Protein 9H77 (pdb70)

Sequence (354 aa):
QVQLQENGGGLVKPGGSLRLSCAASGFTLSDYVMTWVRQAPGKGPEWVSRISAGGSTRYVDSVKGRFTISRDNAKNTMYLQMNSLKPEDTAVYYCARGSTLFSTNWDYRGQGTQVMVSQVQLQENGGGLVKPGGSLRLSCAASGFTLSDYVMTWVRQAPGKGPEWVSRISAGGSTRYVDSVKGRFTISRDNAKNTMYLQMNSLKPEDTAVYYCARGSTLFSTNWDYRGQGTQVMVSDVFEVEKILDMKTEGGKVLYKVRWKGYTSDDDTWEPEIHLEDCKEVLLEFRKKIAENKADVFEVEKILDMKTEGGKVLYKVRWKGYTSDDDTWEPEIHLEDCKEVLLEFRKKIAENKA

Solvent-accessible surface area: 18471 Å² total; per-residue (Å²): 122,40,107,10,99,12,103,36,29,33,128,20,146,77,53,24,60,28,129,0,28,0,50,14,52,58,25,70,1,35,86,49,0,0,2,0,4,26,72,20,118,89,120,39,82,89,67,0,0,10,9,0,12,31,36,10,40,4,52,40,126,74,0,63,86,46,7,74,7,45,43,50,95,108,124,28,15,0,31,0,41,0,60,62,3,118,80,90,3,25,4,50,0,19,0,0,22,2,36,38,1,73,50,50,110,80,82,104,148,2,147,22,17,136,2,85,3,75,126,50,107,9,97,12,104,32,30,32,134,21,152,54,54,21,58,32,136,0,27,0,51,11,51,58,26,66,2,35,85,48,0,0,1,0,3,24,65,20,117,91,127,41,80,82,59,0,0,8,10,0,15,33,37,10,44,4,47,31,128,65,0,60,89,30,6,74,7,45,42,52,63,108,124,31,14,0,33,0,44,0,58,62,3,103,86,83,3,25,5,48,0,18,0,0,21,1,43,38,3,72,48,50,109,79,85,106,132,1,146,21,19,148,3,98,4,92,96,100,8,36,44,60,128,20,52,59,28,48,91,109,78,90,44,50,48,0,66,0,64,2,40,85,76,75,67,134,48,32,19,89,0,26,51,126,4,1,60,100,28,154,121,87,6,71,38,41,101,134,133,54,60,69,127,92,121,97,100,8,35,41,64,46,20,70,55,28,51,95,65,87,90,44,49,50,0,33,0,67,2,40,78,74,85,66,134,54,41,20,92,0,27,42,125,5,1,68,95,31,120,107,77,3,83,95,42,96,122,95,51,60,71,122,90,118

Foldseek 3Di:
DWAWAKDFADEAAQQAKTKMKIAIDPDFQLQFWKWKWWDAVPGDIDTAKIAHSVGDIDGDPVCVPFWDWDADRVRSMIMIIGGRDDQVPWTWIKMFTHHDPVDPDGDDIHPTDGHGHD/DWAWAKDFADEAAQQAKIKMKIQIPPDFQLQFWKWKWWDAPPGDIDTAKIAHSVGDIDGDPVQPPFWDWDADRVRSMIMIIGGRDDQVPWTWMKMFTHHDPVDPDGDDIHPTDGHGHD/DDFAFPDFDDWDDDDPFTWTFTDGPPDDPVPIDIDGPVVVVVPVVRVVVVVVVVVVVVD/DDFAFPAFDDWDDDPPFTWTFTDGPPDDPVPTDIDGPVVVVVPVVRVVVVVVVVVVVVD

B-factor: mean 32.97, std 7.99, range [16.05, 66.19]

Organism: Homo sapiens (NCBI:txid9606)

Radius of gyration: 26.59 Å; Cα contacts (8 Å, |Δi|>4): 796; chains: 4; bounding box: 55×86×38 Å

InterPro domains:
  IPR000953 Chromo/chromo shadow domain [PS50013] (59-109)
  IPR000953 Chromo/chromo shadow domain [SM00298] (58-111)
  IPR002110 Ankyrin repeat [PF00023] (666-696)
  IPR002110 Ankyrin repeat [PF12796] (572-663)
  IPR002110 Ankyrin repeat [PS50088] (600-632)
  IPR002110 Ankyrin repeat [PS50088] (633-665)
  IPR002110 Ankyrin repeat [PS50088] (666-698)
  IPR002110 Ankyrin repeat [SM00248] (600-629)
  IPR002110 Ankyrin repeat [SM00248] (633-662)
  IPR002110 Ankyrin repeat [SM00248] (666-695)
  IPR002110 Ankyrin repeat [SM00248] (699-728)
  IPR016197 Chromo-like domain superfamily [SSF54160] (52-113)
  IPR023779 Chromo domain, conserved site [PS00598] (76-96)
  IPR023780 Chromo domain [PF00385] (59-109)
  IPR036770 Ankyrin repeat-containing domain superfamily [G3DSA:1.25.40.20] (563-738)
  IPR036770 Ankyrin repeat-containing domain superfamily [SSF48403] (542-720)
  IPR050889 Dendritic Spine Regulation and Scaffold [PTHR24166] (130-722)

GO terms:
  GO:0045814 negative regulation of gene expression, epigenetic (P, IDA)
  GO:0140283 HUSH complex (C, IDA)
  GO:0062072 histone H3K9me2/3 reader activity (F, IDA)
  GO:0000785 chromatin (C, IDA)
  GO:0000792 heterochromatin (C, IDA)
  GO:0005634 nucleus 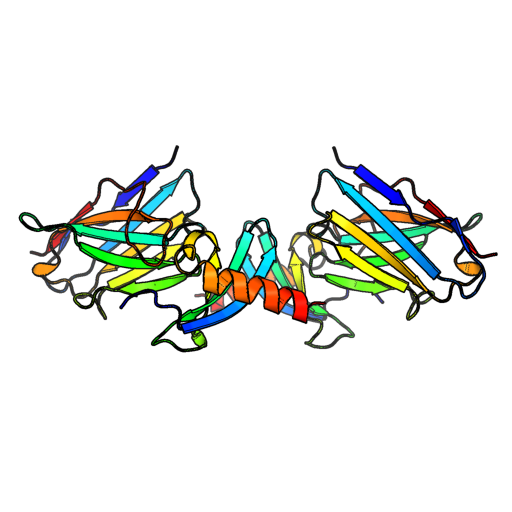(C, IDA)
  GO:0003682 chromatin binding (F, IDA)
  GO:0000786 nucleosome (C, IDA)
  GO:0140286 HUSH2 complex (C, IDA)
  GO:0140719 constitutive heterochromatin formation (P, IDA)
  GO:0141005 transposable element silencing by heterochromatin formation (P, IDA)
  GO:0032480 negative regulation of type I interferon production (P, IDA)
  GO:0005634 nucleus (C, EXP)
  GO:0005694 chromosome (C, EXP)
  GO:0044027 negative regulation of gene expression via chromosomal CpG island methylation (P, IMP)
  GO:0141005 transposable element silencing by heterochromatin formation (P, IMP)
  GO:0005515 protein binding (F, IPI)
  GO:0005654 nucleoplasm (C, TAS)
  GO:0005654 nucleoplasm (C, IDA)
  GO:0005737 cytoplasm (C, IDA)

Nearest PDB structures (foldseek):
  7c01-assembly2_C  TM=9.701E-01  e=1.989E-17  Homo sapiens
  7neh-assembly1_H  TM=9.766E-01  e=2.584E-17  Homo sapiens
  7xei-assembly1_C  TM=9.636E-01  e=3.358E-17  Homo sapiens
  7nxa-assembly1_A  TM=9.528E-01  e=1.063E-16  Homo sapiens
  3iu4-assembly1_H  TM=9.376E-01  e=1.390E-14  unclassified

Structure (mmCIF, N/CA/C/O backbone):
data_9H77
#
_entry.id   9H77
#
_cell.length_a   52.933
_cell.length_b   73.454
_cell.length_c   99.527
_cell.angle_alpha   90.000
_cell.angle_beta   90.000
_cell.angle_gamma   90.000
#
_symmetry.space_group_name_H-M   'P 21 21 21'
#
loop_
_entity.id
_entity.type
_entity.pdbx_description
1 polymer 'Nb 3A02'
2 polymer 'M-phase phosphoprotein 8'
3 water water
#
loop_
_atom_site.group_PDB
_atom_site.id
_atom_site.type_symbol
_atom_site.label_atom_id
_atom_site.label_alt_id
_atom_site.label_comp_id
_atom_site.label_asym_id
_atom_site.label_entity_id
_atom_site.label_seq_id
_atom_site.pdbx_PDB_ins_code
_atom_site.Cartn_x
_atom_site.Cartn_y
_atom_site.Cartn_z
_atom_site.occupancy
_atom_site.B_iso_or_equiv
_atom_site.auth_seq_id
_atom_site.auth_comp_id
_atom_site.auth_asym_id
_atom_site.auth_atom_id
_atom_site.pdbx_PDB_model_num
ATOM 1 N N . GLN A 1 5 ? 6.35376 -2.05640 -37.66654 1.000 35.43168 5 GLN A N 1
ATOM 2 C CA . GLN A 1 5 ? 5.10539 -2.74111 -37.35347 1.000 32.68133 5 GLN A CA 1
ATOM 3 C C . GLN A 1 5 ? 5.13485 -3.31785 -35.94187 1.000 33.14855 5 GLN A C 1
ATOM 4 O O . GLN A 1 5 ? 6.17071 -3.79405 -35.47925 1.000 41.36664 5 GLN A O 1
ATOM 6 N N . VAL A 1 6 ? 3.99097 -3.26547 -35.25928 1.000 30.47507 6 VAL A N 1
ATOM 7 C CA . VAL A 1 6 ? 3.88914 -3.82152 -33.91569 1.000 30.02068 6 VAL A CA 1
ATOM 8 C C . VAL A 1 6 ? 3.82683 -5.33979 -34.00325 1.000 32.33143 6 VAL A C 1
ATOM 9 O O . VAL A 1 6 ? 3.09602 -5.90091 -34.82974 1.000 32.91909 6 VAL A O 1
ATOM 13 N N . GLN A 1 7 ? 4.60384 -6.01366 -33.15777 1.000 31.01776 7 GLN A N 1
ATOM 14 C CA . GLN A 1 7 ? 4.64367 -7.46827 -33.12969 1.000 32.85286 7 GLN A CA 1
ATOM 15 C C . GLN A 1 7 ? 4.71016 -7.95504 -31.69033 1.000 31.93506 7 GLN A C 1
ATOM 16 O O . GLN A 1 7 ? 5.32771 -7.31436 -30.83544 1.000 32.56326 7 GLN A O 1
ATOM 22 N N . LEU A 1 8 ? 4.06477 -9.09054 -31.43291 1.000 29.74603 8 LEU A N 1
ATOM 23 C CA . LEU A 1 8 ? 4.12145 -9.77174 -30.14521 1.000 30.49196 8 LEU A CA 1
ATOM 24 C C . LEU A 1 8 ? 4.23633 -11.26597 -30.40085 1.000 27.15832 8 LEU A C 1
ATOM 25 O O . LEU A 1 8 ? 3.44111 -11.82596 -31.16099 1.000 27.48942 8 LEU A O 1
ATOM 30 N N . GLN A 1 9 ? 5.22266 -11.90703 -29.77476 1.000 28.40645 9 GLN A N 1
ATOM 31 C CA . GLN A 1 9 ? 5.46638 -13.33496 -29.95066 1.000 29.71727 9 GLN A CA 1
ATOM 32 C C . GLN A 1 9 ? 5.70240 -13.96891 -28.58753 1.000 28.48488 9 GLN A C 1
ATOM 33 O O . GLN A 1 9 ? 6.59443 -13.53990 -27.84881 1.000 27.41887 9 GLN A O 1
ATOM 39 N N . GLU A 1 10 ? 4.90908 -14.98623 -28.25860 1.000 25.09280 10 GLU A N 1
ATOM 40 C CA . GLU A 1 10 ? 5.01655 -15.68631 -26.98692 1.000 26.54301 10 GLU A CA 1
ATOM 41 C C . GLU A 1 10 ? 5.79176 -16.98712 -27.14620 1.000 28.97497 10 GLU A C 1
ATOM 42 O O . GLU A 1 10 ? 5.78492 -17.61384 -28.20895 1.000 28.35096 10 GLU A O 1
ATOM 48 N N . ASN A 1 11 ? 6.44210 -17.39743 -26.06119 1.000 27.98059 11 ASN A N 1
ATOM 49 C CA . ASN A 1 11 ? 7.17533 -18.65399 -26.02376 1.000 30.00247 11 ASN A CA 1
ATOM 50 C C . ASN A 1 11 ? 7.33962 -19.07308 -24.57139 1.000 27.07425 11 ASN A C 1
ATOM 51 O O . ASN A 1 11 ? 7.04511 -18.31306 -23.64623 1.000 25.87231 11 ASN A O 1
ATOM 56 N N . GLY A 1 12 ? 7.81018 -20.30440 -24.38488 1.000 30.88690 12 GLY A N 1
ATOM 57 C CA . GLY A 1 12 ? 8.06419 -20.84741 -23.06605 1.000 27.85544 12 GLY A CA 1
ATOM 58 C C . GLY A 1 12 ? 7.07103 -21.88759 -22.60121 1.000 27.12231 12 GLY A C 1
ATOM 59 O O . GLY A 1 12 ? 7.26717 -22.46304 -21.52446 1.000 28.57822 12 GLY A O 1
ATOM 60 N N . GLY A 1 13 ? 6.01476 -22.14826 -23.36276 1.000 26.71479 13 GLY A N 1
ATOM 61 C CA . GLY A 1 13 ? 5.02785 -23.12907 -22.96890 1.000 28.63423 13 GLY A CA 1
ATOM 62 C C . GLY A 1 13 ? 5.53786 -24.55167 -23.12491 1.000 27.94952 13 GLY A C 1
ATOM 63 O O . GLY A 1 13 ? 6.71744 -24.81282 -23.36431 1.000 28.10463 13 GLY A O 1
ATOM 64 N N . GLY A 1 14 ? 4.61190 -25.49023 -22.97760 1.000 28.05614 14 GLY A N 1
ATOM 65 C CA . GLY A 1 14 ? 4.89298 -26.89395 -23.16917 1.000 29.65067 14 GLY A CA 1
ATOM 66 C C . GLY A 1 14 ? 4.12483 -27.73924 -22.17561 1.000 32.74153 14 GLY A C 1
ATOM 67 O O . GLY A 1 14 ? 3.24846 -27.25827 -21.45808 1.000 28.87248 14 GLY A O 1
ATOM 68 N N . LEU A 1 15 ? 4.46187 -29.02589 -22.14521 1.000 33.80496 15 LEU A N 1
ATOM 69 C CA . LEU A 1 15 ? 3.84959 -29.97307 -21.22424 1.000 27.41651 15 LEU A CA 1
ATOM 70 C C . LEU A 1 15 ? 4.64332 -30.00359 -19.92506 1.000 28.02691 15 LEU A C 1
ATOM 71 O O . LEU A 1 15 ? 5.87547 -30.07504 -19.94664 1.000 33.28157 15 LEU A O 1
ATOM 76 N N . VAL A 1 16 ? 3.93744 -29.94461 -18.79882 1.000 27.70520 16 VAL A N 1
ATOM 77 C CA . VAL A 1 16 ? 4.56420 -29.94102 -17.48207 1.000 26.42641 16 VAL A CA 1
ATOM 78 C C . VAL A 1 16 ? 3.68265 -30.72913 -16.52312 1.000 31.82997 16 VAL A C 1
ATOM 79 O O . VAL A 1 16 ? 2.45206 -30.70329 -16.62881 1.000 33.94233 16 VAL A O 1
ATOM 83 N N . LYS A 1 17 ? 4.31401 -31.44688 -15.60032 1.000 28.54003 17 LYS A N 1
ATOM 84 C CA . LYS A 1 17 ? 3.57772 -32.23049 -14.62688 1.000 34.03004 17 LYS A CA 1
ATOM 85 C C . LYS A 1 17 ? 3.01008 -31.32701 -13.53884 1.000 35.40227 17 LYS A C 1
ATOM 86 O O . LYS A 1 17 ? 3.53431 -30.23936 -13.28613 1.000 32.53289 17 LYS A O 1
ATOM 92 N N . PRO A 1 18 ? 1.92228 -31.74895 -12.89214 1.000 32.34817 18 PRO A N 1
ATOM 93 C CA . PRO A 1 18 ? 1.35148 -30.94517 -11.80219 1.000 30.25979 18 PRO A CA 1
ATOM 94 C C . PRO A 1 18 ? 2.38118 -30.67622 -10.71448 1.000 31.70729 18 PRO A C 1
ATOM 95 O O . PRO A 1 18 ? 3.05500 -31.58930 -10.23211 1.000 32.38400 18 PRO A O 1
ATOM 99 N N . GLY A 1 19 ? 2.50300 -29.40483 -10.33511 1.000 30.22363 19 GLY A N 1
ATOM 100 C CA . GLY A 1 19 ? 3.52592 -28.96734 -9.41202 1.000 29.19013 19 GLY A CA 1
ATOM 101 C C . GLY A 1 19 ? 4.78708 -28.43927 -10.06526 1.000 32.56681 19 GLY A C 1
ATOM 102 O O . GLY A 1 19 ? 5.61949 -27.84115 -9.37120 1.000 31.71797 19 GLY A O 1
ATOM 103 N N . GLY A 1 20 ? 4.95671 -28.64302 -11.36884 1.000 32.33880 20 GLY A N 1
ATOM 104 C CA . GLY A 1 20 ? 6.10851 -28.13373 -12.07846 1.000 30.67680 20 GLY A CA 1
ATOM 105 C C . GLY A 1 20 ? 6.01768 -26.63504 -12.30489 1.000 31.19145 20 GLY A C 1
ATOM 106 O O . GLY A 1 20 ? 5.11595 -25.94671 -11.82145 1.000 29.83751 20 GLY A O 1
ATOM 107 N N . SER A 1 21 ? 6.98087 -26.12625 -13.07097 1.000 33.04501 21 SER A N 1
ATOM 108 C CA . SER A 1 21 ? 7.11194 -24.69819 -13.31561 1.000 33.37541 21 SER A CA 1
ATOM 109 C C . SER A 1 21 ? 7.35377 -24.42652 -14.79327 1.000 35.29639 21 SER A C 1
ATOM 110 O O . SER A 1 21 ? 7.93204 -25.24778 -15.51080 1.000 34.74455 21 SER A O 1
ATOM 113 N N . LEU A 1 22 ? 6.90879 -23.25044 -15.23295 1.000 30.44616 22 LEU A N 1
ATOM 114 C CA . LEU A 1 22 ? 7.14251 -22.76146 -16.58282 1.000 28.51667 22 LEU A CA 1
ATOM 115 C C . LEU A 1 22 ? 7.38158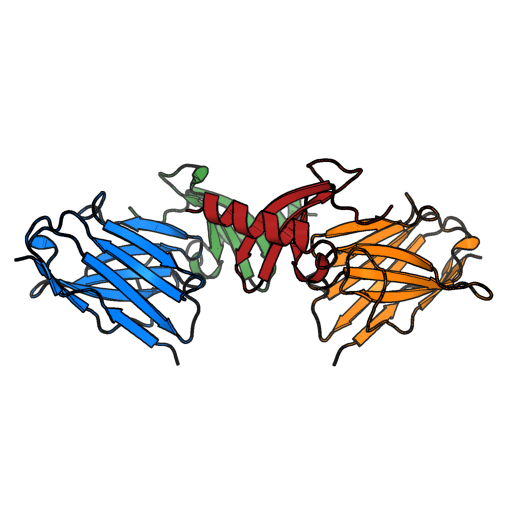 -21.26029 -16.52595 1.000 29.45019 22 LEU A C 1
ATOM 116 O O . LEU A 1 22 ? 6.79196 -20.55530 -15.70360 1.000 32.74455 22 LEU A O 1
ATOM 121 N N . ARG A 1 23 ? 8.25442 -20.77590 -17.40554 1.000 30.47060 23 ARG A N 1
ATOM 122 C CA . ARG A 1 23 ? 8.55883 -19.35158 -17.51450 1.000 30.10789 23 ARG A CA 1
ATOM 123 C C . ARG A 1 23 ? 8.21884 -18.90567 -18.93029 1.000 26.93420 23 ARG A C 1
ATOM 124 O O . ARG A 1 23 ? 8.93609 -19.23704 -19.88095 1.000 30.97899 23 ARG A O 1
ATOM 132 N N . LEU A 1 24 ? 7.12056 -18.17077 -19.07012 1.000 29.84427 24 LEU A N 1
ATOM 133 C CA . LEU A 1 24 ? 6.68186 -17.68019 -20.36594 1.000 28.31698 24 LEU A CA 1
ATOM 134 C C . LEU A 1 24 ? 7.29867 -16.31864 -20.64922 1.000 26.17160 24 LEU A C 1
ATOM 135 O O . LEU A 1 24 ? 7.53948 -15.52179 -19.73957 1.000 24.76660 24 LEU A O 1
ATOM 140 N N . SER A 1 25 ? 7.55302 -16.05902 -21.92623 1.000 23.86919 25 SER A N 1
ATOM 141 C CA . SER A 1 25 ? 8.08808 -14.78246 -22.36486 1.000 27.15809 25 SER A CA 1
ATOM 142 C C . SER A 1 25 ? 7.19326 -14.20840 -23.45307 1.000 24.82674 25 SER A C 1
ATOM 143 O O . SER A 1 25 ? 6.47510 -14.93224 -24.14701 1.000 22.19735 25 SER A O 1
ATOM 146 N N . CYS A 1 26 ? 7.24417 -12.88681 -23.59038 1.000 24.48513 26 CYS A N 1
ATOM 147 C CA . CYS A 1 26 ? 6.45985 -12.16834 -24.59387 1.000 27.17078 26 CYS A CA 1
ATOM 148 C C . CYS A 1 26 ? 7.37701 -11.10637 -25.18948 1.000 26.12087 26 CYS A C 1
ATOM 149 O O . CYS A 1 26 ? 7.56332 -10.03876 -24.59826 1.000 23.13394 26 CYS A O 1
ATOM 152 N N . ALA A 1 27 ? 7.95974 -11.41269 -26.34602 1.000 25.35242 27 ALA A N 1
ATOM 153 C CA . ALA A 1 27 ? 8.88414 -10.49907 -27.00297 1.000 27.01029 27 ALA A CA 1
ATOM 154 C C . ALA A 1 27 ? 8.11509 -9.48295 -27.83742 1.000 29.59067 27 ALA A C 1
ATOM 155 O O . ALA A 1 27 ? 7.24802 -9.85036 -28.63674 1.000 32.22556 27 ALA A O 1
ATOM 157 N N . ALA A 1 28 ? 8.43879 -8.20550 -27.65560 1.000 24.79253 28 ALA A N 1
ATOM 158 C CA . ALA A 1 28 ? 7.74449 -7.11721 -28.32346 1.000 26.47076 28 ALA A CA 1
ATOM 159 C C . ALA A 1 28 ? 8.69388 -6.36993 -29.24921 1.000 25.49884 28 ALA A C 1
ATOM 160 O O . ALA A 1 28 ? 9.89751 -6.27605 -28.99039 1.000 31.39799 28 ALA A O 1
ATOM 162 N N . SER A 1 29 ? 8.13645 -5.83831 -30.33424 1.000 25.05158 29 SER A N 1
ATOM 163 C CA . SER A 1 29 ? 8.87910 -4.98160 -31.24557 1.000 29.78996 29 SER A CA 1
ATOM 164 C C . SER A 1 29 ? 7.90449 -4.01391 -31.89920 1.000 29.49333 29 SER A C 1
ATOM 165 O O . SER A 1 29 ? 6.71135 -4.30153 -32.02101 1.000 26.66591 29 SER A O 1
ATOM 168 N N . GLY A 1 30 ? 8.42291 -2.86272 -32.31853 1.000 25.50743 30 GLY A N 1
ATOM 169 C CA . GLY A 1 30 ? 7.58610 -1.81625 -32.86218 1.000 27.41740 30 GLY A CA 1
ATOM 170 C C . GLY A 1 30 ? 6.95711 -0.90956 -31.82997 1.000 31.53220 30 GLY A C 1
ATOM 171 O O . GLY A 1 30 ? 6.22180 0.01242 -32.20450 1.000 30.41659 30 GLY A O 1
ATOM 172 N N . PHE A 1 31 ? 7.21421 -1.14664 -30.54752 1.000 31.03705 31 PHE A N 1
ATOM 173 C CA . PHE A 1 31 ? 6.73282 -0.29107 -29.47377 1.000 27.70537 31 PHE A CA 1
ATOM 174 C C . PHE A 1 31 ? 7.51891 -0.63811 -28.21840 1.000 30.54645 31 PHE A C 1
ATOM 175 O O . PHE A 1 31 ? 8.21398 -1.65509 -28.15842 1.000 25.23397 31 PHE A O 1
ATOM 183 N N . THR A 1 32 ? 7.39667 0.22027 -27.21192 1.000 29.12094 32 THR A N 1
ATOM 184 C CA . THR A 1 32 ? 8.07691 0.03583 -25.93813 1.000 25.78960 32 THR A CA 1
ATOM 185 C C . THR A 1 32 ? 7.08148 -0.46528 -24.90055 1.000 27.28477 32 THR A C 1
ATOM 186 O O . THR A 1 32 ? 6.00225 0.11513 -24.74041 1.000 28.39086 32 THR A O 1
ATOM 190 N N . LEU A 1 33 ? 7.44949 -1.54298 -24.19943 1.000 27.39357 33 LEU A N 1
ATOM 191 C CA . LEU A 1 33 ? 6.53804 -2.15111 -23.23246 1.000 29.98352 33 LEU A CA 1
ATOM 192 C C . LEU A 1 33 ? 6.18092 -1.18404 -22.11150 1.000 25.81103 33 LEU A C 1
ATOM 193 O O . LEU A 1 33 ? 5.01769 -1.10393 -21.69992 1.000 27.25534 33 LEU A O 1
ATOM 198 N N . SER A 1 34 ? 7.16485 -0.44211 -21.60250 1.000 25.38263 34 SER A N 1
ATOM 199 C CA . SER A 1 34 ? 6.92690 0.46259 -20.48207 1.000 30.47787 34 SER A CA 1
ATOM 200 C C . SER A 1 34 ? 6.02053 1.63855 -20.83363 1.000 29.67843 34 SER A C 1
ATOM 201 O O . SER A 1 34 ? 5.71676 2.44092 -19.94417 1.000 33.42295 34 SER A O 1
ATOM 204 N N . ASP A 1 35 ? 5.58538 1.77155 -22.08406 1.000 26.38843 35 ASP A N 1
ATOM 205 C CA . ASP A 1 35 ? 4.64272 2.81506 -22.46560 1.000 28.86444 35 ASP A CA 1
ATOM 206 C C . ASP A 1 35 ? 3.19573 2.34514 -22.43843 1.000 27.92287 35 ASP A C 1
ATOM 207 O O . ASP A 1 35 ? 2.29483 3.15068 -22.69112 1.000 28.48527 35 ASP A O 1
ATOM 212 N N . TYR A 1 36 ? 2.95004 1.07183 -22.14409 1.000 23.17564 36 TYR A N 1
ATOM 213 C CA . TYR A 1 36 ? 1.61467 0.50075 -22.20030 1.000 25.39745 36 TYR A CA 1
ATOM 214 C C . TYR A 1 36 ? 1.34634 -0.31771 -20.94624 1.000 24.69415 36 TYR A C 1
ATOM 215 O O . TYR A 1 36 ? 2.25907 -0.67236 -20.19548 1.000 26.55842 36 TYR A O 1
ATOM 224 N N . VAL A 1 37 ? 0.06870 -0.60657 -20.72418 1.000 25.62185 37 VAL A N 1
ATOM 225 C CA . VAL A 1 37 ? -0.35430 -1.54965 -19.69646 1.000 25.30765 37 VAL A CA 1
ATOM 226 C C . VAL A 1 37 ? -0.40651 -2.92328 -20.35481 1.000 22.65856 37 VAL A C 1
ATOM 227 O O . VAL A 1 37 ? -1.24318 -3.16949 -21.22811 1.000 23.21525 37 VAL A O 1
ATOM 231 N N . MET A 1 38 ? 0.49498 -3.81398 -19.95234 1.000 25.74973 38 MET A N 1
ATOM 232 C CA . MET A 1 38 ? 0.59808 -5.13396 -20.55711 1.000 25.87844 38 MET A CA 1
ATOM 233 C C . MET A 1 38 ? -0.13379 -6.16328 -19.70556 1.000 23.00511 38 MET A C 1
ATOM 234 O O . MET A 1 38 ? -0.11059 -6.09518 -18.47254 1.000 23.10698 38 MET A O 1
ATOM 239 N N . THR A 1 39 ? -0.77763 -7.12159 -20.37454 1.000 24.03280 39 THR A N 1
ATOM 240 C CA . THR A 1 39 ? -1.62909 -8.10685 -19.72206 1.000 27.69720 39 THR A CA 1
ATOM 241 C C . THR A 1 39 ? -1.31257 -9.50800 -20.22686 1.000 21.62010 39 THR A C 1
ATOM 242 O O . THR A 1 39 ? -1.18073 -9.72972 -21.43475 1.000 20.12170 39 THR A O 1
ATOM 246 N N . TRP A 1 40 ? -1.20290 -10.45378 -19.29725 1.000 23.38099 40 TRP A N 1
ATOM 247 C CA . TRP A 1 40 ? -1.21584 -11.87001 -19.63624 1.000 24.37394 40 TRP A CA 1
ATOM 248 C C . TRP A 1 40 ? -2.64904 -12.38249 -19.57409 1.000 25.39217 40 TRP A C 1
ATOM 249 O O . TRP A 1 40 ? -3.33494 -12.20578 -18.56181 1.000 25.78906 40 TRP A O 1
ATOM 260 N N . VAL A 1 41 ? -3.09917 -12.99837 -20.66418 1.000 21.34761 41 VAL A N 1
ATOM 261 C CA . VAL A 1 41 ? -4.43444 -13.57162 -20.77165 1.000 25.18790 41 VAL A CA 1
ATOM 262 C C . VAL A 1 41 ? -4.28794 -15.06513 -21.02807 1.000 21.74027 41 VAL A C 1
ATOM 263 O O . VAL A 1 41 ? -3.29329 -15.51593 -21.60474 1.000 22.07277 41 VAL A O 1
ATOM 267 N N . ARG A 1 42 ? -5.27803 -15.83942 -20.58922 1.000 21.89874 42 ARG A N 1
ATOM 268 C CA . ARG A 1 42 ? -5.29041 -17.26692 -20.86998 1.000 19.95186 42 ARG A CA 1
ATOM 269 C C . ARG A 1 42 ? -6.70684 -17.71441 -21.19459 1.000 26.83845 42 ARG A C 1
ATOM 270 O O . ARG A 1 42 ? -7.68610 -17.12432 -20.73056 1.000 26.01756 42 ARG A O 1
ATOM 278 N N . GLN A 1 43 ? -6.80416 -18.76457 -22.00754 1.000 23.63491 43 GLN A N 1
ATOM 279 C CA . GLN A 1 43 ? -8.09343 -19.32274 -22.40396 1.000 24.27403 43 GLN A CA 1
ATOM 280 C C . GLN A 1 43 ? -7.96972 -20.83783 -22.44317 1.000 26.80547 43 GLN A C 1
ATOM 281 O O . GLN A 1 43 ? -7.25044 -21.38335 -23.28607 1.000 24.06534 43 GLN A O 1
ATOM 287 N N . ALA A 1 44 ? -8.66223 -21.50922 -21.53257 1.000 25.29922 44 ALA A N 1
ATOM 288 C CA . ALA A 1 44 ? -8.70765 -22.95908 -21.53905 1.000 28.40367 44 ALA A CA 1
ATOM 289 C C . ALA A 1 44 ? -9.69226 -23.44980 -22.59812 1.000 25.56578 44 ALA A C 1
ATOM 290 O O . ALA A 1 44 ? -10.67009 -22.76407 -22.91030 1.000 27.41755 44 ALA A O 1
ATOM 292 N N . PRO A 1 45 ? -9.44770 -24.62357 -23.17742 1.000 27.62666 45 PRO A N 1
ATOM 293 C CA . PRO A 1 45 ? -10.38696 -25.16518 -24.17056 1.000 27.31578 45 PRO A CA 1
ATOM 294 C C . PRO A 1 45 ? -11.77057 -25.34754 -23.56550 1.000 27.35301 45 PRO A C 1
ATOM 295 O O . PRO A 1 45 ? -11.93514 -25.99344 -22.52831 1.000 32.09231 45 PRO A O 1
ATOM 299 N N . GLY A 1 46 ? -12.76799 -24.75620 -24.21578 1.000 30.93123 46 GLY A N 1
ATOM 300 C CA . GLY A 1 46 ? -14.13356 -24.83292 -23.74308 1.000 32.85667 46 GLY A CA 1
ATOM 301 C C . GLY A 1 46 ? -14.53669 -23.77051 -22.74681 1.000 32.11319 46 GLY A C 1
ATOM 302 O O . GLY A 1 46 ? -15.64923 -23.84026 -22.21183 1.000 32.15283 46 GLY A O 1
ATOM 303 N N . LYS A 1 47 ? -13.67329 -22.79597 -22.47293 1.000 28.79797 47 LYS A N 1
ATOM 304 C CA . LYS A 1 47 ? -13.98022 -21.70336 -21.56208 1.000 28.48154 47 LYS A CA 1
ATOM 305 C C . LYS A 1 47 ? -13.69009 -20.37909 -22.25478 1.000 28.41336 47 LYS A C 1
ATOM 306 O O . LYS A 1 47 ? -13.18596 -20.33682 -23.38039 1.000 31.90218 47 LYS A O 1
ATOM 312 N N . GLY A 1 48 ? -14.00877 -19.28696 -21.56703 1.000 27.98724 48 GLY A N 1
ATOM 313 C CA . GLY A 1 48 ? -13.79904 -17.96494 -22.10285 1.000 27.11560 48 GLY A CA 1
ATOM 314 C C . GLY A 1 48 ? -12.47386 -17.37148 -21.67138 1.000 29.12367 48 GLY A C 1
ATOM 315 O O . GLY A 1 48 ? -11.83602 -17.83858 -20.72185 1.000 27.99540 48 GLY A O 1
ATOM 316 N N . PRO A 1 49 ? -12.03121 -16.32733 -22.37174 1.000 27.41227 49 PRO A N 1
ATOM 317 C CA . PRO A 1 49 ? -10.76221 -15.68261 -22.01209 1.000 26.40187 49 PRO A CA 1
ATOM 318 C C . PRO A 1 49 ? -10.82765 -15.07379 -20.62094 1.000 29.30099 49 PRO A C 1
ATOM 319 O O . PRO A 1 49 ? -11.85971 -14.54845 -20.20012 1.000 28.88445 49 PRO A O 1
ATOM 323 N N . GLU A 1 50 ? -9.71227 -15.15803 -19.90015 1.000 26.82486 50 GLU A N 1
ATOM 324 C CA . GLU A 1 50 ? -9.60401 -14.58091 -18.56636 1.000 27.73222 50 GLU A CA 1
ATOM 325 C C . GLU A 1 50 ? -8.20799 -14.00578 -18.39833 1.000 28.37959 50 GLU A C 1
ATOM 326 O O . GLU A 1 50 ? -7.22233 -14.64318 -18.78170 1.000 26.36751 50 GLU A O 1
ATOM 332 N N . TRP A 1 51 ? -8.12449 -12.80265 -17.83704 1.000 26.34800 51 TRP A N 1
ATOM 333 C CA . TRP A 1 51 ? -6.83111 -12.19261 -17.57180 1.000 27.74251 51 TRP A CA 1
ATOM 334 C C . TRP A 1 51 ? -6.19750 -12.84087 -16.34882 1.000 29.02771 51 TRP A C 1
ATOM 335 O O . TRP A 1 51 ? -6.89054 -13.23512 -15.40611 1.000 31.18030 51 TRP A O 1
ATOM 346 N N . VAL A 1 52 ? -4.87451 -12.96256 -16.37848 1.000 26.35727 52 VAL A N 1
ATOM 347 C CA . VAL A 1 52 ? -4.10892 -13.59261 -15.31116 1.000 26.51907 52 VAL A CA 1
ATOM 348 C C . VAL A 1 52 ? -3.35547 -12.55882 -14.48973 1.000 26.82452 52 VAL A C 1
ATOM 349 O O . VAL A 1 52 ? -3.42604 -12.55794 -13.25911 1.000 27.36745 52 VAL A O 1
ATOM 353 N N . SER A 1 53 ? -2.61715 -11.67578 -15.15339 1.000 26.11091 53 SER A N 1
ATOM 354 C CA . SER A 1 53 ? -1.85191 -10.65387 -14.46143 1.000 25.25957 53 SER A CA 1
ATOM 355 C C . SER A 1 53 ? -1.61195 -9.49209 -15.41002 1.000 25.06247 53 SER A C 1
ATOM 356 O O . SER A 1 53 ? -1.60883 -9.65856 -16.63333 1.000 24.36699 53 SER A O 1
ATOM 359 N N . ARG A 1 54 ? -1.42324 -8.31357 -14.82570 1.000 24.59520 54 ARG A N 1
ATOM 360 C CA . ARG A 1 54 ? -1.13043 -7.09945 -15.56759 1.000 25.05800 54 ARG A CA 1
ATOM 361 C C . ARG A 1 54 ? 0.00040 -6.35844 -14.87314 1.000 22.71258 54 ARG A C 1
ATOM 362 O O . ARG A 1 54 ? 0.18216 -6.47028 -13.65771 1.000 24.69195 54 ARG A O 1
ATOM 370 N N . ILE A 1 55 ? 0.76417 -5.60279 -15.65602 1.000 20.78280 55 ILE A N 1
ATOM 371 C CA . ILE A 1 55 ? 1.79541 -4.71950 -15.12778 1.000 24.51126 55 ILE A CA 1
ATOM 372 C C . ILE A 1 55 ? 1.59881 -3.34368 -15.74866 1.000 23.44289 55 ILE A C 1
ATOM 373 O O . ILE A 1 55 ? 1.45441 -3.22238 -16.97016 1.000 25.21241 55 ILE A O 1
ATOM 378 N N . SER A 1 56 ? 1.56148 -2.31476 -14.90734 1.000 22.88275 56 SER A N 1
ATOM 379 C CA . SER A 1 56 ? 1.33642 -0.96419 -15.39108 1.000 26.53076 56 SER A CA 1
ATOM 380 C C . SER A 1 56 ? 2.59589 -0.42562 -16.06152 1.000 30.04831 56 SER A C 1
ATOM 381 O O . SER A 1 56 ? 3.68138 -1.00781 -15.97310 1.000 29.06823 56 SER A O 1
ATOM 384 N N . ALA A 1 57 ? 2.43698 0.70727 -16.74977 1.000 27.73762 57 ALA A N 1
ATOM 385 C CA . ALA A 1 57 ? 3.59418 1.37935 -17.32816 1.000 27.57993 57 ALA A CA 1
ATOM 386 C C . ALA A 1 57 ? 4.60190 1.76536 -16.25395 1.000 28.01101 57 ALA A C 1
ATOM 387 O O . ALA A 1 57 ? 5.81220 1.75775 -16.50398 1.000 29.94008 57 ALA A O 1
ATOM 389 N N . GLY A 1 58 ? 4.12588 2.08990 -15.05450 1.000 26.25370 58 GLY A N 1
ATOM 390 C CA . GLY A 1 58 ? 4.97304 2.42617 -13.93142 1.000 28.62164 58 GLY A CA 1
ATOM 391 C C . GLY A 1 58 ? 5.55484 1.25474 -13.17736 1.000 27.88987 58 GLY A C 1
ATOM 392 O O . GLY A 1 58 ? 6.37031 1.45971 -12.27219 1.000 33.20469 58 GLY A O 1
ATOM 393 N N . GLY A 1 59 ? 5.16305 0.02948 -13.51773 1.000 25.74940 59 GLY A N 1
ATOM 394 C CA . GLY A 1 59 ? 5.69237 -1.14932 -12.86599 1.000 26.34088 59 GLY A CA 1
ATOM 395 C C . GLY A 1 59 ? 4.83140 -1.74193 -11.77278 1.000 25.32545 59 GLY A C 1
ATOM 396 O O . GLY A 1 59 ? 5.30277 -2.63265 -11.05719 1.000 25.47308 59 GLY A O 1
ATOM 397 N N . SER A 1 60 ? 3.59427 -1.27837 -11.61407 1.000 23.44870 60 SER A N 1
ATOM 398 C CA . SER A 1 60 ? 2.69453 -1.84830 -10.62218 1.000 25.79620 60 SER A CA 1
ATOM 399 C C . SER A 1 60 ? 2.02130 -3.08988 -11.19267 1.000 25.56727 60 SER A C 1
ATOM 400 O O . SER A 1 60 ? 1.59253 -3.10329 -12.34893 1.000 26.62561 60 SER A O 1
ATOM 403 N N . THR A 1 61 ? 1.93158 -4.13773 -10.37846 1.000 24.93430 61 THR A N 1
ATOM 404 C CA . THR A 1 61 ? 1.45242 -5.43268 -10.83664 1.000 26.90979 61 THR A CA 1
ATOM 405 C C . THR A 1 61 ? 0.23391 -5.87393 -10.03631 1.000 27.00523 61 THR A C 1
ATOM 406 O O . THR A 1 61 ? 0.06882 -5.50783 -8.86889 1.000 27.70056 61 THR A O 1
ATOM 410 N N . ARG A 1 62 ? -0.62006 -6.66636 -10.68404 1.000 28.05602 62 ARG A N 1
ATOM 411 C CA . ARG A 1 62 ? -1.78702 -7.25641 -10.04378 1.000 27.10675 62 ARG A CA 1
ATOM 412 C C . ARG A 1 62 ? -2.06251 -8.61146 -10.67459 1.000 29.36646 62 ARG A C 1
ATOM 413 O O . ARG A 1 62 ? -1.85189 -8.80787 -11.87363 1.000 26.20912 62 ARG A O 1
ATOM 421 N N . TYR A 1 63 ? -2.54518 -9.54045 -9.85419 1.000 28.79398 63 TYR A N 1
ATOM 422 C CA . TYR A 1 63 ? -2.76394 -10.91654 -10.26909 1.000 29.70349 63 TYR A CA 1
ATOM 423 C C . TYR A 1 63 ? -4.19466 -11.32761 -9.96380 1.000 26.96563 63 TYR A C 1
ATOM 424 O O . TYR A 1 63 ? -4.79545 -10.86606 -8.98949 1.000 30.04010 63 TYR A O 1
ATOM 433 N N . VAL A 1 64 ? -4.73523 -12.20984 -10.80803 1.000 28.06102 64 VAL A N 1
ATOM 434 C CA . VAL A 1 64 ? -6.02111 -12.80722 -10.49298 1.000 29.84204 64 VAL A CA 1
ATOM 435 C C . VAL A 1 64 ? -5.86620 -13.66965 -9.23960 1.000 30.51912 64 VAL A C 1
ATOM 436 O O . VAL A 1 64 ? -4.76661 -14.11135 -8.88058 1.000 32.65369 64 VAL A O 1
ATOM 440 N N . ASP A 1 65 ? -6.98876 -13.90161 -8.55759 1.000 35.17322 65 ASP A N 1
ATOM 441 C CA . ASP A 1 65 ? -6.93335 -14.53471 -7.24451 1.000 36.68342 65 ASP A CA 1
ATOM 442 C C . ASP A 1 65 ? -6.50147 -15.99482 -7.32527 1.000 36.17689 65 ASP A C 1
ATOM 443 O O . ASP A 1 65 ? -5.88171 -16.50544 -6.38603 1.000 36.41621 65 ASP A O 1
ATOM 448 N N . SER A 1 66 ? -6.80356 -16.67725 -8.43261 1.000 37.72077 66 SER A N 1
ATOM 449 C CA . SER A 1 66 ? -6.48924 -18.09781 -8.54215 1.000 32.70720 66 SER A CA 1
ATOM 450 C C . SER A 1 66 ? -5.00117 -18.36187 -8.73821 1.000 37.91378 66 SER A C 1
ATOM 451 O O . SER A 1 66 ? -4.56062 -19.50246 -8.55770 1.000 34.25799 66 SER A O 1
ATOM 454 N N . VAL A 1 67 ? -4.21908 -17.34771 -9.10631 1.000 34.40309 67 VAL A N 1
ATOM 455 C CA . VAL A 1 67 ? -2.78287 -17.50408 -9.30319 1.000 28.35847 67 VAL A CA 1
ATOM 456 C C . VAL A 1 67 ? -1.97148 -16.74007 -8.27501 1.000 32.56328 67 VAL A C 1
ATOM 457 O O . VAL A 1 67 ? -0.73288 -16.76323 -8.33923 1.000 33.05489 67 VAL A O 1
ATOM 461 N N . LYS A 1 68 ? -2.62206 -16.06376 -7.32952 1.000 32.24915 68 LYS A N 1
ATOM 462 C CA . LYS A 1 68 ? -1.90258 -15.27915 -6.33415 1.000 32.70997 68 LYS A CA 1
ATOM 463 C C . LYS A 1 68 ? -1.02224 -16.17907 -5.47686 1.000 38.44158 68 LYS A C 1
ATOM 464 O O . LYS A 1 68 ? -1.48611 -17.18095 -4.92347 1.000 40.83009 68 LYS A O 1
ATOM 466 N N . GLY A 1 69 ? 0.25459 -15.81598 -5.36947 1.000 31.80716 69 GLY A N 1
ATOM 467 C CA . GLY A 1 69 ? 1.22384 -16.62208 -4.66280 1.000 30.16681 69 GLY A CA 1
ATOM 468 C C . GLY A 1 69 ? 1.88050 -17.70332 -5.49129 1.000 35.47782 69 GLY A C 1
ATOM 469 O O . GLY A 1 69 ? 2.71941 -18.44241 -4.96078 1.000 33.83573 69 GLY A O 1
ATOM 470 N N . ARG A 1 70 ? 1.52931 -17.82465 -6.76728 1.000 30.57973 70 ARG A N 1
ATOM 471 C CA . ARG A 1 70 ? 2.12575 -18.81782 -7.65168 1.000 29.59843 70 ARG A CA 1
ATOM 472 C C . ARG A 1 70 ? 2.72070 -18.21760 -8.91319 1.000 28.79712 70 ARG A C 1
ATOM 473 O O . ARG A 1 70 ? 3.78879 -18.65294 -9.34981 1.000 28.92800 70 ARG A O 1
ATOM 481 N N . PHE A 1 71 ? 2.06305 -17.23007 -9.51235 1.000 27.25606 71 PHE A N 1
ATOM 482 C CA . PHE A 1 71 ? 2.55328 -16.59157 -10.72416 1.000 28.14869 71 PHE A CA 1
ATOM 483 C C . PHE A 1 71 ? 3.22872 -15.26804 -10.38451 1.000 30.07338 71 PHE A C 1
ATOM 484 O O . PHE A 1 71 ? 2.88410 -14.60972 -9.39985 1.000 31.79880 71 PHE A O 1
ATOM 492 N N . THR A 1 72 ? 4.20187 -14.88557 -11.21133 1.000 28.80116 72 THR A N 1
ATOM 493 C CA . THR A 1 72 ? 4.91576 -13.62233 -11.04754 1.000 31.69896 72 THR A CA 1
ATOM 494 C C . THR A 1 72 ? 5.16809 -13.02020 -12.41971 1.000 29.35761 72 THR A C 1
ATOM 495 O O . THR A 1 72 ? 5.78064 -13.66254 -13.27812 1.000 29.63854 72 THR A O 1
ATOM 499 N N . ILE A 1 73 ? 4.70751 -11.79178 -12.62050 1.000 28.56688 73 ILE A N 1
ATOM 500 C CA . ILE A 1 73 ? 4.88047 -11.08128 -13.88044 1.000 24.97456 73 ILE A CA 1
ATOM 501 C C . ILE A 1 73 ? 6.04463 -10.11101 -13.73633 1.000 25.85711 73 ILE A C 1
ATOM 502 O O . ILE A 1 73 ? 6.27188 -9.54358 -12.66110 1.000 27.89050 73 ILE A O 1
ATOM 507 N N . SER A 1 74 ? 6.80082 -9.93567 -14.81473 1.000 25.49955 74 SER A N 1
ATOM 508 C CA . SER A 1 74 ? 7.91105 -8.99321 -14.82729 1.000 29.33186 74 SER A CA 1
ATOM 509 C C . SER A 1 74 ? 8.22877 -8.63753 -16.27063 1.000 27.92295 74 SER A C 1
ATOM 510 O O . SER A 1 74 ? 7.78365 -9.30692 -17.20531 1.000 28.21153 74 SER A O 1
ATOM 513 N N . ARG A 1 75 ? 9.00694 -7.57342 -16.44312 1.000 27.06290 75 ARG A N 1
ATOM 514 C CA . ARG A 1 75 ? 9.44225 -7.17149 -17.77091 1.000 29.62521 75 ARG A CA 1
ATOM 515 C C . ARG A 1 75 ? 10.87986 -6.68035 -17.71644 1.000 30.73474 75 ARG A C 1
ATOM 516 O O . ARG A 1 75 ? 11.27892 -5.99031 -16.77306 1.000 32.10762 75 ARG A O 1
ATOM 524 N N . ASP A 1 76 ? 11.65508 -7.05869 -18.72904 1.000 30.66464 76 ASP A N 1
ATOM 525 C CA . ASP A 1 76 ? 13.01843 -6.57712 -18.90756 1.000 27.76030 76 ASP A CA 1
ATOM 526 C C . ASP A 1 76 ? 12.96490 -5.43204 -19.91031 1.000 27.85160 76 ASP A C 1
ATOM 527 O O . ASP A 1 76 ? 12.77093 -5.65644 -21.10934 1.000 27.81473 76 ASP A O 1
ATOM 532 N N . ASN A 1 77 ? 13.12668 -4.20378 -19.41659 1.000 29.66358 77 ASN A N 1
ATOM 533 C CA . ASN A 1 77 ? 13.05722 -3.04725 -20.30089 1.000 27.47324 77 ASN A CA 1
ATOM 534 C C . ASN A 1 77 ? 14.19076 -3.04491 -21.31708 1.000 27.58082 77 ASN A C 1
ATOM 535 O O . ASN A 1 77 ? 14.00345 -2.57562 -22.44306 1.000 28.41078 77 ASN A O 1
ATOM 540 N N . ALA A 1 78 ? 15.36289 -3.57274 -20.95337 1.000 29.92933 78 ALA A N 1
ATOM 541 C CA . ALA A 1 78 ? 16.46246 -3.63755 -21.91267 1.000 28.34879 78 ALA A CA 1
ATOM 542 C C . ALA A 1 78 ? 16.20677 -4.68378 -22.99082 1.000 25.30870 78 ALA A C 1
ATOM 543 O O . ALA A 1 78 ? 16.76018 -4.58671 -24.09309 1.000 21.61491 78 ALA A O 1
ATOM 545 N N . LYS A 1 79 ? 15.37737 -5.68439 -22.69313 1.000 26.30849 79 LYS A N 1
ATOM 546 C CA . LYS A 1 79 ? 14.97250 -6.67660 -23.67987 1.000 25.20927 79 LYS A CA 1
ATOM 547 C C . LYS A 1 79 ? 13.69806 -6.30272 -24.41544 1.000 29.65196 79 LYS A C 1
ATOM 548 O O . LYS A 1 79 ? 13.44053 -6.85188 -25.49479 1.000 30.21236 79 LYS A O 1
ATOM 554 N N . ASN A 1 80 ? 12.89954 -5.39363 -23.85383 1.000 28.92030 80 ASN A N 1
ATOM 555 C CA . ASN A 1 80 ? 11.53420 -5.14808 -24.31632 1.000 27.28216 80 ASN A CA 1
ATOM 556 C C . ASN A 1 80 ? 10.74727 -6.45506 -24.36039 1.000 25.68562 80 ASN A C 1
ATOM 557 O O . ASN A 1 80 ? 10.03037 -6.74625 -25.31973 1.000 24.76298 80 ASN A O 1
ATOM 562 N N . THR A 1 81 ? 10.89555 -7.25574 -23.30570 1.000 25.94435 81 THR A N 1
ATOM 563 C CA . THR A 1 81 ? 10.25581 -8.55847 -23.19790 1.000 23.84329 81 THR A CA 1
ATOM 564 C C . THR A 1 81 ? 9.60106 -8.69000 -21.83070 1.000 25.74294 81 THR A C 1
ATOM 565 O O . THR A 1 81 ? 10.16998 -8.27208 -20.81719 1.000 24.35498 81 THR A O 1
ATOM 569 N N . MET A 1 82 ? 8.39894 -9.26159 -21.81176 1.000 25.44466 82 MET A N 1
ATOM 570 C CA . MET A 1 82 ? 7.64178 -9.48506 -20.58881 1.000 27.41463 82 MET A CA 1
ATOM 571 C C . MET A 1 82 ? 7.66170 -10.96583 -20.23605 1.000 25.67065 82 MET A C 1
ATOM 572 O O . MET A 1 82 ? 7.54490 -11.82418 -21.11584 1.000 26.92644 82 MET A O 1
ATOM 577 N N . TYR A 1 83 ? 7.80829 -11.25829 -18.94603 1.000 27.28600 83 TYR A N 1
ATOM 578 C CA . TYR A 1 83 ? 7.91926 -12.62134 -18.45267 1.000 25.64787 83 TYR A CA 1
ATOM 579 C C . TYR A 1 83 ? 6.76975 -12.94495 -17.50991 1.000 30.49977 83 TYR A C 1
ATOM 580 O O . TYR A 1 83 ? 6.25567 -12.07197 -16.80444 1.000 27.28973 83 TYR A O 1
ATOM 589 N N . LEU A 1 84 ? 6.37934 -14.21780 -17.49888 1.000 27.86851 84 LEU A N 1
ATOM 590 C CA . LEU A 1 84 ? 5.36417 -14.73134 -16.58178 1.000 26.37118 84 LEU A CA 1
ATOM 591 C C . LEU A 1 84 ? 5.91687 -16.01048 -15.96122 1.000 30.10113 84 LEU A C 1
ATOM 592 O O . LEU A 1 84 ? 5.93303 -17.06288 -16.60680 1.000 28.27540 84 LEU A O 1
ATOM 597 N N . GLN A 1 85 ? 6.37971 -15.91664 -14.71678 1.000 31.63456 85 GLN A N 1
ATOM 598 C CA . GLN A 1 85 ? 6.89736 -17.07851 -14.00445 1.000 30.34116 85 GLN A CA 1
ATOM 599 C C . GLN A 1 85 ? 5.73643 -17.84304 -13.37989 1.000 30.09474 85 GLN A C 1
ATOM 600 O O . GLN A 1 85 ? 5.00371 -17.29843 -12.54852 1.000 29.78331 85 GLN A O 1
ATOM 606 N N . MET A 1 86 ? 5.56848 -19.10031 -13.77783 1.000 26.64174 86 MET A N 1
ATOM 607 C CA . MET A 1 86 ? 4.45872 -19.93520 -13.33013 1.000 30.60869 86 MET A CA 1
ATOM 608 C C . MET A 1 86 ? 5.01472 -21.06656 -12.47415 1.000 31.34905 86 MET A C 1
ATOM 609 O O . MET A 1 86 ? 5.67406 -21.97293 -12.99171 1.000 31.27646 86 MET A O 1
ATOM 614 N N . ASN A 1 87 ? 4.74792 -21.01561 -11.17185 1.000 29.05215 87 ASN A N 1
ATOM 615 C CA . ASN A 1 87 ? 5.18687 -22.04093 -10.23711 1.000 34.59816 87 ASN A CA 1
ATOM 616 C C . ASN A 1 87 ? 3.99011 -22.78291 -9.65442 1.000 32.15168 87 ASN A C 1
ATOM 617 O O . ASN A 1 87 ? 2.86242 -22.27968 -9.64267 1.000 30.75474 87 ASN A O 1
ATOM 622 N N . SER A 1 88 ? 4.26010 -23.99367 -9.16149 1.000 32.11350 88 SER A N 1
ATOM 623 C CA . SER A 1 88 ? 3.25291 -24.83584 -8.51539 1.000 32.33526 88 SER A CA 1
ATOM 624 C C . SER A 1 88 ? 2.03424 -25.02058 -9.41819 1.000 28.64046 88 SER A C 1
ATOM 625 O O . SER A 1 88 ? 0.89025 -24.78057 -9.02589 1.000 26.77777 88 SER A O 1
ATOM 628 N N . LEU A 1 89 ? 2.29609 -25.46303 -10.64481 1.000 27.84658 89 LEU A N 1
ATOM 629 C CA . LEU A 1 89 ? 1.26110 -25.51115 -11.66705 1.000 28.50712 89 LEU A CA 1
ATOM 630 C C . LEU A 1 89 ? 0.24593 -26.61012 -11.38106 1.000 33.23919 89 LEU A C 1
ATOM 631 O O . LEU A 1 89 ? 0.59315 -27.70269 -10.92311 1.000 32.80476 89 LEU A O 1
ATOM 636 N N . LYS A 1 90 ? -1.01618 -26.30778 -11.65686 1.000 29.98622 90 LYS A N 1
ATOM 637 C CA . LYS A 1 90 ? -2.14115 -27.19807 -11.43648 1.000 34.46625 90 LYS A CA 1
ATOM 638 C C . LYS A 1 90 ? -2.82026 -27.50788 -12.76370 1.000 33.59509 90 LYS A C 1
ATOM 639 O O . LYS A 1 90 ? -2.67458 -26.75480 -13.73354 1.000 32.61756 90 LYS A O 1
ATOM 645 N N . PRO A 1 91 ? -3.55508 -28.62194 -12.85007 1.000 33.88744 91 PRO A N 1
ATOM 646 C CA . PRO A 1 91 ? -4.26438 -28.92694 -14.10468 1.000 30.62084 91 PRO A CA 1
ATOM 647 C C . PRO A 1 91 ? -5.22912 -27.83683 -14.54017 1.000 31.19764 91 PRO A C 1
ATOM 648 O O . PRO A 1 91 ? -5.46932 -27.68191 -15.74441 1.000 30.91003 91 PRO A O 1
ATOM 652 N N . GLU A 1 92 ? -5.78471 -27.06731 -13.60241 1.000 25.97348 92 GLU A N 1
ATOM 653 C CA . GLU A 1 92 ? -6.65264 -25.95675 -13.97478 1.000 34.02122 92 GLU A CA 1
ATOM 654 C C . GLU A 1 92 ? -5.90085 -24.83310 -14.67655 1.000 27.45266 92 GLU A C 1
ATOM 655 O O . GLU A 1 92 ? -6.54372 -23.93777 -15.23370 1.000 29.40132 92 GLU A O 1
ATOM 657 N N . ASP A 1 93 ? -4.56832 -24.85458 -14.66276 1.000 27.90039 93 ASP A N 1
ATOM 658 C CA . ASP A 1 93 ? -3.77014 -23.84400 -15.34483 1.000 25.51622 93 ASP A CA 1
ATOM 659 C C . ASP A 1 93 ? -3.58784 -24.13389 -16.82833 1.000 25.63778 93 ASP A C 1
ATOM 660 O O . ASP A 1 93 ? -2.98439 -23.31416 -17.52995 1.000 25.14819 93 ASP A O 1
ATOM 665 N N . THR A 1 94 ? -4.08684 -25.26830 -17.31685 1.000 25.42539 94 THR A N 1
ATOM 666 C CA . THR A 1 94 ? -3.96293 -25.61409 -18.72838 1.000 22.19480 94 THR A CA 1
ATOM 667 C C . THR A 1 94 ? -4.74681 -24.62169 -19.57532 1.000 21.46115 94 THR A C 1
ATOM 668 O O . THR A 1 94 ? -5.95726 -24.45931 -19.38526 1.000 27.41993 94 THR A O 1
ATOM 672 N N . ALA A 1 95 ? -4.06263 -23.96684 -20.51171 1.000 25.78019 95 ALA A N 1
ATOM 673 C CA . ALA A 1 95 ? -4.68020 -22.95731 -21.36351 1.000 22.53745 95 ALA A CA 1
ATOM 674 C C . ALA A 1 95 ? -3.64609 -22.49078 -22.38075 1.000 21.32037 95 ALA A C 1
ATOM 675 O O . ALA A 1 95 ? -2.46457 -22.84209 -22.30661 1.000 23.08518 95 ALA A O 1
ATOM 677 N N . VAL A 1 96 ? -4.10757 -21.69054 -23.33272 1.000 25.33843 96 VAL A N 1
ATOM 678 C CA . VAL A 1 96 ? -3.21808 -20.93002 -24.20005 1.000 23.75423 96 VAL A CA 1
ATOM 679 C C . VAL A 1 96 ? -3.02182 -19.55236 -23.58557 1.000 22.13749 96 VAL A C 1
ATOM 680 O O . VAL A 1 96 ? -3.99438 -18.85588 -23.27294 1.000 24.48051 96 VAL A O 1
ATOM 684 N N . TYR A 1 97 ? -1.76369 -19.16814 -23.40174 1.000 24.26799 97 TYR A N 1
ATOM 685 C CA . TYR A 1 97 ? -1.38868 -17.91662 -22.76334 1.000 23.17292 97 TYR A CA 1
ATOM 686 C C . TYR A 1 97 ? -0.89289 -16.95270 -23.82955 1.000 22.49055 97 TYR A C 1
ATOM 687 O O . TYR A 1 97 ? -0.05261 -17.32084 -24.65712 1.000 24.79350 97 TYR A O 1
ATOM 696 N N . TYR A 1 98 ? -1.41873 -15.72932 -23.81513 1.000 19.14981 98 TYR A N 1
ATOM 697 C CA . TYR A 1 98 ? -1.03027 -14.70962 -24.77822 1.000 22.19611 98 TYR A CA 1
ATOM 698 C C . TYR A 1 98 ? -0.97378 -13.35416 -24.09164 1.000 22.37439 98 TYR A C 1
ATOM 699 O O . TYR A 1 98 ? -1.74346 -13.07704 -23.16885 1.000 20.86100 98 TYR A O 1
ATOM 708 N N . CYS A 1 99 ? -0.04388 -12.51624 -24.54272 1.000 22.27975 99 CYS A N 1
ATOM 709 C CA . CYS A 1 99 ? 0.11077 -11.17147 -24.00916 1.000 28.69527 99 CYS A CA 1
ATOM 710 C C . CYS A 1 99 ? -0.65174 -10.16855 -24.86556 1.000 25.47447 99 CYS A C 1
ATOM 711 O O . CYS A 1 99 ? -0.84133 -10.36546 -26.06855 1.000 27.92257 99 CYS A O 1
ATOM 714 N N . ALA A 1 100 ? -1.08406 -9.08220 -24.23004 1.000 22.39088 100 ALA A N 1
ATOM 715 C CA . ALA A 1 100 ? -1.92017 -8.08701 -24.88273 1.000 23.47008 100 ALA A CA 1
ATOM 716 C C . ALA A 1 100 ? -1.46062 -6.69066 -24.49378 1.000 24.56884 100 ALA A C 1
ATOM 717 O O . ALA A 1 100 ? -1.08903 -6.44740 -23.34180 1.000 22.89722 100 ALA A O 1
ATOM 719 N N . ARG A 1 101 ? -1.49912 -5.77625 -25.46023 1.000 25.91645 101 ARG A N 1
ATOM 720 C CA . ARG A 1 101 ? -1.02943 -4.40698 -25.27843 1.000 20.89027 101 ARG A CA 1
ATOM 721 C C . ARG A 1 101 ? -2.23010 -3.49456 -25.05363 1.000 21.68972 101 ARG A C 1
ATOM 722 O O . ARG A 1 101 ? -2.99266 -3.22083 -25.98583 1.000 25.65720 101 ARG A O 1
ATOM 730 N N . GLY A 1 102 ? -2.38858 -3.01257 -23.82053 1.000 24.18452 102 GLY A N 1
ATOM 731 C CA . GLY A 1 102 ? -3.46948 -2.12351 -23.46481 1.000 25.63424 102 GLY A CA 1
ATOM 732 C C . GLY A 1 102 ? -2.98291 -0.70974 -23.17382 1.000 24.69876 102 GLY A C 1
ATOM 733 O O . GLY A 1 102 ? -1.78971 -0.43724 -23.04797 1.000 23.33372 102 GLY A O 1
ATOM 734 N N . SER A 1 103 ? -3.95441 0.20232 -23.06751 1.000 24.00396 103 SER A N 1
ATOM 735 C CA . SER A 1 103 ? -3.67773 1.60154 -22.76148 1.000 27.27182 103 SER A CA 1
ATOM 736 C C . SER A 1 103 ? -4.59969 2.13909 -21.67249 1.000 28.99271 103 SER A C 1
ATOM 737 O O . SER A 1 103 ? -4.72373 3.35895 -21.51851 1.000 27.78885 103 SER A O 1
ATOM 740 N N . THR A 1 104 ? -5.24875 1.25705 -20.91708 1.000 27.61715 104 THR A N 1
ATOM 741 C CA . THR A 1 104 ? -6.15139 1.64998 -19.84464 1.000 27.90661 104 THR A CA 1
ATOM 742 C C . THR A 1 104 ? -5.83282 0.82460 -18.60892 1.000 28.60712 104 THR A C 1
ATOM 743 O O . THR A 1 104 ? -5.69240 -0.39910 -18.69619 1.000 25.79013 104 THR A O 1
ATOM 747 N N . LEU A 1 105 ? -5.71145 1.49514 -17.46347 1.000 28.80346 105 LEU A N 1
ATOM 748 C CA . LEU A 1 105 ? -5.42390 0.80320 -16.21427 1.000 30.99587 105 LEU A CA 1
ATOM 749 C C . LEU A 1 105 ? -6.65370 0.14808 -15.60658 1.000 30.24446 105 LEU A C 1
ATOM 750 O O . LEU A 1 105 ? -6.51250 -0.73002 -14.74984 1.000 34.06891 105 LEU A O 1
ATOM 755 N N . PHE A 1 106 ? -7.84903 0.54887 -16.02892 1.000 34.23922 106 PHE A N 1
ATOM 756 C CA . PHE A 1 106 ? -9.08175 0.07593 -15.42279 1.000 39.29798 106 PHE A CA 1
ATOM 757 C C . PHE A 1 106 ? -9.85551 -0.88935 -16.30570 1.000 33.83173 106 PHE A C 1
ATOM 758 O O . 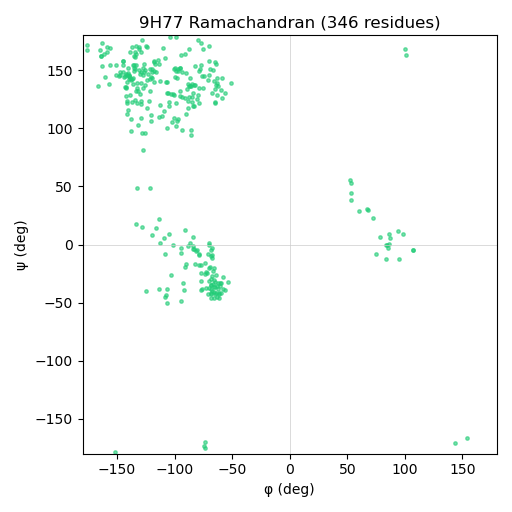PHE A 1 106 ? -10.84159 -1.47191 -15.84318 1.000 42.89389 106 PHE A O 1
ATOM 766 N N . SER A 1 107 ? -9.44050 -1.06990 -17.55370 1.000 33.37808 107 SER A N 1
ATOM 767 C CA . SER A 1 107 ? -9.97691 -2.10283 -18.42144 1.000 35.71940 107 SER A CA 1
ATOM 768 C C . SER A 1 107 ? -8.82477 -2.92216 -18.98031 1.000 35.48316 107 SER A C 1
ATOM 769 O O . SER A 1 107 ? -7.70324 -2.42806 -19.12372 1.000 32.01362 107 SER A O 1
ATOM 772 N N . THR A 1 108 ? -9.10657 -4.18455 -19.28454 1.000 36.84764 108 THR A N 1
ATOM 773 C CA . THR A 1 108 ? -8.12722 -5.05253 -19.91806 1.000 41.01527 108 THR A CA 1
ATOM 774 C C . THR A 1 108 ? -8.21220 -5.01327 -21.43727 1.000 41.33292 108 THR A C 1
ATOM 775 O O . THR A 1 108 ? -7.60508 -5.85970 -22.10082 1.000 45.06060 108 THR A O 1
ATOM 779 N N . ASN A 1 109 ? -8.94770 -4.05739 -21.99937 1.000 37.36297 109 ASN A N 1
ATOM 780 C CA . ASN A 1 109 ? -9.07526 -3.97357 -23.44639 1.000 36.37870 109 ASN A CA 1
ATOM 781 C C . ASN A 1 109 ? -7.73231 -3.64276 -24.08071 1.000 33.96713 109 ASN A C 1
ATOM 782 O O . ASN A 1 109 ? -6.95890 -2.83739 -23.55664 1.000 36.43158 109 ASN A O 1
ATOM 787 N N . TRP A 1 110 ? -7.45911 -4.27166 -25.21833 1.000 26.76490 110 TRP A N 1
ATOM 788 C CA . TRP A 1 110 ? -6.19239 -4.11761 -25.90848 1.000 23.38725 110 TRP A CA 1
ATOM 789 C C . TRP A 1 110 ? -6.44126 -3.81025 -27.37766 1.000 24.03234 110 TRP A C 1
ATOM 790 O O . TRP A 1 110 ? -7.56290 -3.90891 -27.87982 1.000 26.47058 110 TRP A O 1
ATOM 801 N N . ASP A 1 111 ? -5.37245 -3.41691 -28.06244 1.000 26.85266 111 ASP A N 1
ATOM 802 C CA . ASP A 1 111 ? -5.37335 -3.26914 -29.51159 1.000 27.35212 111 ASP A CA 1
ATOM 803 C C . ASP A 1 111 ? -4.58202 -4.35866 -30.21353 1.000 27.96274 111 ASP A C 1
ATOM 804 O O . ASP A 1 111 ? -5.04298 -4.89838 -31.22115 1.000 30.02251 111 ASP A O 1
ATOM 809 N N . TYR A 1 112 ? -3.40853 -4.70755 -29.69541 1.000 26.95919 112 TYR A N 1
ATOM 810 C CA . TYR A 1 112 ? -2.59078 -5.77851 -30.24218 1.000 28.05349 112 TYR A CA 1
ATOM 811 C C . TYR A 1 112 ? -2.41297 -6.87594 -29.20621 1.000 25.14540 112 TYR A C 1
ATOM 812 O O . TYR A 1 112 ? -2.23437 -6.60249 -28.01497 1.000 23.44126 112 TYR A O 1
ATOM 821 N N . ARG A 1 113 ? -2.46692 -8.11724 -29.67365 1.000 24.95822 113 ARG A N 1
ATOM 822 C CA . ARG A 1 113 ? -2.21732 -9.28169 -28.84413 1.000 27.67138 113 ARG A CA 1
ATOM 823 C C . ARG A 1 113 ? -1.32132 -10.23725 -29.61462 1.000 28.36467 113 ARG A C 1
ATOM 824 O O . ARG A 1 113 ? -1.28877 -10.22437 -30.84836 1.000 30.21707 113 ARG A O 1
ATOM 832 N N . GLY A 1 114 ? -0.58175 -11.05461 -28.87761 1.000 31.34995 114 GLY A N 1
ATOM 833 C CA . GLY A 1 114 ? 0.18525 -12.10894 -29.50021 1.000 25.55098 114 GLY A CA 1
ATOM 834 C C . GLY A 1 114 ? -0.69119 -13.28030 -29.89950 1.000 27.80619 114 GLY A C 1
ATOM 835 O O . GLY A 1 114 ? -1.88395 -13.33997 -29.60054 1.000 25.21349 114 GLY A O 1
ATOM 836 N N . GLN A 1 115 ? -0.07774 -14.23309 -30.59707 1.000 24.38103 115 GLN A N 1
ATOM 837 C CA . GLN A 1 115 ? -0.80645 -15.41526 -31.03406 1.000 24.89789 115 GLN A CA 1
ATOM 838 C C . GLN A 1 115 ? -0.90795 -16.47758 -29.94688 1.000 27.37489 115 GLN A C 1
ATOM 839 O O . GLN A 1 115 ? -1.74697 -17.37753 -30.05693 1.000 27.83304 115 GLN A O 1
ATOM 845 N N . GLY A 1 116 ? -0.08462 -16.39601 -28.90882 1.000 25.46026 116 GLY A N 1
ATOM 846 C CA . GLY A 1 116 ? -0.23681 -17.24330 -27.74689 1.000 26.81282 116 GLY A CA 1
ATOM 847 C C . GLY A 1 116 ? 0.73506 -18.41377 -27.73564 1.000 27.06427 116 GLY A C 1
ATOM 848 O O . GLY A 1 116 ? 1.34183 -18.77642 -28.74649 1.000 29.05458 116 GLY A O 1
ATOM 849 N N . THR A 1 117 ? 0.88044 -19.01098 -26.55234 1.000 23.97869 117 THR A N 1
ATOM 850 C CA . THR A 1 117 ? 1.67763 -20.21484 -26.36586 1.000 25.80948 117 THR A CA 1
ATOM 851 C C . THR A 1 117 ? 0.90828 -21.18455 -25.47962 1.000 29.07471 117 THR A C 1
ATOM 852 O O . THR A 1 117 ? 0.20604 -20.76646 -24.55355 1.000 26.67502 117 THR A O 1
ATOM 856 N N . GLN A 1 118 ? 1.03688 -22.47784 -25.77312 1.000 24.30490 118 GLN A N 1
ATOM 857 C CA . GLN A 1 118 ? 0.23979 -23.50292 -25.11350 1.000 25.15537 118 GLN A CA 1
ATOM 858 C C . GLN A 1 118 ? 0.87443 -23.94185 -23.80093 1.000 27.71503 118 GLN A C 1
ATOM 859 O O . GLN A 1 118 ? 2.08577 -24.16709 -23.72291 1.000 29.07688 118 GLN A O 1
ATOM 865 N N . VAL A 1 119 ? 0.04278 -24.08176 -22.77322 1.000 22.74274 119 VAL A N 1
ATOM 866 C CA . VAL A 1 119 ? 0.45807 -24.64094 -21.49144 1.000 24.71698 119 VAL A CA 1
ATOM 867 C C . VAL A 1 119 ? -0.45354 -25.82050 -21.18433 1.000 25.84102 119 VAL A C 1
ATOM 868 O O . VAL A 1 119 ? -1.67193 -25.65278 -21.04638 1.000 26.39008 119 VAL A O 1
ATOM 872 N N . MET A 1 120 ? 0.13491 -27.01015 -21.08930 1.000 28.12449 120 MET A N 1
ATOM 873 C CA . MET A 1 120 ? -0.58681 -28.24951 -20.81922 1.000 25.66062 120 MET A CA 1
ATOM 874 C C . MET A 1 120 ? -0.02040 -28.84878 -19.53939 1.000 24.19487 120 MET A C 1
ATOM 875 O O . MET A 1 120 ? 1.13458 -29.28580 -19.51390 1.000 29.16864 120 MET A O 1
ATOM 880 N N . VAL A 1 121 ? -0.82132 -28.86252 -18.47875 1.000 25.48192 121 VAL A N 1
ATOM 881 C CA . VAL A 1 121 ? -0.40130 -29.39735 -17.18908 1.000 28.32085 121 VAL A CA 1
ATOM 882 C C . VAL A 1 121 ? -0.95934 -30.81173 -17.08355 1.000 31.43367 121 VAL A C 1
ATOM 883 O O . VAL A 1 121 ? -2.14649 -31.00806 -16.80799 1.000 28.65136 121 VAL A O 1
ATOM 887 N N . SER A 1 122 ? -0.09578 -31.79918 -17.30220 1.000 33.13077 122 SER A N 1
ATOM 888 C CA . SER A 1 122 ? -0.47396 -33.20507 -17.21226 1.000 35.04487 122 SER A CA 1
ATOM 889 C C . SER A 1 122 ? 0.77138 -34.08643 -17.20419 1.000 35.84429 122 SER A C 1
ATOM 890 O O . SER A 1 122 ? 0.78330 -35.15814 -16.59717 1.000 46.89311 122 SER A O 1
ATOM 893 N N . GLN B 1 5 ? 20.01357 21.60100 -37.77631 1.000 44.88168 5 GLN B N 1
ATOM 894 C CA . GLN B 1 5 ? 21.33088 22.09113 -37.38783 1.000 42.18931 5 GLN B CA 1
ATOM 895 C C . GLN B 1 5 ? 21.30958 22.67617 -35.97928 1.000 39.88513 5 GLN B C 1
ATOM 896 O O . GLN B 1 5 ? 20.26167 23.09269 -35.48448 1.000 38.65204 5 GLN B O 1
ATOM 898 N N . VAL B 1 6 ? 22.47559 22.70274 -35.34138 1.000 34.81792 6 VAL B N 1
ATOM 899 C CA . VAL B 1 6 ? 22.60478 23.24941 -33.99580 1.000 33.91850 6 VAL B CA 1
ATOM 900 C C . VAL B 1 6 ? 22.64375 24.76863 -34.08030 1.000 34.74033 6 VAL B C 1
ATOM 901 O O . VAL B 1 6 ? 23.35017 25.33803 -34.92085 1.000 40.26216 6 VAL B O 1
ATOM 905 N N . GLN B 1 7 ? 21.88232 25.42999 -33.21070 1.000 34.06994 7 GLN B N 1
ATOM 906 C CA . GLN B 1 7 ? 21.81570 26.88312 -33.19050 1.000 33.64337 7 GLN B CA 1
ATOM 907 C C . GLN B 1 7 ? 21.78113 27.37661 -31.75263 1.000 34.30262 7 GLN B C 1
ATOM 908 O O . GLN B 1 7 ? 21.23764 26.71596 -30.86348 1.000 31.70055 7 GLN B O 1
ATOM 914 N N . LEU B 1 8 ? 22.37105 28.55141 -31.53928 1.000 31.76839 8 LEU B N 1
ATOM 915 C CA . LEU B 1 8 ? 22.37524 29.22319 -30.24677 1.000 30.79749 8 LEU B CA 1
ATOM 916 C C . LEU B 1 8 ? 22.22917 30.71558 -30.48974 1.000 26.72706 8 LEU B C 1
ATOM 917 O O . LEU B 1 8 ? 22.98190 31.28837 -31.28180 1.000 29.91530 8 LEU B O 1
ATOM 922 N N . GLN B 1 9 ? 21.26058 31.34075 -29.82252 1.000 29.68417 9 GLN B N 1
ATOM 923 C CA . GLN B 1 9 ? 20.98599 32.76143 -30.01441 1.000 30.93986 9 GLN B CA 1
ATOM 924 C C . GLN B 1 9 ? 20.74697 33.41593 -28.66340 1.000 29.16734 9 GLN B C 1
ATOM 925 O O . GLN B 1 9 ? 19.85185 33.00079 -27.92136 1.000 28.82789 9 GLN B O 1
ATOM 931 N N . GLU B 1 10 ? 21.53908 34.43800 -28.35185 1.000 28.97860 10 GLU B N 1
ATOM 932 C CA . GLU B 1 10 ? 21.41979 35.17002 -27.10068 1.000 28.41600 10 GLU B CA 1
ATOM 933 C C . GLU B 1 10 ? 20.59569 36.43535 -27.29195 1.000 26.62578 10 GLU B C 1
ATOM 934 O O . GLU B 1 10 ? 20.56451 37.02519 -28.37479 1.000 30.34316 10 GLU B O 1
ATOM 940 N N . ASN B 1 11 ? 19.93454 36.84839 -26.21571 1.000 28.92902 11 ASN B N 1
ATOM 941 C CA . ASN B 1 11 ? 19.20699 38.10783 -26.17619 1.000 25.49997 11 ASN B CA 1
ATOM 942 C C . ASN B 1 11 ? 19.09207 38.53715 -24.72236 1.000 22.46190 11 ASN B C 1
ATOM 943 O O . ASN B 1 11 ? 19.39144 37.77232 -23.80306 1.000 26.30146 11 ASN B O 1
ATOM 948 N N . GLY B 1 12 ? 18.65962 39.77945 -24.52500 1.000 26.40280 12 GLY B N 1
ATOM 949 C CA . GLY B 1 12 ? 18.45443 40.32029 -23.19694 1.000 24.20074 12 GLY B CA 1
ATOM 950 C C . GLY B 1 12 ? 19.48534 41.33101 -22.75133 1.000 25.51282 12 GLY B C 1
ATOM 951 O O . GLY B 1 12 ? 19.33549 41.89773 -21.66273 1.000 30.06724 12 GLY B O 1
ATOM 952 N N . GLY B 1 13 ? 20.52700 41.57564 -23.54269 1.000 25.84029 13 GLY B N 1
ATOM 953 C CA . GLY B 1 13 ? 21.53469 42.54792 -23.18380 1.000 25.29075 13 GLY B CA 1
ATOM 954 C C . GLY B 1 13 ? 21.09918 43.96973 -23.47575 1.000 24.00530 13 GLY B C 1
ATOM 955 O O . GLY B 1 13 ? 20.03364 44.23310 -24.03184 1.000 27.83114 13 GLY B O 1
ATOM 956 N N . GLY B 1 14 ? 21.94940 44.90334 -23.08534 1.000 27.28874 14 GLY B N 1
ATOM 957 C CA . GLY B 1 14 ? 21.69270 46.30815 -23.31695 1.000 26.54716 14 GLY B CA 1
ATOM 958 C C . GLY B 1 14 ? 22.41304 47.16201 -22.29228 1.000 31.00398 14 GLY B C 1
ATOM 959 O O . GLY B 1 14 ? 23.29193 46.69682 -21.57246 1.000 26.20539 14 GLY B O 1
ATOM 960 N N . LEU B 1 15 ? 22.01824 48.43197 -22.25140 1.000 28.01760 15 LEU B N 1
ATOM 961 C CA . LEU B 1 15 ? 22.57630 49.39726 -21.31657 1.000 26.65389 15 LEU B CA 1
ATOM 962 C C . LEU B 1 15 ? 21.78510 49.37405 -20.01543 1.000 26.23367 15 LEU B C 1
ATOM 963 O O . LEU B 1 15 ? 20.55343 49.29301 -20.02484 1.000 34.79070 15 LEU B O 1
ATOM 968 N N . VAL B 1 16 ? 22.50064 49.44530 -18.89362 1.000 27.91773 16 VAL B N 1
ATOM 969 C CA . VAL B 1 16 ? 21.87740 49.39958 -17.57614 1.000 26.52156 16 VAL B CA 1
ATOM 970 C C . VAL B 1 16 ? 22.74763 50.17911 -16.60074 1.000 28.72356 16 VAL B C 1
ATOM 971 O O . VAL B 1 16 ? 23.97403 50.21307 -16.72255 1.000 33.76748 16 VAL B O 1
ATOM 975 N N . LYS B 1 17 ? 22.10075 50.82821 -15.63894 1.000 27.44321 17 LYS B N 1
ATOM 976 C CA . LYS B 1 17 ? 22.83009 51.59110 -14.64235 1.000 31.47210 17 LYS B CA 1
ATOM 977 C C . LYS B 1 17 ? 23.42709 50.65010 -13.59440 1.000 32.52204 17 LYS B C 1
ATOM 978 O O . LYS B 1 17 ? 22.89561 49.56135 -13.35170 1.000 33.40701 17 LYS B O 1
ATOM 984 N N . PRO B 1 18 ? 24.55187 51.03100 -12.99026 1.000 29.80841 18 PRO B N 1
ATOM 985 C CA . PRO B 1 18 ? 25.08043 50.27159 -11.85054 1.000 31.62953 18 PRO B CA 1
ATOM 986 C C . PRO B 1 18 ? 24.01188 50.03836 -10.79156 1.000 31.98495 18 PRO B C 1
ATOM 987 O O . PRO B 1 18 ? 23.20651 50.92019 -10.48463 1.000 31.45070 18 PRO B O 1
ATOM 991 N N . GLY B 1 19 ? 24.01051 48.82976 -10.23312 1.000 29.68178 19 GLY B N 1
ATOM 992 C CA . GLY B 1 19 ? 22.95334 48.39910 -9.35070 1.000 28.32542 19 GLY B CA 1
ATOM 993 C C . GLY B 1 19 ? 21.73176 47.85089 -10.05062 1.000 30.44518 19 GLY B C 1
ATOM 994 O O . GLY B 1 19 ? 20.88280 47.23829 -9.38929 1.000 31.24520 19 GLY B O 1
ATOM 995 N N . GLY B 1 20 ? 21.61440 48.04061 -11.36047 1.000 27.44210 20 GLY B N 1
ATOM 996 C CA . GLY B 1 20 ? 20.47958 47.54868 -12.10559 1.000 27.17467 20 GLY B CA 1
ATOM 997 C C . GLY B 1 20 ? 20.52959 46.04140 -12.28746 1.000 28.54627 20 GLY B C 1
ATOM 998 O O . GLY B 1 20 ? 21.39707 45.33589 -11.77092 1.000 30.29002 20 GLY B O 1
ATOM 999 N N . SER B 1 21 ? 19.55873 45.54666 -13.05198 1.000 27.56553 21 SER B N 1
ATOM 1000 C CA . SER B 1 21 ? 19.41302 44.12260 -13.30813 1.000 31.92749 21 SER B CA 1
ATOM 1001 C C . SER B 1 21 ? 19.18394 43.87577 -14.79231 1.000 30.78197 21 SER B C 1
ATOM 1002 O O . SER B 1 21 ? 18.69395 44.74505 -15.51886 1.000 31.98747 21 SER B O 1
ATOM 1005 N N . LEU B 1 22 ? 19.55216 42.67457 -15.23208 1.000 24.96703 22 LEU B N 1
ATOM 1006 C CA . LEU B 1 22 ? 19.31220 42.22600 -16.59477 1.000 24.56906 22 LEU B CA 1
ATOM 1007 C C . LEU B 1 22 ? 19.01635 40.73414 -16.56468 1.000 27.53898 22 LEU B C 1
ATOM 1008 O O . LEU B 1 22 ? 19.43997 40.02363 -15.64923 1.000 30.85352 22 LEU B O 1
ATOM 1013 N N . ARG B 1 23 ? 18.28022 40.26547 -17.57025 1.000 23.36316 23 ARG B N 1
ATOM 1014 C CA . ARG B 1 23 ? 17.94211 38.85068 -17.70082 1.000 26.81880 23 ARG B CA 1
ATOM 1015 C C . ARG B 1 23 ? 18.29589 38.39893 -19.10907 1.000 25.28567 23 ARG B C 1
ATOM 1016 O O . ARG B 1 23 ? 17.62578 38.77987 -20.07451 1.000 21.54696 23 ARG B O 1
ATOM 1024 N N . LEU B 1 24 ? 19.34138 37.58837 -19.22323 1.000 26.39255 24 LEU B N 1
ATOM 1025 C CA . LEU B 1 24 ? 19.78110 37.07919 -20.51086 1.000 23.96178 24 LEU B CA 1
ATOM 1026 C C . LEU B 1 24 ? 19.14516 35.72459 -20.78496 1.000 22.75272 24 LEU B C 1
ATOM 1027 O O . LEU B 1 24 ? 18.86808 34.94909 -19.86724 1.000 21.64766 24 LEU B O 1
ATOM 1032 N N . SER B 1 25 ? 18.90861 35.44980 -22.06312 1.000 24.38549 25 SER B N 1
ATOM 1033 C CA . SER B 1 25 ? 18.33887 34.18472 -22.49576 1.000 25.02541 25 SER B CA 1
ATOM 1034 C C . SER B 1 25 ? 19.19460 33.60432 -23.60991 1.000 25.97249 25 SER B C 1
ATOM 1035 O O . SER B 1 25 ? 19.79436 34.33693 -24.39968 1.000 26.46872 25 SER B O 1
ATOM 1038 N N . CYS B 1 26 ? 19.24641 32.27583 -23.66517 1.000 24.01520 26 CYS B N 1
ATOM 1039 C CA . CYS B 1 26 ? 20.01662 31.54670 -24.67199 1.000 26.24072 26 CYS B CA 1
ATOM 1040 C C . CYS B 1 26 ? 19.07044 30.53223 -25.30416 1.000 30.22002 26 CYS B C 1
ATOM 1041 O O . CYS B 1 26 ? 18.86033 29.44509 -24.76009 1.000 26.16180 26 CYS B O 1
ATOM 1044 N N . ALA B 1 27 ? 18.48634 30.90034 -26.44167 1.000 30.48554 27 ALA B N 1
ATOM 1045 C CA . ALA B 1 27 ? 17.58043 30.01068 -27.15381 1.000 26.55867 27 ALA B CA 1
ATOM 1046 C C . ALA B 1 27 ? 18.38053 28.98797 -27.94917 1.000 30.18414 27 ALA B C 1
ATOM 1047 O O . ALA B 1 27 ? 19.28081 29.34845 -28.71366 1.000 29.65029 27 ALA B O 1
ATOM 1049 N N . ALA B 1 28 ? 18.05238 27.71248 -27.76793 1.000 26.81982 28 ALA B N 1
ATOM 1050 C CA . ALA B 1 28 ? 18.77282 26.61872 -28.40050 1.000 27.82512 28 ALA B CA 1
ATOM 1051 C C . ALA B 1 28 ? 17.82382 25.79016 -29.25307 1.000 29.93604 28 ALA B C 1
ATOM 1052 O O . ALA B 1 28 ? 16.66510 25.57787 -28.88339 1.000 34.11287 28 ALA B O 1
ATOM 1054 N N . SER B 1 29 ? 18.32067 25.32266 -30.39495 1.000 26.34910 29 SER B N 1
ATOM 1055 C CA . SER B 1 29 ? 17.55982 24.41491 -31.23884 1.000 31.68028 29 SER B CA 1
ATOM 1056 C C . SER B 1 29 ? 18.52113 23.42274 -31.87541 1.000 31.87963 29 SER B C 1
ATOM 1057 O O . SER B 1 29 ? 19.72236 23.67932 -31.99496 1.000 31.69130 29 SER B O 1
ATOM 1060 N N . GLY B 1 30 ? 17.97611 22.27996 -32.28415 1.000 26.11405 30 GLY B N 1
ATOM 1061 C CA . GLY B 1 30 ? 18.77952 21.20297 -32.81779 1.000 28.53262 30 GLY B CA 1
ATOM 1062 C C . GLY B 1 30 ? 19.36210 20.27542 -31.77756 1.000 28.32904 30 GLY B C 1
ATOM 1063 O O . GLY B 1 30 ? 20.01749 19.29290 -32.14474 1.000 32.69169 30 GLY B O 1
ATOM 1064 N N . PHE B 1 31 ? 19.14860 20.55718 -30.49577 1.000 30.34189 31 PHE B N 1
ATOM 1065 C CA . PHE B 1 31 ? 19.61602 19.70135 -29.41677 1.000 29.57597 31 PHE B CA 1
ATOM 1066 C C . PHE B 1 31 ? 18.87176 20.09110 -28.14914 1.000 30.37770 31 PHE B C 1
ATOM 1067 O O . PHE B 1 31 ? 18.28055 21.17057 -28.06190 1.000 28.41481 31 PHE B O 1
ATOM 1075 N N . THR B 1 32 ? 18.90310 19.19459 -27.16929 1.000 28.62568 32 THR B N 1
ATOM 1076 C CA . THR B 1 32 ? 18.27963 19.42897 -25.87450 1.000 28.13549 32 THR B CA 1
ATOM 1077 C C . THR B 1 32 ? 19.32610 19.95744 -24.90376 1.000 27.81445 32 THR B C 1
ATOM 1078 O O . THR B 1 32 ? 20.42163 19.39588 -24.80278 1.000 32.77662 32 THR B O 1
ATOM 1082 N N . LEU B 1 33 ? 18.98638 21.03653 -24.19303 1.000 27.09930 33 LEU B N 1
ATOM 1083 C CA . LEU B 1 33 ? 19.94650 21.65288 -23.28113 1.000 27.50067 33 LEU B CA 1
ATOM 1084 C C . LEU B 1 33 ? 20.29673 20.72479 -22.12431 1.000 23.71056 33 LEU B C 1
ATOM 1085 O O . LEU B 1 33 ? 21.44791 20.69528 -21.67316 1.000 26.01809 33 LEU B O 1
ATOM 1090 N N . SER B 1 34 ? 19.32465 19.95721 -21.63134 1.000 25.65089 34 SER B N 1
ATOM 1091 C CA . SER B 1 34 ? 19.57502 19.08069 -20.49116 1.000 29.90877 34 SER B CA 1
ATOM 1092 C C . SER B 1 34 ? 20.47205 17.89296 -20.82670 1.000 26.79307 34 SER B C 1
ATOM 1093 O O . SER B 1 34 ? 20.74454 17.08276 -19.93483 1.000 31.28349 34 SER B O 1
ATOM 1096 N N . ASP B 1 35 ? 20.92772 17.75668 -22.07053 1.000 26.95378 35 ASP B N 1
ATOM 1097 C CA . ASP B 1 35 ? 21.85792 16.69718 -22.43676 1.000 28.19726 35 ASP B CA 1
ATOM 1098 C C . ASP B 1 35 ? 23.31299 17.14233 -22.39754 1.000 28.21061 35 ASP B C 1
ATOM 1099 O O . ASP B 1 35 ? 24.20423 16.30230 -22.55809 1.000 30.90514 35 ASP B O 1
ATOM 1104 N N . TYR B 1 36 ? 23.57567 18.42900 -22.18583 1.000 21.35725 36 TYR B N 1
ATOM 1105 C CA . TYR B 1 36 ? 24.92343 18.97165 -22.23361 1.000 27.24081 36 TYR B CA 1
ATOM 1106 C C . TYR B 1 36 ? 25.19901 19.78478 -20.97734 1.000 24.23359 36 TYR B C 1
ATOM 1107 O O . TYR B 1 36 ? 24.29234 20.13158 -20.21871 1.000 25.89511 36 TYR B O 1
ATOM 1116 N N . VAL B 1 37 ? 26.47344 20.08337 -20.75774 1.000 25.11709 37 VAL B N 1
ATOM 1117 C CA . VAL B 1 37 ? 26.90521 20.97220 -19.68436 1.000 23.40535 37 VAL B CA 1
ATOM 1118 C C . VAL B 1 37 ? 27.00250 22.37001 -20.28699 1.000 23.78000 37 VAL B C 1
ATOM 1119 O O . VAL B 1 37 ? 27.98709 22.70341 -20.95176 1.000 25.26047 37 VAL B O 1
ATOM 1123 N N . MET B 1 38 ? 25.97202 23.18572 -20.07447 1.000 21.91125 38 MET B N 1
ATOM 1124 C CA . MET B 1 38 ? 25.88733 24.50008 -20.69760 1.000 24.47709 38 MET B CA 1
ATOM 1125 C C . MET B 1 38 ? 26.61577 25.54430 -19.86200 1.000 22.11825 38 MET B C 1
ATOM 1126 O O . MET B 1 38 ? 26.57167 25.51151 -18.62966 1.000 20.44745 38 MET B O 1
ATOM 1131 N N . THR B 1 39 ? 27.27133 26.48425 -20.54649 1.000 24.78251 39 THR B N 1
ATOM 1132 C CA . THR B 1 39 ? 28.11168 27.49339 -19.91368 1.000 24.33172 39 THR B CA 1
ATOM 1133 C C . THR B 1 39 ? 27.73722 28.88376 -20.40919 1.000 21.18716 39 THR B C 1
ATOM 1134 O O . THR B 1 39 ? 27.46415 29.07505 -21.59747 1.000 20.33457 39 THR B O 1
ATOM 1138 N N . TRP B 1 40 ? 27.71537 29.84886 -19.49260 1.000 23.14804 40 TRP B N 1
ATOM 1139 C CA . TRP B 1 40 ? 27.69237 31.26254 -19.84275 1.000 24.87741 40 TRP B CA 1
ATOM 1140 C C . TRP B 1 40 ? 29.12014 31.79286 -19.82675 1.000 21.99686 40 TRP B C 1
ATOM 1141 O O . TRP B 1 40 ? 29.84761 31.60046 -18.84641 1.000 23.14261 40 TRP B O 1
ATOM 1152 N N . VAL B 1 41 ? 29.52030 32.43967 -20.91839 1.000 20.32618 41 VAL B N 1
ATOM 1153 C CA . VAL B 1 41 ? 30.85473 33.00634 -21.06257 1.000 23.22249 41 VAL B CA 1
ATOM 1154 C C . VAL B 1 41 ? 30.71707 34.49361 -21.35835 1.000 20.74234 41 VAL B C 1
ATOM 1155 O O . VAL B 1 41 ? 29.76888 34.92990 -22.01981 1.000 23.22331 41 VAL B O 1
ATOM 1159 N N . ARG B 1 42 ? 31.67288 35.27889 -20.86549 1.000 20.12700 42 ARG B N 1
ATOM 1160 C CA . ARG B 1 42 ? 31.69810 36.70966 -21.13255 1.000 21.55818 42 ARG B CA 1
ATOM 1161 C C . ARG B 1 42 ? 33.11503 37.14237 -21.48204 1.000 25.26969 42 ARG B C 1
ATOM 1162 O O . ARG B 1 42 ? 34.09521 36.55775 -21.01252 1.000 24.62742 42 ARG B O 1
ATOM 1170 N N . GLN B 1 43 ? 33.21328 38.17361 -22.31913 1.000 23.42643 43 GLN B N 1
ATOM 1171 C CA . GLN B 1 43 ? 34.50027 38.75546 -22.68289 1.000 26.14612 43 GLN B CA 1
ATOM 1172 C C . GLN B 1 43 ? 34.35522 40.26667 -22.75171 1.000 25.84412 43 GLN B C 1
ATOM 1173 O O . GLN B 1 43 ? 33.60567 40.78353 -23.58623 1.000 23.37758 43 GLN B O 1
ATOM 1179 N N . ALA B 1 44 ? 35.06481 40.96769 -21.87215 1.000 24.69478 44 ALA B N 1
ATOM 1180 C CA . ALA B 1 44 ? 35.08428 42.41926 -21.89627 1.000 30.20937 44 ALA B CA 1
ATOM 1181 C C . ALA B 1 44 ? 36.09705 42.91351 -22.92721 1.000 26.13103 44 ALA B C 1
ATOM 1182 O O . ALA B 1 44 ? 37.06085 42.21057 -23.24472 1.000 27.65557 44 ALA B O 1
ATOM 1184 N N . PRO B 1 45 ? 35.89225 44.10857 -23.47881 1.000 29.38704 45 PRO B N 1
ATOM 1185 C CA . PRO B 1 45 ? 36.87055 44.65075 -24.42995 1.000 30.15885 45 PRO B CA 1
ATOM 1186 C C . PRO B 1 45 ? 38.24193 44.78833 -23.78463 1.000 30.25258 45 PRO B C 1
ATOM 1187 O O . PRO B 1 45 ? 38.37525 45.28360 -22.66356 1.000 28.68230 45 PRO B O 1
ATOM 1191 N N . GLY B 1 46 ? 39.26372 44.32245 -24.49669 1.000 28.78833 46 GLY B N 1
ATOM 1192 C CA . GLY B 1 46 ? 40.61621 44.37243 -23.98587 1.000 35.30373 46 GLY B CA 1
ATOM 1193 C C . GLY B 1 46 ? 40.96833 43.30418 -22.97722 1.000 29.60226 46 GLY B C 1
ATOM 1194 O O . GLY B 1 46 ? 42.06332 43.35432 -22.40733 1.000 39.37570 46 GLY B O 1
ATOM 1195 N N . LYS B 1 47 ? 40.08244 42.34412 -22.72923 1.000 29.59155 47 LYS B N 1
ATOM 1196 C CA . LYS B 1 47 ? 40.36090 41.24671 -21.81594 1.000 27.96317 47 LYS B CA 1
ATOM 1197 C C . LYS B 1 47 ? 40.14771 39.92488 -22.53981 1.000 28.42513 47 LYS B C 1
ATOM 1198 O O . LYS B 1 47 ? 39.65146 39.87779 -23.66883 1.000 31.75604 47 LYS B O 1
ATOM 1204 N N . GLY B 1 48 ? 40.54338 38.84271 -21.87732 1.000 26.36180 48 GLY B N 1
ATOM 1205 C CA . GLY B 1 48 ? 40.32501 37.51447 -22.39178 1.000 25.40363 48 GLY B CA 1
ATOM 1206 C C . GLY B 1 48 ? 39.00901 36.94799 -21.90306 1.000 27.35261 48 GLY B C 1
ATOM 1207 O O . GLY B 1 48 ? 38.41036 37.44795 -20.94579 1.000 28.49432 48 GLY B O 1
ATOM 1208 N N . PRO B 1 49 ? 38.53080 35.89223 -22.55572 1.000 27.31770 49 PRO B N 1
ATOM 1209 C CA . PRO B 1 49 ? 37.24313 35.30776 -22.16650 1.000 27.73798 49 PRO B CA 1
ATOM 1210 C C . PRO B 1 49 ? 37.30570 34.68200 -20.78351 1.000 31.42927 49 PRO B C 1
ATOM 1211 O O . PRO B 1 49 ? 38.34907 34.19820 -20.33755 1.000 30.62084 49 PRO B O 1
ATOM 1215 N N . GLU B 1 50 ? 36.16210 34.69883 -20.10246 1.000 28.21249 50 GLU B N 1
ATOM 1216 C CA . GLU B 1 50 ? 36.02264 34.09482 -18.78575 1.000 28.28196 50 GLU B CA 1
ATOM 1217 C C . GLU B 1 50 ? 34.64640 33.46045 -18.67822 1.000 25.75203 50 GLU B C 1
ATOM 1218 O O . GLU B 1 50 ? 33.64847 34.06117 -19.08440 1.000 26.36777 50 GLU B O 1
ATOM 1224 N N . TRP B 1 51 ? 34.59379 32.24783 -18.13422 1.000 27.15746 51 TRP B N 1
ATOM 1225 C CA . TRP B 1 51 ? 33.30836 31.61858 -17.87044 1.000 25.81850 51 TRP B CA 1
ATOM 1226 C C . TRP B 1 51 ? 32.65895 32.27109 -16.65735 1.000 27.63181 51 TRP B C 1
ATOM 1227 O O . TRP B 1 51 ? 33.34173 32.69007 -15.71769 1.000 28.54995 51 TRP B O 1
ATOM 1238 N N . VAL B 1 52 ? 31.33255 32.37373 -16.69041 1.000 25.36389 52 VAL B N 1
ATOM 1239 C CA . VAL B 1 52 ? 30.57153 33.03748 -15.64433 1.000 25.49664 52 VAL B CA 1
ATOM 1240 C C . VAL B 1 52 ? 29.79904 32.03883 -14.79423 1.000 24.86093 52 VAL B C 1
ATOM 1241 O O . VAL B 1 52 ? 29.78597 32.14151 -13.56545 1.000 26.02030 52 VAL B O 1
ATOM 1245 N N . SER B 1 53 ? 29.14171 31.07615 -15.43182 1.000 26.54023 53 SER B N 1
ATOM 1246 C CA . SER B 1 53 ? 28.35255 30.08711 -14.71693 1.000 27.39601 53 SER B CA 1
ATOM 1247 C C . SER B 1 53 ? 28.07960 28.91159 -15.64087 1.000 24.05777 53 SER B C 1
ATOM 1248 O O . SER B 1 53 ? 28.06472 29.05544 -16.86583 1.000 24.96018 53 SER B O 1
ATOM 1251 N N . ARG B 1 54 ? 27.88218 27.74509 -15.03533 1.000 23.51447 54 ARG B N 1
ATOM 1252 C CA . ARG B 1 54 ? 27.56485 26.52545 -15.75773 1.000 24.44605 54 ARG B CA 1
ATOM 1253 C C . ARG B 1 54 ? 26.42799 25.81352 -15.04232 1.000 24.28212 54 ARG B C 1
ATOM 1254 O O . ARG B 1 54 ? 26.22598 25.97920 -13.83610 1.000 25.84607 54 ARG B O 1
ATOM 1262 N N . ILE B 1 55 ? 25.67945 25.01833 -15.80037 1.000 23.34019 55 ILE B N 1
ATOM 1263 C CA . ILE B 1 55 ? 24.62964 24.17859 -15.24042 1.000 24.89047 55 ILE B CA 1
ATOM 1264 C C . ILE B 1 55 ? 24.79138 22.78112 -15.82244 1.000 25.94059 55 ILE B C 1
ATOM 1265 O O . ILE B 1 55 ? 24.78325 22.60654 -17.04717 1.000 25.85188 55 ILE B O 1
ATOM 1270 N N . SER B 1 56 ? 24.96990 21.79400 -14.94912 1.000 23.93348 56 SER B N 1
ATOM 1271 C CA . SER B 1 56 ? 25.15366 20.42804 -15.40602 1.000 27.88899 56 SER B CA 1
ATOM 1272 C C . SER B 1 56 ? 23.84696 19.88438 -15.97457 1.000 28.64551 56 SER B C 1
ATOM 1273 O O . SER B 1 56 ? 22.78041 20.49651 -15.86011 1.000 26.06684 56 SER B O 1
ATOM 1276 N N . ALA B 1 57 ? 23.94331 18.71094 -16.60282 1.000 29.85334 57 ALA B N 1
ATOM 1277 C CA . ALA B 1 57 ? 22.74667 18.05029 -17.10793 1.000 26.49630 57 ALA B CA 1
ATOM 1278 C C . ALA B 1 57 ? 21.77245 17.73318 -15.98264 1.000 30.29509 57 ALA B C 1
ATOM 1279 O O . ALA B 1 57 ? 20.55378 17.76525 -16.18847 1.000 29.78986 57 ALA B O 1
ATOM 1281 N N . GLY B 1 58 ? 22.28607 17.43766 -14.79004 1.000 29.40557 58 GLY B N 1
ATOM 1282 C CA . GLY B 1 58 ? 21.46243 17.14922 -13.63585 1.000 26.65568 58 GLY B CA 1
ATOM 1283 C C . GLY B 1 58 ? 20.96499 18.35137 -12.86975 1.000 28.13931 58 GLY B C 1
ATOM 1284 O O . GLY B 1 58 ? 20.24487 18.18708 -11.88162 1.000 31.70184 58 GLY B O 1
ATOM 1285 N N . GLY B 1 59 ? 21.32815 19.56011 -13.28791 1.000 29.99688 59 GLY B N 1
ATOM 1286 C CA . GLY B 1 59 ? 20.86132 20.76251 -12.63194 1.000 28.32973 59 GLY B CA 1
ATOM 1287 C C . GLY B 1 59 ? 21.77617 21.33083 -11.57153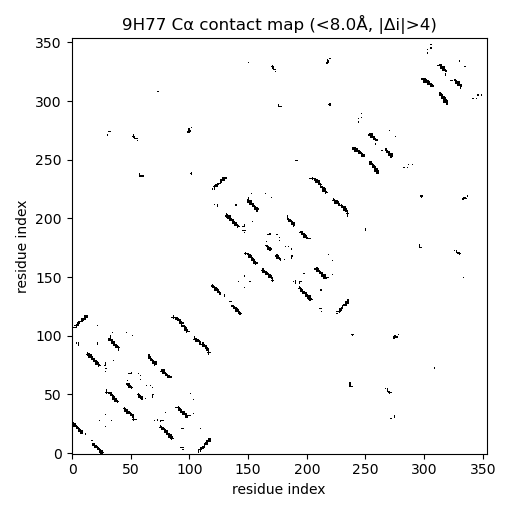 1.000 28.42151 59 GLY B C 1
ATOM 1288 O O . GLY B 1 59 ? 21.34565 22.21138 -10.81762 1.000 29.66395 59 GLY B O 1
ATOM 1289 N N . SER B 1 60 ? 23.01533 20.85740 -11.47775 1.000 26.06159 60 SER B N 1
ATOM 1290 C CA . SER B 1 60 ? 23.97025 21.43288 -10.54217 1.000 31.09673 60 SER B CA 1
ATOM 1291 C C . SER B 1 60 ? 24.59678 22.68006 -11.15337 1.000 25.98330 60 SER B C 1
ATOM 1292 O O . SER B 1 60 ? 24.95138 22.69677 -12.33453 1.000 26.08168 60 SER B O 1
ATOM 1295 N N . THR B 1 61 ? 24.72684 23.72984 -10.34686 1.000 26.66232 61 THR B N 1
ATOM 1296 C CA . THR B 1 61 ? 25.14507 25.03610 -10.83573 1.000 27.93424 61 THR B CA 1
ATOM 1297 C C . THR B 1 61 ? 26.44048 25.47510 -10.16829 1.000 30.61180 61 THR B C 1
ATOM 1298 O O . THR B 1 61 ? 26.65963 25.21986 -8.97951 1.000 30.13593 61 THR B O 1
ATOM 1302 N N . ARG B 1 62 ? 27.29318 26.13856 -10.94760 1.000 27.46674 62 ARG B N 1
ATOM 1303 C CA . ARG B 1 62 ? 28.53429 26.72223 -10.46289 1.000 30.41967 62 ARG B CA 1
ATOM 1304 C C . ARG B 1 62 ? 28.62075 28.16260 -10.94327 1.000 28.20001 62 ARG B C 1
ATOM 1305 O O . ARG B 1 62 ? 28.08720 28.51186 -11.99820 1.000 27.76584 62 ARG B O 1
ATOM 1313 N N . TYR B 1 63 ? 29.29563 28.99792 -10.15923 1.000 25.39061 63 TYR B N 1
ATOM 1314 C CA . TYR B 1 63 ? 29.41178 30.41525 -10.46592 1.000 30.41685 63 TYR B CA 1
ATOM 1315 C C . TYR B 1 63 ? 30.84229 30.86758 -10.23271 1.000 27.15911 63 TYR B C 1
ATOM 1316 O O . TYR B 1 63 ? 31.47217 30.47046 -9.24844 1.000 31.82337 63 TYR B O 1
ATOM 1325 N N . VAL B 1 64 ? 31.35302 31.69825 -11.14447 1.000 26.01768 64 VAL B N 1
ATOM 1326 C CA . VAL B 1 64 ? 32.66014 32.29580 -10.92477 1.000 32.67187 64 VAL B CA 1
ATOM 1327 C C . VAL B 1 64 ? 32.57420 33.20338 -9.69832 1.000 30.68730 64 VAL B C 1
ATOM 1328 O O . VAL B 1 64 ? 31.49727 33.69015 -9.32723 1.000 32.67402 64 VAL B O 1
ATOM 1332 N N . ASP B 1 65 ? 33.72069 33.41974 -9.05196 1.000 34.36537 65 ASP B N 1
ATOM 1333 C CA . ASP B 1 65 ? 33.71520 34.06159 -7.74087 1.000 36.33896 65 ASP B CA 1
ATOM 1334 C C . ASP B 1 65 ? 33.28514 35.52320 -7.81372 1.000 35.59820 65 ASP B C 1
ATOM 1335 O O . ASP B 1 65 ? 32.74212 36.05469 -6.83782 1.000 36.23766 65 ASP B O 1
ATOM 1340 N N . SER B 1 66 ? 33.50059 36.18522 -8.95045 1.000 34.09455 66 SER B N 1
ATOM 1341 C CA . SER B 1 66 ? 33.17759 37.60282 -9.05633 1.000 35.03349 66 SER B CA 1
ATOM 1342 C C . SER B 1 66 ? 31.69135 37.87122 -9.26462 1.000 34.67221 66 SER B C 1
ATOM 1343 O O . SER B 1 66 ? 31.28101 39.03609 -9.21572 1.000 32.02740 66 SER B O 1
ATOM 1346 N N . VAL B 1 67 ? 30.87615 36.83981 -9.49121 1.000 32.49438 67 VAL B N 1
ATOM 1347 C CA . VAL B 1 67 ? 29.44318 37.01102 -9.68545 1.000 29.46054 67 VAL B CA 1
ATOM 1348 C C . VAL B 1 67 ? 28.62860 36.26548 -8.63695 1.000 36.84664 67 VAL B C 1
ATOM 1349 O O . VAL B 1 67 ? 27.40502 36.18853 -8.75056 1.000 36.48000 67 VAL B O 1
ATOM 1353 N N . LYS B 1 68 ? 29.28186 35.71491 -7.61605 1.000 38.99294 68 LYS B N 1
ATOM 1354 C CA . LYS B 1 68 ? 28.57488 34.94322 -6.60291 1.000 33.08930 68 LYS B CA 1
ATOM 1355 C C . LYS B 1 68 ? 27.57505 35.81895 -5.85760 1.000 42.84926 68 LYS B C 1
ATOM 1356 O O . LYS B 1 68 ? 27.85519 36.97686 -5.53410 1.000 42.58239 68 LYS B O 1
ATOM 1358 N N . GLY B 1 69 ? 26.39327 35.25793 -5.59543 1.000 37.80589 69 GLY B N 1
ATOM 1359 C CA . GLY B 1 69 ? 25.33422 35.96785 -4.91161 1.000 35.63204 69 GLY B CA 1
ATOM 1360 C C . GLY B 1 69 ? 24.60579 37.00391 -5.73776 1.000 38.55260 69 GLY B C 1
ATOM 1361 O O . GLY B 1 69 ? 23.59732 37.54608 -5.26771 1.000 41.44605 69 GLY B O 1
ATOM 1362 N N . ARG B 1 70 ? 25.07468 37.30250 -6.94640 1.000 33.69944 70 ARG B N 1
ATOM 1363 C CA . ARG B 1 70 ? 24.44028 38.28239 -7.81967 1.000 35.06714 70 ARG B CA 1
ATOM 1364 C C . ARG B 1 70 ? 23.85090 37.67224 -9.07966 1.000 33.07414 70 ARG B C 1
ATOM 1365 O O . ARG B 1 70 ? 22.77465 38.08842 -9.51385 1.000 33.36259 70 ARG B O 1
ATOM 1373 N N . PHE B 1 71 ? 24.52333 36.69189 -9.67441 1.000 29.91637 71 PHE B N 1
ATOM 1374 C CA . PHE B 1 71 ? 24.04142 36.02582 -10.87432 1.000 28.04924 71 PHE B CA 1
ATOM 1375 C C . PHE B 1 71 ? 23.37547 34.70554 -10.50845 1.000 30.76362 71 PHE B C 1
ATOM 1376 O O . PHE B 1 71 ? 23.74683 34.05184 -9.53008 1.000 32.99758 71 PHE B O 1
ATOM 1384 N N . THR B 1 72 ? 22.38718 34.31511 -11.31150 1.000 26.21284 72 THR B N 1
ATOM 1385 C CA . THR B 1 72 ? 21.68967 33.04692 -11.12726 1.000 31.92331 72 THR B CA 1
ATOM 1386 C C . THR B 1 72 ? 21.39578 32.44885 -12.49280 1.000 27.83933 72 THR B C 1
ATOM 1387 O O . THR B 1 72 ? 20.72671 33.07912 -13.31704 1.000 24.99601 72 THR B O 1
ATOM 1391 N N . ILE B 1 73 ? 21.88888 31.24023 -12.72731 1.000 30.39364 73 ILE B N 1
ATOM 1392 C CA . ILE B 1 73 ? 21.67410 30.53912 -13.98546 1.000 27.86573 73 ILE B CA 1
ATOM 1393 C C . ILE B 1 73 ? 20.50155 29.58443 -13.81464 1.000 26.98801 73 ILE B C 1
ATOM 1394 O O . ILE B 1 73 ? 20.23147 29.08369 -12.71607 1.000 30.66805 73 ILE B O 1
ATOM 1399 N N . SER B 1 74 ? 19.78142 29.34870 -14.90837 1.000 25.47447 74 SER B N 1
ATOM 1400 C CA . SER B 1 74 ? 18.65983 28.42016 -14.91012 1.000 28.75431 74 SER B CA 1
ATOM 1401 C C . SER B 1 74 ? 18.31539 28.08683 -16.35223 1.000 29.05144 74 SER B C 1
ATOM 1402 O O . SER B 1 74 ? 18.70744 28.79654 -17.28218 1.000 29.48770 74 SER B O 1
ATOM 1405 N N . ARG B 1 75 ? 17.57661 26.99468 -16.52847 1.000 25.29162 75 ARG B N 1
ATOM 1406 C CA . ARG B 1 75 ? 17.13271 26.59188 -17.85338 1.000 28.22106 75 ARG B CA 1
ATOM 1407 C C . ARG B 1 75 ? 15.67879 26.15327 -17.79089 1.000 31.22887 75 ARG B C 1
ATOM 1408 O O . ARG B 1 75 ? 15.24378 25.54467 -16.80944 1.000 31.90215 75 ARG B O 1
ATOM 1416 N N . ASP B 1 76 ? 14.93066 26.48541 -18.83787 1.000 27.21446 76 ASP B N 1
ATOM 1417 C CA . ASP B 1 76 ? 13.54580 26.06038 -18.99291 1.000 26.34156 76 ASP B CA 1
ATOM 1418 C C . ASP B 1 76 ? 13.53906 24.91211 -19.99493 1.000 27.07427 76 ASP B C 1
ATOM 1419 O O . ASP B 1 76 ? 13.71952 25.12664 -21.19836 1.000 27.56826 76 ASP B O 1
ATOM 1424 N N . ASN B 1 77 ? 13.34928 23.69067 -19.49330 1.000 23.91650 77 ASN B N 1
ATOM 1425 C CA . ASN B 1 77 ? 13.42075 22.52009 -20.36015 1.000 26.14392 77 ASN B CA 1
ATOM 1426 C C . ASN B 1 77 ? 12.29466 22.50365 -21.38692 1.000 26.39019 77 ASN B C 1
ATOM 1427 O O . ASN B 1 77 ? 12.47780 21.98693 -22.49377 1.000 29.14136 77 ASN B O 1
ATOM 1432 N N . ALA B 1 78 ? 11.13387 23.06932 -21.04763 1.000 24.43847 78 ALA B N 1
ATOM 1433 C CA . ALA B 1 78 ? 10.03046 23.14417 -22.00099 1.000 25.14406 78 ALA B CA 1
ATOM 1434 C C . ALA B 1 78 ? 10.28195 24.19056 -23.07815 1.000 26.34538 78 ALA B C 1
ATOM 1435 O O . ALA B 1 78 ? 9.71761 24.09359 -24.17392 1.000 21.61018 78 ALA B O 1
ATOM 1437 N N . LYS B 1 79 ? 11.10138 25.19983 -22.78195 1.000 21.76113 79 LYS B N 1
ATOM 1438 C CA . LYS B 1 79 ? 11.49914 26.20195 -23.76000 1.000 25.98539 79 LYS B CA 1
ATOM 1439 C C . LYS B 1 79 ? 12.75831 25.82470 -24.52261 1.000 27.94378 79 LYS B C 1
ATOM 1440 O O . LYS B 1 79 ? 13.02782 26.42540 -25.57010 1.000 27.36172 79 LYS B O 1
ATOM 1446 N N . ASN B 1 80 ? 13.52947 24.85773 -24.01860 1.000 26.68722 80 ASN B N 1
ATOM 1447 C CA . ASN B 1 80 ? 14.89362 24.60656 -24.48403 1.000 26.90123 80 ASN B CA 1
ATOM 1448 C C . ASN B 1 80 ? 15.71717 25.89186 -24.43424 1.000 26.17108 80 ASN B C 1
ATOM 1449 O O . ASN B 1 80 ? 16.53428 26.17208 -25.31355 1.000 26.96383 80 ASN B O 1
ATOM 1454 N N . THR B 1 81 ? 15.49480 26.68337 -23.38656 1.000 25.28560 81 THR B N 1
ATOM 1455 C CA . THR B 1 81 ? 16.13167 27.98149 -23.22646 1.000 24.20933 81 THR B CA 1
ATOM 1456 C C . THR B 1 81 ? 16.82896 28.04522 -21.87648 1.000 27.20630 81 THR B C 1
ATOM 1457 O O . THR B 1 81 ? 16.28599 27.59441 -20.86315 1.000 25.36435 81 THR B O 1
ATOM 1461 N N . MET B 1 82 ? 18.03904 28.59560 -21.87591 1.000 24.95901 82 MET B N 1
ATOM 1462 C CA . MET B 1 82 ? 18.81348 28.82553 -20.66674 1.000 26.65803 82 MET B CA 1
ATOM 1463 C C . MET B 1 82 ? 18.83490 30.31512 -20.35665 1.000 26.08026 82 MET B C 1
ATOM 1464 O O . MET B 1 82 ? 18.95998 31.14497 -21.26208 1.000 25.05485 82 MET B O 1
ATOM 1469 N N . TYR B 1 83 ? 18.71026 30.64864 -19.07650 1.000 25.27257 83 TYR B N 1
ATOM 1470 C CA . TYR B 1 83 ? 18.62887 32.02949 -18.63488 1.000 24.14981 83 TYR B CA 1
ATOM 1471 C C . TYR B 1 83 ? 19.80577 32.37217 -17.73472 1.000 26.14870 83 TYR B C 1
ATOM 1472 O O . TYR B 1 83 ? 20.42758 31.50006 -17.12249 1.000 25.89226 83 TYR B O 1
ATOM 1481 N N . LEU B 1 84 ? 20.10222 33.66720 -17.66334 1.000 24.59674 84 LEU B N 1
ATOM 1482 C CA . LEU B 1 84 ? 21.10071 34.19162 -16.73739 1.000 23.70234 84 LEU B CA 1
ATOM 1483 C C . LEU B 1 84 ? 20.53829 35.47017 -16.13573 1.000 22.69058 84 LEU B C 1
ATOM 1484 O O . LEU B 1 84 ? 20.43631 36.49029 -16.82396 1.000 21.16970 84 LEU B O 1
ATOM 1489 N N . GLN B 1 85 ? 20.16024 35.40775 -14.86275 1.000 25.29373 85 GLN B N 1
ATOM 1490 C CA . GLN B 1 85 ? 19.63995 36.56145 -14.14119 1.000 27.53142 85 GLN B CA 1
ATOM 1491 C C . GLN B 1 85 ? 20.80481 37.32144 -13.51731 1.000 27.33787 85 GLN B C 1
ATOM 1492 O O . GLN B 1 85 ? 21.51896 36.78134 -12.66641 1.000 24.60971 85 GLN B O 1
ATOM 1498 N N . MET B 1 86 ? 20.99700 38.56726 -13.93610 1.000 23.05159 86 MET B N 1
ATOM 1499 C CA . MET B 1 86 ? 22.10091 39.39334 -13.45952 1.000 27.63049 86 MET B CA 1
ATOM 1500 C C . MET B 1 86 ? 21.53014 40.51593 -12.60189 1.000 30.46287 86 MET B C 1
ATOM 1501 O O . MET B 1 86 ? 20.86771 41.41970 -13.11952 1.000 27.01633 86 MET B O 1
ATOM 1506 N N . ASN B 1 87 ? 21.78778 40.45852 -11.29807 1.000 27.72634 87 ASN B N 1
ATOM 1507 C CA . ASN B 1 87 ? 21.33544 41.46947 -10.35523 1.000 33.05462 87 ASN B CA 1
ATOM 1508 C C . ASN B 1 87 ? 22.52408 42.22754 -9.77876 1.000 36.04574 87 ASN B C 1
ATOM 1509 O O . ASN B 1 87 ? 23.64969 41.72189 -9.73289 1.000 34.76874 87 ASN B O 1
ATOM 1514 N N . SER B 1 88 ? 22.25070 43.45274 -9.33115 1.000 33.86999 88 SER B N 1
ATOM 1515 C CA . SER B 1 88 ? 23.24387 44.31382 -8.69162 1.000 32.43030 88 SER B CA 1
ATOM 1516 C C . SER B 1 88 ? 24.49251 44.44545 -9.56350 1.000 31.40237 88 SER B C 1
ATOM 1517 O O . SER B 1 88 ? 25.61928 44.17708 -9.14214 1.000 31.78605 88 SER B O 1
ATOM 1520 N N . LEU B 1 89 ? 24.26379 44.87230 -10.80160 1.000 28.94697 89 LEU B N 1
ATOM 1521 C CA . LEU B 1 89 ? 25.32210 44.90422 -11.79871 1.000 29.74031 89 LEU B CA 1
ATOM 1522 C C . LEU B 1 89 ? 26.34730 45.99050 -11.49120 1.000 32.13739 89 LEU B C 1
ATOM 1523 O O . LEU B 1 89 ? 26.02383 47.05943 -10.96632 1.000 31.90164 89 LEU B O 1
ATOM 1528 N N . LYS B 1 90 ? 27.59751 45.69664 -11.82369 1.000 29.78610 90 LYS B N 1
ATOM 1529 C CA . LYS B 1 90 ? 28.73516 46.57606 -11.62402 1.000 33.89765 90 LYS B CA 1
ATOM 1530 C C . LYS B 1 90 ? 29.34577 46.94344 -12.96763 1.000 32.69184 90 LYS B C 1
ATOM 1531 O O . LYS B 1 90 ? 29.19371 46.20716 -13.95054 1.000 30.22003 90 LYS B O 1
ATOM 1537 N N . PRO B 1 91 ? 30.04174 48.07882 -13.05023 1.000 32.71315 91 PRO B N 1
ATOM 1538 C CA . PRO B 1 91 ? 30.72387 48.42716 -14.30728 1.000 30.87111 91 PRO B CA 1
ATOM 1539 C C . PRO B 1 91 ? 31.64624 47.33363 -14.82053 1.000 32.39782 91 PRO B C 1
ATOM 1540 O O . PRO B 1 91 ? 31.78487 47.17413 -16.04082 1.000 29.79515 91 PRO B O 1
ATOM 1544 N N . GLU B 1 92 ? 32.26590 46.55879 -13.92751 1.000 29.70968 92 GLU B N 1
ATOM 1545 C CA . GLU B 1 92 ? 33.13612 45.46235 -14.33926 1.000 35.08755 92 GLU B CA 1
ATOM 1546 C C . GLU B 1 92 ? 32.37845 44.31129 -14.99148 1.000 30.44577 92 GLU B C 1
ATOM 1547 O O . GLU B 1 92 ? 33.01886 43.36134 -15.45543 1.000 32.25778 92 GLU B O 1
ATOM 1549 N N . ASP B 1 93 ? 31.04916 44.36271 -15.03635 1.000 26.35548 93 ASP B N 1
ATOM 1550 C CA . ASP B 1 93 ? 30.25238 43.34445 -15.70623 1.000 26.88311 93 ASP B CA 1
ATOM 1551 C C . ASP B 1 93 ? 30.03146 43.64565 -17.18246 1.000 28.92069 93 ASP B C 1
ATOM 1552 O O . ASP B 1 93 ? 29.38882 42.84674 -17.87184 1.000 24.87436 93 ASP B O 1
ATOM 1557 N N . THR B 1 94 ? 30.54319 44.77037 -17.67920 1.000 22.75655 94 THR B N 1
ATOM 1558 C CA . THR B 1 94 ? 30.41187 45.10869 -19.09133 1.000 24.42296 94 THR B CA 1
ATOM 1559 C C . THR B 1 94 ? 31.17852 44.10154 -19.93661 1.000 23.36960 94 THR B C 1
ATOM 1560 O O . THR B 1 94 ? 32.39312 43.94303 -19.77102 1.000 27.46536 94 THR B O 1
ATOM 1564 N N . ALA B 1 95 ? 30.47402 43.43043 -20.84478 1.000 23.58633 95 ALA B N 1
ATOM 1565 C CA . ALA B 1 95 ? 31.07367 42.41465 -21.70144 1.000 24.63873 95 ALA B CA 1
ATOM 1566 C C . ALA B 1 95 ? 30.01107 41.93011 -22.67790 1.000 24.97201 95 ALA B C 1
ATOM 1567 O O . ALA B 1 95 ? 28.81854 42.20953 -22.52048 1.000 23.03378 95 ALA B O 1
ATOM 1569 N N . VAL B 1 96 ? 30.46060 41.19720 -23.69068 1.000 24.22589 96 VAL B N 1
ATOM 1570 C CA . VAL B 1 96 ? 29.56664 40.40680 -24.52408 1.000 25.33674 96 VAL B CA 1
ATOM 1571 C C . VAL B 1 96 ? 29.39627 39.04617 -23.86083 1.000 23.79891 96 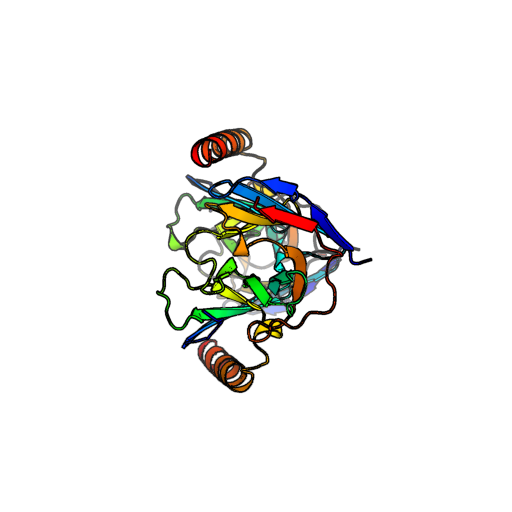VAL B C 1
ATOM 1572 O O . VAL B 1 96 ? 30.38117 38.38518 -23.51039 1.000 24.20365 96 VAL B O 1
ATOM 1576 N N . TYR B 1 97 ? 28.14882 38.64498 -23.64505 1.000 19.56129 97 TYR B N 1
ATOM 1577 C CA . TYR B 1 97 ? 27.83311 37.39008 -22.97781 1.000 19.25913 97 TYR B CA 1
ATOM 1578 C C . TYR B 1 97 ? 27.32474 36.39555 -24.00899 1.000 21.47743 97 TYR B C 1
ATOM 1579 O O . TYR B 1 97 ? 26.44063 36.72436 -24.80695 1.000 24.96886 97 TYR B O 1
ATOM 1588 N N . TYR B 1 98 ? 27.88481 35.18721 -23.99566 1.000 19.93325 98 TYR B N 1
ATOM 1589 C CA . TYR B 1 98 ? 27.48529 34.15324 -24.93641 1.000 21.20114 98 TYR B CA 1
ATOM 1590 C C . TYR B 1 98 ? 27.45194 32.80270 -24.23779 1.000 25.10634 98 TYR B C 1
ATOM 1591 O O . TYR B 1 98 ? 28.24866 32.52597 -23.33631 1.000 23.56015 98 TYR B O 1
ATOM 1600 N N . CYS B 1 99 ? 26.51075 31.96660 -24.66490 1.000 25.64263 99 CYS B N 1
ATOM 1601 C CA . CYS B 1 99 ? 26.36235 30.62372 -24.12595 1.000 26.90866 99 CYS B CA 1
ATOM 1602 C C . CYS B 1 99 ? 27.09884 29.61253 -24.99541 1.000 22.92754 99 CYS B C 1
ATOM 1603 O O . CYS B 1 99 ? 27.27158 29.80778 -26.20158 1.000 25.66620 99 CYS B O 1
ATOM 1606 N N . ALA B 1 100 ? 27.52965 28.51999 -24.36815 1.000 21.00944 100 ALA B N 1
ATOM 1607 C CA . ALA B 1 100 ? 28.35218 27.52344 -25.03586 1.000 22.68878 100 ALA B CA 1
ATOM 1608 C C . ALA B 1 100 ? 27.91421 26.12863 -24.61994 1.000 26.33166 100 ALA B C 1
ATOM 1609 O O . ALA B 1 100 ? 27.57183 25.89630 -23.45687 1.000 22.18291 100 ALA B O 1
ATOM 1611 N N . ARG B 1 101 ? 27.94260 25.20201 -25.57580 1.000 26.38100 101 ARG B N 1
ATOM 1612 C CA . ARG B 1 101 ? 27.47336 23.83596 -25.37125 1.000 22.45735 101 ARG B CA 1
ATOM 1613 C C . ARG B 1 101 ? 28.66925 22.94578 -25.05442 1.000 21.90958 101 ARG B C 1
ATOM 1614 O O . ARG B 1 101 ? 29.47915 22.64453 -25.93665 1.000 25.05536 101 ARG B O 1
ATOM 1622 N N . GLY B 1 102 ? 28.77286 22.51854 -23.79945 1.000 24.13640 102 GLY B N 1
ATOM 1623 C CA . GLY B 1 102 ? 29.86789 21.66539 -23.38454 1.000 25.41562 102 GLY B CA 1
ATOM 1624 C C . GLY B 1 102 ? 29.44894 20.23621 -23.11035 1.000 29.42622 102 GLY B C 1
ATOM 1625 O O . GLY B 1 102 ? 28.26492 19.95388 -22.90067 1.000 24.77670 102 GLY B O 1
ATOM 1626 N N . SER B 1 103 ? 30.41943 19.31961 -23.11171 1.000 26.24618 103 SER B N 1
ATOM 1627 C CA . SER B 1 103 ? 30.15573 17.91178 -22.83966 1.000 28.72038 103 SER B CA 1
ATOM 1628 C C . SER B 1 103 ? 31.08021 17.36476 -21.75904 1.000 29.63514 103 SER B C 1
ATOM 1629 O O . SER B 1 103 ? 31.19299 16.14402 -21.60442 1.000 28.85360 103 SER B O 1
ATOM 1632 N N . THR B 1 104 ? 31.74525 18.24313 -21.01337 1.000 28.50615 104 THR B N 1
ATOM 1633 C CA . THR B 1 104 ? 32.65019 17.84691 -19.94499 1.000 27.86743 104 THR B CA 1
ATOM 1634 C C . THR B 1 104 ? 32.33100 18.66312 -18.70461 1.000 28.86687 104 THR B C 1
ATOM 1635 O O . THR B 1 104 ? 32.19876 19.88862 -18.78227 1.000 29.24025 104 THR B O 1
ATOM 1639 N N . LEU B 1 105 ? 32.21006 17.98344 -17.56499 1.000 25.80020 105 LEU B N 1
ATOM 1640 C CA . LEU B 1 105 ? 31.96459 18.66728 -16.30308 1.000 30.49966 105 LEU B CA 1
ATOM 1641 C C . LEU B 1 105 ? 33.21256 19.32861 -15.74071 1.000 32.11556 105 LEU B C 1
ATOM 1642 O O . LEU B 1 105 ? 33.09767 20.29257 -14.97654 1.000 35.37938 105 LEU B O 1
ATOM 1647 N N . PHE B 1 106 ? 34.39369 18.84455 -16.10388 1.000 31.94933 106 PHE B N 1
ATOM 1648 C CA . PHE B 1 106 ? 35.63505 19.32597 -15.52154 1.000 40.29747 106 PHE B CA 1
ATOM 1649 C C . PHE B 1 106 ? 36.37241 20.30328 -16.42351 1.000 35.16514 106 PHE B C 1
ATOM 1650 O O . PHE B 1 106 ? 37.43945 20.79415 -16.04371 1.000 43.45077 106 PHE B O 1
ATOM 1658 N N . SER B 1 107 ? 35.82976 20.60013 -17.60017 1.000 32.92196 107 SER B N 1
ATOM 1659 C CA . SER B 1 107 ? 36.40307 21.59259 -18.49276 1.000 34.08115 107 SER B CA 1
ATOM 1660 C C . SER B 1 107 ? 35.27973 22.40847 -19.11026 1.000 31.61667 107 SER B C 1
ATOM 1661 O O . SER B 1 107 ? 34.19036 21.89390 -19.37354 1.000 34.08718 107 SER B O 1
ATOM 1664 N N . THR B 1 108 ? 35.55261 23.68862 -19.33641 1.000 32.51174 108 THR B N 1
ATOM 1665 C CA . THR B 1 108 ? 34.58080 24.56725 -19.97036 1.000 38.04552 108 THR B CA 1
ATOM 1666 C C . THR B 1 108 ? 34.61769 24.48076 -21.48963 1.000 37.27515 108 THR B C 1
ATOM 1667 O O . THR B 1 108 ? 33.92666 25.26031 -22.15459 1.000 43.14963 108 THR B O 1
ATOM 1671 N N . ASN B 1 109 ? 35.40237 23.55889 -22.04486 1.000 35.78357 109 ASN B N 1
ATOM 1672 C CA . ASN B 1 109 ? 35.51419 23.44122 -23.49136 1.000 35.92866 109 ASN B CA 1
ATOM 1673 C C . ASN B 1 109 ? 34.15068 23.17606 -24.11531 1.000 34.83511 109 ASN B C 1
ATOM 1674 O O . ASN B 1 109 ? 33.31085 22.47344 -23.54535 1.000 33.12301 109 ASN B O 1
ATOM 1679 N N . TRP B 1 110 ? 33.93195 23.75481 -25.29223 1.000 31.10443 110 TRP B N 1
ATOM 1680 C CA . TRP B 1 110 ? 32.68332 23.60397 -26.01725 1.000 27.28662 110 TRP B CA 1
ATOM 1681 C C . TRP B 1 110 ? 32.98101 23.30998 -27.47936 1.000 26.45794 110 TRP B C 1
ATOM 1682 O O . TRP B 1 110 ? 34.10793 23.47046 -27.95347 1.000 28.35315 110 TRP B O 1
ATOM 1693 N N . ASP B 1 111 ? 31.95311 22.85591 -28.18988 1.000 28.03657 111 ASP B N 1
ATOM 1694 C CA . ASP B 1 111 ? 32.00778 22.71312 -29.63845 1.000 32.08954 111 ASP B CA 1
ATOM 1695 C C . ASP B 1 111 ? 31.19701 23.77230 -30.36507 1.000 31.64997 111 ASP B C 1
ATOM 1696 O O . ASP B 1 111 ? 31.63175 24.27213 -31.40489 1.000 37.21615 111 ASP B O 1
ATOM 1701 N N . TYR B 1 112 ? 30.03710 24.14125 -29.83162 1.000 29.45347 112 TYR B N 1
ATOM 1702 C CA . TYR B 1 112 ? 29.19297 25.17518 -30.40912 1.000 29.34884 112 TYR B CA 1
ATOM 1703 C C . TYR B 1 112 ? 28.92811 26.25519 -29.37098 1.000 24.18418 112 TYR B C 1
ATOM 1704 O O . TYR B 1 112 ? 28.75585 25.96166 -28.18300 1.000 23.77427 112 TYR B O 1
ATOM 1713 N N . ARG B 1 113 ? 28.91197 27.50518 -29.82685 1.000 26.52033 113 ARG B N 1
ATOM 1714 C CA . ARG B 1 113 ? 28.60261 28.64634 -28.98145 1.000 25.33990 113 ARG B CA 1
ATOM 1715 C C . ARG B 1 113 ? 27.70327 29.59767 -29.75579 1.000 26.10737 113 ARG B C 1
ATOM 1716 O O . ARG B 1 113 ? 27.55503 29.49756 -30.97690 1.000 22.92460 113 ARG B O 1
ATOM 1724 N N . GLY B 1 114 ? 27.09515 30.52703 -29.03120 1.000 24.21250 114 GLY B N 1
ATOM 1725 C CA . GLY B 1 114 ? 26.33626 31.58196 -29.66454 1.000 26.43280 114 GLY B CA 1
ATOM 1726 C C . GLY B 1 114 ? 27.21043 32.76622 -30.03043 1.000 26.08277 114 GLY B C 1
ATOM 1727 O O . GLY B 1 114 ? 28.36542 32.87026 -29.61987 1.000 26.68676 114 GLY B O 1
ATOM 1728 N N . GLN B 1 115 ? 26.63519 33.67014 -30.82329 1.000 30.25968 115 GLN B N 1
ATOM 1729 C CA . GLN B 1 115 ? 27.35557 34.86629 -31.23860 1.000 28.29281 115 GLN B CA 1
ATOM 1730 C C . GLN B 1 115 ? 27.42343 35.92041 -30.14124 1.000 30.10248 115 GLN B C 1
ATOM 1731 O O . GLN B 1 115 ? 28.25519 36.83030 -30.22642 1.000 35.06930 115 GLN B O 1
ATOM 1737 N N . GLY B 1 116 ? 26.57778 35.82231 -29.12220 1.000 23.26442 116 GLY B N 1
ATOM 1738 C CA . GLY B 1 116 ? 26.68170 36.66369 -27.94919 1.000 23.43928 116 GLY B CA 1
ATOM 1739 C C . GLY B 1 116 ? 25.70833 37.82991 -27.96954 1.000 24.98260 116 GLY B C 1
ATOM 1740 O O . GLY B 1 116 ? 25.06923 38.14538 -28.97699 1.000 25.12529 116 GLY B O 1
ATOM 1741 N N . THR B 1 117 ? 25.60406 38.47718 -26.80899 1.000 22.67627 117 THR B N 1
ATOM 1742 C CA . THR B 1 117 ? 24.77551 39.66120 -26.63775 1.000 21.01157 117 THR B CA 1
ATOM 1743 C C . THR B 1 117 ? 25.53426 40.66460 -25.77936 1.000 24.53249 117 THR B C 1
ATOM 1744 O O . THR B 1 117 ? 26.25481 40.28148 -24.85292 1.000 25.40286 117 THR B O 1
ATOM 1748 N N . GLN B 1 118 ? 25.38609 41.94661 -26.10328 1.000 23.12287 118 GLN B N 1
ATOM 1749 C CA . GLN B 1 118 ? 26.18393 42.98593 -25.46620 1.000 23.79061 118 GLN B CA 1
ATOM 1750 C C . GLN B 1 118 ? 25.56704 43.43251 -24.14774 1.000 26.12756 118 GLN B C 1
ATOM 1751 O O . GLN B 1 118 ? 24.35083 43.61038 -24.03947 1.000 24.19005 118 GLN B O 1
ATOM 1757 N N . VAL B 1 119 ? 26.42148 43.62586 -23.14590 1.000 25.16625 119 VAL B N 1
ATOM 1758 C CA . VAL B 1 119 ? 26.01837 44.14012 -21.84206 1.000 23.52252 119 VAL B CA 1
ATOM 1759 C C . VAL B 1 119 ? 26.94037 45.29891 -21.49059 1.000 27.16610 119 VAL B C 1
ATOM 1760 O O . VAL B 1 119 ? 28.16637 45.13554 -21.46539 1.000 26.30080 119 VAL B O 1
ATOM 1764 N N . MET B 1 120 ? 26.35403 46.46540 -21.22819 1.000 28.13144 120 MET B N 1
ATOM 1765 C CA . MET B 1 120 ? 27.09697 47.66524 -20.86165 1.000 26.07642 120 MET B CA 1
ATOM 1766 C C . MET B 1 120 ? 26.48147 48.23906 -19.59644 1.000 25.99337 120 MET B C 1
ATOM 1767 O O . MET B 1 120 ? 25.29007 48.56345 -19.57814 1.000 29.23929 120 MET B O 1
ATOM 1772 N N . VAL B 1 121 ? 27.28430 48.35910 -18.54459 1.000 27.56056 121 VAL B N 1
ATOM 1773 C CA . VAL B 1 121 ? 26.82723 48.87648 -17.26093 1.000 29.56505 121 VAL B CA 1
ATOM 1774 C C . VAL B 1 121 ? 27.40325 50.27864 -17.11098 1.000 32.57216 121 VAL B C 1
ATOM 1775 O O . VAL B 1 121 ? 28.57340 50.44743 -16.75048 1.000 28.07363 121 VAL B O 1
ATOM 1779 N N . SER B 1 122 ? 26.57813 51.28552 -17.38646 1.000 34.26195 122 SER B N 1
ATOM 1780 C CA . SER B 1 122 ? 26.97184 52.68551 -17.26831 1.000 36.74835 122 SER B CA 1
ATOM 1781 C C . SER B 1 122 ? 25.74754 53.59112 -17.38533 1.000 39.41297 122 SER B C 1
ATOM 1782 O O . SER B 1 122 ? 25.41142 54.32742 -16.45719 1.000 44.36195 122 SER B O 1
ATOM 1785 N N . ASP C 2 8 ? -7.29372 -8.60598 -7.51843 1.000 46.33737 57 ASP C N 1
ATOM 1786 C CA . ASP C 2 8 ? -7.08884 -7.18082 -7.28311 1.000 45.36336 57 ASP C CA 1
ATOM 1787 C C . ASP C 2 8 ? -7.24988 -6.39507 -8.58156 1.000 47.86456 57 ASP C C 1
ATOM 1788 O O . ASP C 2 8 ? -7.19948 -6.96749 -9.67095 1.000 46.43149 57 ASP C O 1
ATOM 1793 N N . VAL C 2 9 ? -7.47358 -5.08507 -8.46009 1.000 45.41737 58 VAL C N 1
ATOM 1794 C CA . VAL C 2 9 ? -7.61026 -4.19324 -9.60341 1.000 39.14918 58 VAL C CA 1
ATOM 1795 C C . VAL C 2 9 ? -6.70751 -2.98453 -9.38699 1.000 39.65220 58 VAL C C 1
ATOM 1796 O O . VAL C 2 9 ? -6.14936 -2.77966 -8.30824 1.000 37.99461 58 VAL C O 1
ATOM 1800 N N . PHE C 2 10 ? -6.56591 -2.18105 -10.44118 1.000 36.51656 59 PHE C N 1
ATOM 1801 C CA . PHE C 2 10 ? -5.84127 -0.91284 -10.36282 1.000 36.19071 59 PHE C CA 1
ATOM 1802 C C . PHE C 2 10 ? -6.82009 0.14994 -9.88053 1.000 41.73532 59 PHE C C 1
ATOM 1803 O O . PHE C 2 10 ? -7.54864 0.75732 -10.66552 1.000 41.14524 59 PHE C O 1
ATOM 1811 N N . GLU C 2 11 ? -6.84091 0.37560 -8.56995 1.000 40.34934 60 GLU C N 1
ATOM 1812 C CA . GLU C 2 11 ? -7.72440 1.35524 -7.94914 1.000 43.53834 60 GLU C CA 1
ATOM 1813 C C . GLU C 2 11 ? -6.88328 2.49717 -7.39502 1.000 38.20469 60 GLU C C 1
ATOM 1814 O O . GLU C 2 11 ? -6.02175 2.27867 -6.53613 1.000 38.74507 60 GLU C O 1
ATOM 1816 N N . VAL C 2 12 ? -7.13273 3.70614 -7.88746 1.000 38.18061 61 VAL C N 1
ATOM 1817 C CA . VAL C 2 12 ? -6.40893 4.88820 -7.43234 1.000 40.78574 61 VAL C CA 1
ATOM 1818 C C . VAL C 2 12 ? -6.99307 5.34120 -6.09915 1.000 38.47449 61 VAL C C 1
ATOM 1819 O O . VAL C 2 12 ? -8.19116 5.62670 -5.99726 1.000 39.51562 61 VAL C O 1
ATOM 1823 N N . GLU C 2 13 ? -6.14723 5.40044 -5.07052 1.000 37.95826 62 GLU C N 1
ATOM 1824 C CA . GLU C 2 13 ? -6.57607 5.92056 -3.77945 1.000 38.19049 62 GLU C CA 1
ATOM 1825 C C . GLU C 2 13 ? -6.29660 7.40819 -3.63418 1.000 40.03145 62 GLU C C 1
ATOM 1826 O O . GLU C 2 13 ? -7.07481 8.11941 -2.98741 1.000 42.58669 62 GLU C O 1
ATOM 1828 N N . LYS C 2 14 ? -5.21196 7.89613 -4.23128 1.000 36.69397 63 LYS C N 1
ATOM 1829 C CA . LYS C 2 14 ? -4.86212 9.30678 -4.14244 1.000 38.57984 63 LYS C CA 1
ATOM 1830 C C . LYS C 2 14 ? -3.79721 9.63636 -5.17957 1.000 37.86724 63 LYS C C 1
ATOM 1831 O O . LYS C 2 14 ? -2.84545 8.87492 -5.35961 1.000 38.43810 63 LYS C O 1
ATOM 1837 N N . ILE C 2 15 ? -3.97164 10.76211 -5.86368 1.000 33.96573 64 ILE C N 1
ATOM 1838 C CA . ILE C 2 15 ? -2.92365 11.30214 -6.72304 1.000 36.23542 64 ILE C CA 1
ATOM 1839 C C . ILE C 2 15 ? -1.92893 12.04373 -5.84003 1.000 35.39722 64 ILE C C 1
ATOM 1840 O O . ILE C 2 15 ? -2.30789 12.93762 -5.07702 1.000 35.79990 64 ILE C O 1
ATOM 1845 N N . LEU C 2 16 ? -0.65473 11.67052 -5.93864 1.000 37.76888 65 LEU C N 1
ATOM 1846 C CA . LEU C 2 16 ? 0.37172 12.20449 -5.05254 1.000 36.10423 65 LEU C CA 1
ATOM 1847 C C . LEU C 2 16 ? 1.09139 13.40546 -5.65295 1.000 38.39392 65 LEU C C 1
ATOM 1848 O O . LEU C 2 16 ? 1.26236 14.42778 -4.98241 1.000 41.64487 65 LEU C O 1
ATOM 1853 N N . ASP C 2 17 ? 1.53125 13.29295 -6.90267 1.000 37.40817 66 ASP C N 1
ATOM 1854 C CA . ASP C 2 17 ? 2.34274 14.32758 -7.52374 1.000 35.93772 66 ASP C CA 1
ATOM 1855 C C . ASP C 2 17 ? 2.10817 14.29215 -9.02745 1.000 36.55760 66 ASP C C 1
ATOM 1856 O O . ASP C 2 17 ? 1.32214 13.48881 -9.53749 1.000 35.63203 66 ASP C O 1
ATOM 1861 N N . MET C 2 18 ? 2.80880 15.17015 -9.73915 1.000 36.11814 67 MET C N 1
ATOM 1862 C CA . MET C 2 18 ? 2.65236 15.27750 -11.18014 1.000 35.32050 67 MET C CA 1
ATOM 1863 C C . MET C 2 18 ? 3.91165 15.89229 -11.77119 1.000 37.59694 67 MET C C 1
ATOM 1864 O O . MET C 2 18 ? 4.46793 16.83755 -11.20688 1.000 39.81079 67 MET C O 1
ATOM 1869 N N . LYS C 2 19 ? 4.35268 15.35070 -12.90615 1.000 35.60458 68 LYS C N 1
ATOM 1870 C CA . LYS C 2 19 ? 5.46285 15.91993 -13.65497 1.000 31.07381 68 LYS C CA 1
ATOM 1871 C C . LYS C 2 19 ? 5.14996 15.85669 -15.14205 1.000 32.38299 68 LYS C C 1
ATOM 1872 O O . LYS C 2 19 ? 4.50380 14.91977 -15.61847 1.000 35.45146 68 LYS C O 1
ATOM 1875 N N . THR C 2 20 ? 5.60371 16.88138 -15.87111 1.000 31.37033 69 THR C N 1
ATOM 1876 C CA . THR C 2 20 ? 5.44843 16.97207 -17.32632 1.000 31.13017 69 THR C CA 1
ATOM 1877 C C . THR C 2 20 ? 6.83571 17.23007 -17.90823 1.000 36.25940 69 THR C C 1
ATOM 1878 O O . THR C 2 20 ? 7.19092 18.36951 -18.21780 1.000 43.49939 69 THR C O 1
ATOM 1882 N N . GLU C 2 21 ? 7.61945 16.16571 -18.05814 1.000 37.22763 70 GLU C N 1
ATOM 1883 C CA . GLU C 2 21 ? 8.98052 16.28197 -18.55558 1.000 38.46228 70 GLU C CA 1
ATOM 1884 C C . GLU C 2 21 ? 9.30695 15.06159 -19.40281 1.000 35.55455 70 GLU C C 1
ATOM 1885 O O . GLU C 2 21 ? 8.67404 14.00974 -19.28214 1.000 41.69140 70 GLU C O 1
ATOM 1891 N N . GLY C 2 22 ? 10.29776 15.22098 -20.27696 1.000 34.06628 71 GLY C N 1
ATOM 1892 C CA . GLY C 2 22 ? 10.74674 14.12133 -21.10935 1.000 34.59972 71 GLY C CA 1
ATOM 1893 C C . GLY C 2 22 ? 9.74366 13.66952 -22.14468 1.000 33.30507 71 GLY C C 1
ATOM 1894 O O . GLY C 2 22 ? 9.73500 12.49157 -22.51720 1.000 33.12732 71 GLY C O 1
ATOM 1895 N N . GLY C 2 23 ? 8.89596 14.57541 -22.62369 1.000 27.64201 72 GLY C N 1
ATOM 1896 C CA . GLY C 2 23 ? 7.86947 14.19463 -23.57255 1.000 24.61501 72 GLY C CA 1
ATOM 1897 C C . GLY C 2 23 ? 6.81477 13.27949 -22.99919 1.000 28.21631 72 GLY C C 1
ATOM 1898 O O . GLY C 2 23 ? 6.26428 12.44787 -23.72520 1.000 27.93615 72 GLY C O 1
ATOM 1899 N N . LYS C 2 24 ? 6.52611 13.40117 -21.70612 1.000 30.08460 73 LYS C N 1
ATOM 1900 C CA . LYS C 2 24 ? 5.51539 12.57571 -21.06690 1.000 33.24846 73 LYS C CA 1
ATOM 1901 C C . LYS C 2 24 ? 4.84533 13.37454 -19.95901 1.000 34.34057 73 LYS C C 1
ATOM 1902 O O . LYS C 2 24 ? 5.46098 14.24518 -19.33781 1.000 34.32839 73 LYS C O 1
ATOM 1904 N N . VAL C 2 25 ? 3.56878 13.07983 -19.73354 1.000 31.38371 74 VAL C N 1
ATOM 1905 C CA . VAL C 2 25 ? 2.81517 13.59832 -18.59827 1.000 30.32193 74 VAL C CA 1
ATOM 1906 C C . VAL C 2 25 ? 2.57649 12.43532 -17.64706 1.000 31.96850 74 VAL C C 1
ATOM 1907 O O . VAL C 2 25 ? 1.88086 11.47402 -17.99517 1.000 26.74075 74 VAL C O 1
ATOM 1911 N N . LEU C 2 26 ? 3.15594 12.51534 -16.45457 1.000 30.60053 75 LEU C N 1
ATOM 1912 C CA . LEU C 2 26 ? 3.12648 11.42652 -15.49028 1.000 31.59161 75 LEU C CA 1
ATOM 1913 C C . LEU C 2 26 ? 2.46193 11.88100 -14.19967 1.000 33.65975 75 LEU C C 1
ATOM 1914 O O . LEU C 2 26 ? 2.61283 13.03442 -13.78345 1.000 35.36996 75 LEU C O 1
ATOM 1919 N N . TYR C 2 27 ? 1.72776 10.96557 -13.57133 1.000 27.93416 76 TYR C N 1
ATOM 1920 C CA . TYR C 2 27 ? 1.13283 11.18089 -12.25938 1.000 31.11636 76 TYR C CA 1
ATOM 1921 C C . TYR C 2 27 ? 1.65286 10.12351 -11.29715 1.000 30.35414 76 TYR C C 1
ATOM 1922 O O . TYR C 2 27 ? 1.65445 8.93106 -11.62237 1.000 30.00378 76 TYR C O 1
ATOM 1931 N N . LYS C 2 28 ? 2.09234 10.55831 -10.11987 1.000 33.04068 77 LYS C N 1
ATOM 1932 C CA . LYS C 2 28 ? 2.43953 9.64134 -9.04357 1.000 30.21555 77 LYS C CA 1
ATOM 1933 C C . LYS C 2 28 ? 1.16941 9.30007 -8.27530 1.000 33.66442 77 LYS C C 1
ATOM 1934 O O . LYS C 2 28 ? 0.48950 10.19684 -7.76556 1.000 34.57084 77 LYS C O 1
ATOM 1940 N N . VAL C 2 29 ? 0.84965 8.01114 -8.19291 1.000 35.63424 78 VAL C N 1
ATOM 1941 C CA . VAL C 2 29 ? -0.43676 7.56803 -7.67374 1.000 35.51289 78 VAL C CA 1
ATOM 1942 C C . VAL C 2 29 ? -0.23038 6.69835 -6.44262 1.000 34.27412 78 VAL C C 1
ATOM 1943 O O . VAL C 2 29 ? 0.77073 5.98579 -6.31154 1.000 37.48342 78 VAL C O 1
ATOM 1947 N N . ARG C 2 30 ? -1.19714 6.77094 -5.53251 1.000 37.80589 79 ARG C N 1
ATOM 1948 C CA . ARG C 2 30 ? -1.27918 5.89728 -4.36995 1.000 39.43099 79 ARG C CA 1
ATOM 1949 C C . ARG C 2 30 ? -2.37339 4.87274 -4.63311 1.000 36.22023 79 ARG C C 1
ATOM 1950 O O . ARG C 2 30 ? -3.52384 5.24231 -4.89399 1.000 36.75089 79 ARG C O 1
ATOM 1958 N N . TRP C 2 31 ? -2.01451 3.59496 -4.57570 1.000 38.14242 80 TRP C N 1
ATOM 1959 C CA . TRP C 2 31 ? -2.93762 2.52391 -4.91768 1.000 36.97429 80 TRP C CA 1
ATOM 1960 C C . TRP C 2 31 ? -3.75463 2.10424 -3.70315 1.000 40.77704 80 TRP C C 1
ATOM 1961 O O . TRP C 2 31 ? -3.22183 1.95819 -2.59916 1.000 42.46471 80 TRP C O 1
ATOM 1972 N N . LYS C 2 32 ? -5.05526 1.91505 -3.91701 1.000 40.47611 81 LYS C N 1
ATOM 1973 C CA . LYS C 2 32 ? -5.92232 1.40584 -2.86442 1.000 40.18420 81 LYS C CA 1
ATOM 1974 C C . LYS C 2 32 ? -5.51821 -0.01827 -2.50721 1.000 41.55296 81 LYS C C 1
ATOM 1975 O O . LYS C 2 32 ? -5.29859 -0.85309 -3.39072 1.000 39.93687 81 LYS C O 1
ATOM 1977 N N . GLY C 2 33 ? -5.41509 -0.29357 -1.20879 1.000 44.32245 82 GLY C N 1
ATOM 1978 C CA . GLY C 2 33 ? -4.98575 -1.59152 -0.73579 1.000 38.16763 82 GLY C CA 1
ATOM 1979 C C . GLY C 2 33 ? -3.48841 -1.79203 -0.68670 1.000 42.73383 82 GLY C C 1
ATOM 1980 O O . GLY C 2 33 ? -3.03791 -2.87072 -0.27898 1.000 41.26471 82 GLY C O 1
ATOM 1981 N N . TYR C 2 34 ? -2.70456 -0.79584 -1.08443 1.000 39.52037 83 TYR C N 1
ATOM 1982 C CA . TYR C 2 34 ? -1.25344 -0.87472 -1.08928 1.000 40.02996 83 TYR C CA 1
ATOM 1983 C C . TYR C 2 34 ? -0.67156 0.26431 -0.26141 1.000 45.40024 83 TYR C C 1
ATOM 1984 O O . TYR C 2 34 ? -1.37142 1.19733 0.14103 1.000 45.92600 83 TYR C O 1
ATOM 1993 N N . THR C 2 35 ? 0.63034 0.17784 -0.01035 1.000 45.93894 84 THR C N 1
ATOM 1994 C CA . THR C 2 35 ? 1.33069 1.14111 0.82059 1.000 46.76128 84 THR C CA 1
ATOM 1995 C C . THR C 2 35 ? 2.14680 2.09838 -0.04568 1.000 45.79022 84 THR C C 1
ATOM 1996 O O . THR C 2 35 ? 2.18926 1.99223 -1.27402 1.000 45.28744 84 THR C O 1
ATOM 2000 N N . SER C 2 36 ? 2.80727 3.05234 0.61627 1.000 48.26972 85 SER C N 1
ATOM 2001 C CA . SER C 2 36 ? 3.63257 4.02452 -0.09062 1.000 44.98476 85 SER C CA 1
ATOM 2002 C C . SER C 2 36 ? 4.83672 3.38109 -0.76502 1.000 45.10647 85 SER C C 1
ATOM 2003 O O . SER C 2 36 ? 5.40203 3.97250 -1.69064 1.000 43.13269 85 SER C O 1
ATOM 2006 N N . ASP C 2 37 ? 5.24191 2.18777 -0.32586 1.000 45.05448 86 ASP C N 1
ATOM 2007 C CA . ASP C 2 37 ? 6.30904 1.45887 -1.00000 1.000 45.16267 86 ASP C CA 1
ATOM 2008 C C . ASP C 2 37 ? 5.90706 0.97782 -2.38751 1.000 43.27696 86 ASP C C 1
ATOM 2009 O O . ASP C 2 37 ? 6.76941 0.49801 -3.13075 1.000 38.91945 86 ASP C O 1
ATOM 2014 N N . ASP C 2 38 ? 4.63152 1.09645 -2.75355 1.000 39.56586 87 ASP C N 1
ATOM 2015 C CA . ASP C 2 38 ? 4.13392 0.63458 -4.04162 1.000 34.42762 87 ASP C CA 1
ATOM 2016 C C . ASP C 2 38 ? 3.77141 1.77992 -4.97864 1.000 35.34449 87 ASP C C 1
ATOM 2017 O O . ASP C 2 38 ? 3.23339 1.53063 -6.06221 1.000 31.50153 87 ASP C O 1
ATOM 2022 N N . ASP C 2 39 ? 4.05042 3.02378 -4.58998 1.000 35.44751 88 ASP C N 1
ATOM 2023 C CA . ASP C 2 39 ? 3.71695 4.16692 -5.43077 1.000 34.20105 88 ASP C CA 1
ATOM 2024 C C . ASP C 2 39 ? 4.46598 4.09679 -6.75556 1.000 30.09547 88 ASP C C 1
ATOM 2025 O O . ASP C 2 39 ? 5.65935 3.78591 -6.79895 1.000 29.81240 88 ASP C O 1
ATOM 2030 N N . THR C 2 40 ? 3.75595 4.38506 -7.84387 1.000 29.20573 89 THR C N 1
ATOM 2031 C CA . THR C 2 40 ? 4.34175 4.38347 -9.17573 1.000 31.69404 89 THR C CA 1
ATOM 2032 C C . THR C 2 40 ? 3.89945 5.62723 -9.93317 1.000 30.50132 89 THR C C 1
ATOM 2033 O O . THR C 2 40 ? 2.91623 6.28184 -9.57759 1.000 28.61654 89 THR C O 1
ATOM 2037 N N . TRP C 2 41 ? 4.64310 5.94428 -10.98950 1.000 26.90971 90 TRP C N 1
ATOM 2038 C CA . TRP C 2 41 ? 4.30280 7.03065 -11.89855 1.000 31.99390 90 TRP C CA 1
ATOM 2039 C C . TRP C 2 41 ? 3.64612 6.45029 -13.14420 1.000 30.35450 90 TRP C C 1
ATOM 2040 O O . TRP C 2 41 ? 4.18881 5.53052 -13.76496 1.000 32.43439 90 TRP C O 1
ATOM 2051 N N . GLU C 2 42 ? 2.48543 6.98593 -13.50582 1.000 28.60913 91 GLU C N 1
ATOM 2052 C CA . GLU C 2 42 ? 1.70360 6.44141 -14.60247 1.000 30.16178 91 GLU C CA 1
ATOM 2053 C C . GLU C 2 42 ? 1.36091 7.52895 -15.60182 1.000 28.99873 91 GLU C C 1
ATOM 2054 O O . GLU C 2 42 ? 1.15614 8.68957 -15.22514 1.000 27.87776 91 GLU C O 1
ATOM 2060 N N . PRO C 2 43 ? 1.29820 7.18787 -16.88890 1.000 27.90760 92 PRO C N 1
ATOM 2061 C CA . PRO C 2 43 ? 0.96784 8.18786 -17.90731 1.000 30.04134 92 PRO C CA 1
ATOM 2062 C C . PRO C 2 43 ? -0.47877 8.64607 -17.80532 1.000 32.28834 92 PRO C C 1
ATOM 2063 O O . PRO C 2 43 ? -1.36423 7.90369 -17.37386 1.000 27.77299 92 PRO C O 1
ATOM 2067 N N . GLU C 2 44 ? -0.71014 9.89376 -18.22493 1.000 25.19555 93 GLU C N 1
ATOM 2068 C CA . GLU C 2 44 ? -2.06134 10.44668 -18.21243 1.000 28.29222 93 GLU C CA 1
ATOM 2069 C C . GLU C 2 44 ? -2.99883 9.67191 -19.13225 1.000 29.83798 93 GLU C C 1
ATOM 2070 O O . GLU C 2 44 ? -4.19236 9.54753 -18.83388 1.000 25.37242 93 GLU C O 1
ATOM 2076 N N . ILE C 2 45 ? -2.47964 9.14211 -20.24584 1.000 28.50933 94 ILE C N 1
ATOM 2077 C CA . ILE C 2 45 ? -3.30737 8.37346 -21.17475 1.000 27.66750 94 ILE C CA 1
ATOM 2078 C C . ILE C 2 45 ? -3.95104 7.18803 -20.46601 1.000 25.17991 94 ILE C C 1
ATOM 2079 O O . ILE C 2 45 ? -5.11209 6.84569 -20.72238 1.000 25.59294 94 ILE C O 1
ATOM 2084 N N . HIS C 2 46 ? -3.21573 6.55413 -19.55433 1.000 25.59005 95 HIS C N 1
ATOM 2085 C CA . HIS C 2 46 ? -3.70031 5.36581 -18.86600 1.000 28.30278 95 HIS C CA 1
ATOM 2086 C C . HIS C 2 46 ? -4.66375 5.68115 -17.73092 1.000 29.25336 95 HIS C C 1
ATOM 2087 O O . HIS C 2 46 ? -5.28281 4.75659 -17.19428 1.000 31.81332 95 HIS C O 1
AT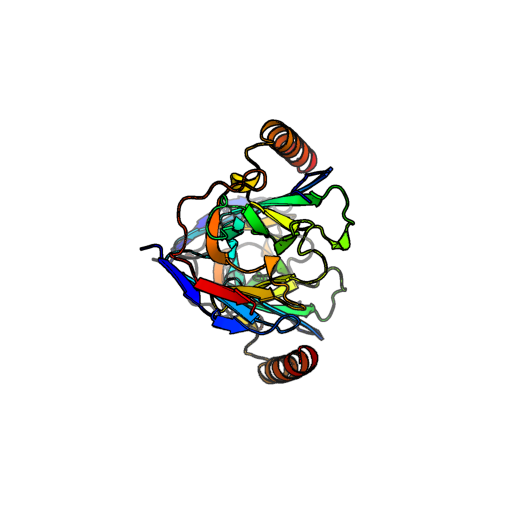OM 2094 N N . LEU C 2 47 ? -4.81261 6.95342 -17.36244 1.000 29.82464 96 LEU C N 1
ATOM 2095 C CA . LEU C 2 47 ? -5.69899 7.37042 -16.28389 1.000 31.43955 96 LEU C CA 1
ATOM 2096 C C . LEU C 2 47 ? -6.87322 8.20098 -16.79025 1.000 31.81921 96 LEU C C 1
ATOM 2097 O O . LEU C 2 47 ? -7.46994 8.95855 -16.01943 1.000 35.82471 96 LEU C O 1
ATOM 2102 N N . GLU C 2 48 ? -7.21941 8.07136 -18.07227 1.000 32.40484 97 GLU C N 1
ATOM 2103 C CA . GLU C 2 48 ? -8.25851 8.90419 -18.66615 1.000 37.27212 97 GLU C CA 1
ATOM 2104 C C . GLU C 2 48 ? -9.65183 8.60812 -18.12506 1.000 40.75241 97 GLU C C 1
ATOM 2105 O O . GLU C 2 48 ? -10.58174 9.36368 -18.42547 1.000 45.41998 97 GLU C O 1
ATOM 2107 N N . ASP C 2 49 ? -9.82785 7.54163 -17.34956 1.000 38.34874 98 ASP C N 1
ATOM 2108 C CA . ASP C 2 49 ? -11.11417 7.26127 -16.72643 1.000 40.30600 98 ASP C CA 1
ATOM 2109 C C . ASP C 2 49 ? -11.31276 8.01854 -15.41977 1.000 42.53750 98 ASP C C 1
ATOM 2110 O O . ASP C 2 49 ? -12.39200 7.92894 -14.82550 1.000 41.80783 98 ASP C O 1
ATOM 2115 N N . CYS C 2 50 ? -10.30416 8.75964 -14.96338 1.000 36.58572 99 CYS C N 1
ATOM 2116 C CA . CYS C 2 50 ? -10.45232 9.64873 -13.81813 1.000 36.91565 99 CYS C CA 1
ATOM 2117 C C . CYS C 2 50 ? -10.12329 11.07107 -14.24980 1.000 35.31986 99 CYS C C 1
ATOM 2118 O O . CYS C 2 50 ? -9.35718 11.77423 -13.58325 1.000 35.28998 99 CYS C O 1
ATOM 2121 N N . LYS C 2 51 ? -10.71170 11.49531 -15.37022 1.000 36.97356 100 LYS C N 1
ATOM 2122 C CA . LYS C 2 51 ? -10.31612 12.74747 -16.00678 1.000 37.30613 100 LYS C CA 1
ATOM 2123 C C . LYS C 2 51 ? -10.57790 13.95241 -15.11101 1.000 39.85050 100 LYS C C 1
ATOM 2124 O O . LYS C 2 51 ? -9.79664 14.91044 -15.11242 1.000 38.57836 100 LYS C O 1
ATOM 2130 N N . GLU C 2 52 ? -11.66676 13.92971 -14.33742 1.000 38.96205 101 GLU C N 1
ATOM 2131 C CA . GLU C 2 52 ? -11.97965 15.08744 -13.50569 1.000 38.96135 101 GLU C CA 1
ATOM 2132 C C . GLU C 2 52 ? -11.09487 15.13937 -12.26637 1.000 36.21639 101 GLU C C 1
ATOM 2133 O O . GLU C 2 52 ? -10.77799 16.23098 -11.78243 1.000 36.88465 101 GLU C O 1
ATOM 2139 N N . VAL C 2 53 ? -10.67757 13.98293 -11.74595 1.000 33.76839 102 VAL C N 1
ATOM 2140 C CA . VAL C 2 53 ? -9.69787 13.97643 -10.66346 1.000 37.20683 102 VAL C CA 1
ATOM 2141 C C . VAL C 2 53 ? -8.36786 14.53968 -11.15051 1.000 36.75584 102 VAL C C 1
ATOM 2142 O O . VAL C 2 53 ? -7.72207 15.33468 -10.45612 1.000 35.58928 102 VAL C O 1
ATOM 2146 N N . LEU C 2 54 ? -7.94585 14.14990 -12.35583 1.000 35.47256 103 LEU C N 1
ATOM 2147 C CA . LEU C 2 54 ? -6.69361 14.66162 -12.90312 1.000 36.44015 103 LEU C CA 1
ATOM 2148 C C . LEU C 2 54 ? -6.77730 16.15825 -13.16668 1.000 33.34060 103 LEU C C 1
ATOM 2149 O O . LEU C 2 54 ? -5.82139 16.89679 -12.90134 1.000 33.53243 103 LEU C O 1
ATOM 2154 N N . LEU C 2 55 ? -7.91361 16.62543 -13.68984 1.000 35.07473 104 LEU C N 1
ATOM 2155 C CA . LEU C 2 55 ? -8.07043 18.05068 -13.96320 1.000 37.94772 104 LEU C CA 1
ATOM 2156 C C . LEU C 2 55 ? -7.96853 18.87574 -12.68587 1.000 33.91624 104 LEU C C 1
ATOM 2157 O O . LEU C 2 55 ? -7.34415 19.94336 -12.67624 1.000 32.83939 104 LEU C O 1
ATOM 2162 N N . GLU C 2 56 ? -8.57789 18.39780 -11.59836 1.000 37.49987 105 GLU C N 1
ATOM 2163 C CA . GLU C 2 56 ? -8.50978 19.12251 -10.33343 1.000 35.99062 105 GLU C CA 1
ATOM 2164 C C . GLU C 2 56 ? -7.07597 19.19222 -9.82647 1.000 36.29565 105 GLU C C 1
ATOM 2165 O O . GLU C 2 56 ? -6.62416 20.23287 -9.33148 1.000 32.00159 105 GLU C O 1
ATOM 2167 N N . PHE C 2 57 ? -6.34267 18.08453 -9.94616 1.000 30.77895 106 PHE C N 1
ATOM 2168 C CA . PHE C 2 57 ? -4.95718 18.06297 -9.49746 1.000 31.36748 106 PHE C CA 1
ATOM 2169 C C . PHE C 2 57 ? -4.07939 18.95174 -10.37023 1.000 32.63090 106 PHE C C 1
ATOM 2170 O O . PHE C 2 57 ? -3.13129 19.57487 -9.87839 1.000 31.43740 106 PHE C O 1
ATOM 2178 N N . ARG C 2 58 ? -4.38104 19.02411 -11.66762 1.000 32.27681 107 ARG C N 1
ATOM 2179 C CA . ARG C 2 58 ? -3.61088 19.88292 -12.56199 1.000 32.95707 107 ARG C CA 1
ATOM 2180 C C . ARG C 2 58 ? -3.75400 21.34901 -12.17285 1.000 32.86320 107 ARG C C 1
ATOM 2181 O O . ARG C 2 58 ? -2.76410 22.08809 -12.12223 1.000 29.58477 107 ARG C O 1
ATOM 2189 N N . LYS C 2 59 ? -4.98560 21.78902 -11.89809 1.000 31.66854 108 LYS C N 1
ATOM 2190 C CA . LYS C 2 59 ? -5.20617 23.18189 -11.52392 1.000 33.68448 108 LYS C CA 1
ATOM 2191 C C . LYS C 2 59 ? -4.60204 23.48829 -10.15973 1.000 35.77410 108 LYS C C 1
ATOM 2192 O O . LYS C 2 59 ? -3.99011 24.54533 -9.96689 1.000 39.24091 108 LYS C O 1
ATOM 2198 N N . LYS C 2 60 ? -4.75351 22.57052 -9.20502 1.000 36.22560 109 LYS C N 1
ATOM 2199 C CA . LYS C 2 60 ? -4.25033 22.81549 -7.85771 1.000 37.67874 109 LYS C CA 1
ATOM 2200 C C . LYS C 2 60 ? -2.72963 22.89574 -7.83458 1.000 39.62193 109 LYS C C 1
ATOM 2201 O O . LYS C 2 60 ? -2.15987 23.80553 -7.22145 1.000 44.41021 109 LYS C O 1
ATOM 2207 N N . ILE C 2 61 ? -2.05378 21.95648 -8.49977 1.000 38.01598 110 ILE C N 1
ATOM 2208 C CA . ILE C 2 61 ? -0.59702 21.98158 -8.54240 1.000 38.13135 110 ILE C CA 1
ATOM 2209 C C . ILE C 2 61 ? -0.08428 23.14413 -9.37991 1.000 39.24434 110 ILE C C 1
ATOM 2210 O O . ILE C 2 61 ? 1.07788 23.54122 -9.24198 1.000 42.35284 110 ILE C O 1
ATOM 2215 N N . ALA C 2 62 ? -0.92276 23.70519 -10.25137 1.000 43.84559 111 ALA C N 1
ATOM 2216 C CA . ALA C 2 62 ? -0.51744 24.89218 -10.99238 1.000 43.33416 111 ALA C CA 1
ATOM 2217 C C . ALA C 2 62 ? -0.59344 26.12776 -10.10884 1.000 46.72315 111 ALA C C 1
ATOM 2218 O O . ALA C 2 62 ? 0.27744 27.00299 -10.17549 1.000 51.70016 111 ALA C O 1
ATOM 2220 N N . GLU C 2 63 ? -1.62539 26.20925 -9.26648 1.000 47.84961 112 GLU C N 1
ATOM 2221 C CA . GLU C 2 63 ? -1.74887 27.34272 -8.35780 1.000 48.49207 112 GLU C CA 1
ATOM 2222 C C . GLU C 2 63 ? -0.72765 27.26302 -7.22918 1.000 51.94311 112 GLU C C 1
ATOM 2223 O O . GLU C 2 63 ? -0.17656 28.28876 -6.81486 1.000 56.83830 112 GLU C O 1
ATOM 2225 N N . ASN C 2 64 ? -0.45292 26.05641 -6.72421 1.000 53.11346 113 ASN C N 1
ATOM 2226 C CA . ASN C 2 64 ? 0.55929 25.91221 -5.68271 1.000 52.48989 113 ASN C CA 1
ATOM 2227 C C . ASN C 2 64 ? 1.95287 26.23783 -6.20440 1.000 56.08133 113 ASN C C 1
ATOM 2228 O O . ASN C 2 64 ? 2.78297 26.76891 -5.45832 1.000 59.39900 113 ASN C O 1
ATOM 2233 N N . LYS C 2 65 ? 2.23324 25.92539 -7.47125 1.000 53.88197 114 LYS C N 1
ATOM 2234 C CA . LYS C 2 65 ? 3.53130 26.27756 -8.03301 1.000 52.72915 114 LYS C CA 1
ATOM 2235 C C . LYS C 2 65 ? 3.63493 27.77605 -8.28341 1.000 56.31317 114 LYS C C 1
ATOM 2236 O O . LYS C 2 65 ? 4.74312 28.32433 -8.31420 1.000 57.24994 114 LYS C O 1
ATOM 2238 N N . ALA C 2 66 ? 2.50047 28.45109 -8.44603 1.000 57.71029 115 ALA C N 1
ATOM 2239 C CA . ALA C 2 66 ? 2.48244 29.89110 -8.65948 1.000 57.77075 115 ALA C CA 1
ATOM 2240 C C . ALA C 2 66 ? 2.20542 30.63451 -7.35684 1.000 58.83417 115 ALA C C 1
ATOM 2241 O O . ALA C 2 66 ? 3.07205 31.34171 -6.84067 1.000 63.94788 115 ALA C O 1
ATOM 2243 N N . ASP D 2 8 ? 33.64750 28.25731 -7.72960 1.000 47.83484 57 ASP D N 1
ATOM 2244 C CA . ASP D 2 8 ? 33.66422 26.82341 -7.46951 1.000 44.55334 57 ASP D CA 1
ATOM 2245 C C . ASP D 2 8 ? 33.79614 26.03768 -8.77558 1.000 46.24002 57 ASP D C 1
ATOM 2246 O O . ASP D 2 8 ? 33.75787 26.61396 -9.86308 1.000 45.79202 57 ASP D O 1
ATOM 2251 N N . VAL D 2 9 ? 33.96050 24.71896 -8.66137 1.000 42.24933 58 VAL D N 1
ATOM 2252 C CA . VAL D 2 9 ? 34.11067 23.83220 -9.80870 1.000 37.73654 58 VAL D CA 1
ATOM 2253 C C . VAL D 2 9 ? 33.27085 22.58273 -9.57646 1.000 34.65583 58 VAL D C 1
ATOM 2254 O O . VAL D 2 9 ? 32.74665 22.34813 -8.48500 1.000 37.59334 58 VAL D O 1
ATOM 2258 N N . PHE D 2 10 ? 33.14851 21.77463 -10.62939 1.000 33.03208 59 PHE D N 1
ATOM 2259 C CA . PHE D 2 10 ? 32.47709 20.47781 -10.55050 1.000 32.56483 59 PHE D CA 1
ATOM 2260 C C . PHE D 2 10 ? 33.49873 19.44478 -10.08959 1.000 38.12229 59 PHE D C 1
ATOM 2261 O O . PHE D 2 10 ? 34.28739 18.93541 -10.89028 1.000 40.16371 59 PHE D O 1
ATOM 2269 N N . GLU D 2 11 ? 33.48791 19.13358 -8.79452 1.000 36.38467 60 GLU D N 1
ATOM 2270 C CA . GLU D 2 11 ? 34.39542 18.15465 -8.20894 1.000 40.55018 60 GLU D CA 1
ATOM 2271 C C . GLU D 2 11 ? 33.56917 17.06692 -7.54150 1.000 36.89614 60 GLU D C 1
ATOM 2272 O O . GLU D 2 11 ? 32.74561 17.35808 -6.66684 1.000 37.00389 60 GLU D O 1
ATOM 2274 N N . VAL D 2 12 ? 33.78792 15.82261 -7.94941 1.000 37.17606 61 VAL D N 1
ATOM 2275 C CA . VAL D 2 12 ? 33.04120 14.69437 -7.40834 1.000 37.04801 61 VAL D CA 1
ATOM 2276 C C . VAL D 2 12 ? 33.71015 14.22070 -6.12447 1.000 34.66662 61 VAL D C 1
ATOM 2277 O O . VAL D 2 12 ? 34.91745 13.95334 -6.09876 1.000 37.85226 61 VAL D O 1
ATOM 2281 N N . GLU D 2 13 ? 32.92516 14.12518 -5.05242 1.000 39.21418 62 GLU D N 1
ATOM 2282 C CA . GLU D 2 13 ? 33.42120 13.58822 -3.79119 1.000 37.69877 62 GLU D CA 1
ATOM 2283 C C . GLU D 2 13 ? 33.18624 12.08625 -3.68502 1.000 42.82181 62 GLU D C 1
ATOM 2284 O O . GLU D 2 13 ? 34.04331 11.35620 -3.17255 1.000 47.35586 62 GLU D O 1
ATOM 2286 N N . LYS D 2 14 ? 32.03920 11.60824 -4.16325 1.000 37.83541 63 LYS D N 1
ATOM 2287 C CA . LYS D 2 14 ? 31.73975 10.18481 -4.12070 1.000 41.48755 63 LYS D CA 1
ATOM 2288 C C . LYS D 2 14 ? 30.64030 9.87313 -5.12323 1.000 42.13464 63 LYS D C 1
ATOM 2289 O O . LYS D 2 14 ? 29.72926 10.68054 -5.32800 1.000 38.87102 63 LYS D O 1
ATOM 2291 N N . ILE D 2 15 ? 30.74294 8.70676 -5.74974 1.000 37.43907 64 ILE D N 1
ATOM 2292 C CA . ILE D 2 15 ? 29.67725 8.18015 -6.59203 1.000 38.02460 64 ILE D CA 1
ATOM 2293 C C . ILE D 2 15 ? 28.73899 7.38567 -5.69406 1.000 35.73044 64 ILE D C 1
ATOM 2294 O O . ILE D 2 15 ? 29.17239 6.46118 -4.99677 1.000 37.72777 64 ILE D O 1
ATOM 2299 N N . LEU D 2 16 ? 27.45683 7.74846 -5.70031 1.000 34.28392 65 LEU D N 1
ATOM 2300 C CA . LEU D 2 16 ? 26.51030 7.18026 -4.75102 1.000 36.14356 65 LEU D CA 1
ATOM 2301 C C . LEU D 2 16 ? 25.61079 6.11338 -5.35016 1.000 39.35339 65 LEU D C 1
ATOM 2302 O O . LEU D 2 16 ? 25.13572 5.24095 -4.61612 1.000 45.61128 65 LEU D O 1
ATOM 2307 N N . ASP D 2 17 ? 25.35923 6.15936 -6.65410 1.000 36.28374 66 ASP D N 1
ATOM 2308 C CA . ASP D 2 17 ? 24.44621 5.21302 -7.27799 1.000 35.98810 66 ASP D CA 1
ATOM 2309 C C . ASP D 2 17 ? 24.67705 5.23230 -8.78145 1.000 34.84084 66 ASP D C 1
ATOM 2310 O O . ASP D 2 17 ? 25.43818 6.04960 -9.30620 1.000 33.64009 66 ASP D O 1
ATOM 2315 N N . MET D 2 18 ? 24.00023 4.31476 -9.46792 1.000 35.92806 67 MET D N 1
ATOM 2316 C CA . MET D 2 18 ? 24.09474 4.20063 -10.91266 1.000 37.14379 67 MET D CA 1
ATOM 2317 C C . MET D 2 18 ? 22.76033 3.70715 -11.44726 1.000 35.34538 67 MET D C 1
ATOM 2318 O O . MET D 2 18 ? 22.07918 2.90109 -10.80598 1.000 40.12991 67 MET D O 1
ATOM 2323 N N . LYS D 2 19 ? 22.39396 4.20213 -12.62905 1.000 37.84672 68 LYS D N 1
ATOM 2324 C CA . LYS D 2 19 ? 21.13875 3.83967 -13.26962 1.000 36.28640 68 LYS D CA 1
ATOM 2325 C C . LYS D 2 19 ? 21.34616 3.72894 -14.77205 1.000 36.80766 68 LYS D C 1
ATOM 2326 O O . LYS D 2 19 ? 21.99354 4.58402 -15.38325 1.000 36.27470 68 LYS D O 1
ATOM 2329 N N . THR D 2 20 ? 20.79898 2.66496 -15.35830 1.000 38.07194 69 THR D N 1
ATOM 2330 C CA . THR D 2 20 ? 20.83689 2.43934 -16.80323 1.000 36.39518 69 THR D CA 1
ATOM 2331 C C . THR D 2 20 ? 19.40134 2.23482 -17.27619 1.000 41.89598 69 THR D C 1
ATOM 2332 O O . THR D 2 20 ? 18.86713 1.12469 -17.19536 1.000 47.49666 69 THR D O 1
ATOM 2336 N N . GLU D 2 21 ? 18.78161 3.30381 -17.76704 1.000 43.11136 70 GLU D N 1
ATOM 2337 C CA . GLU D 2 21 ? 17.41969 3.23827 -18.27562 1.000 42.46854 70 GLU D CA 1
ATOM 2338 C C . GLU D 2 21 ? 17.18339 4.44922 -19.16222 1.000 40.84811 70 GLU D C 1
ATOM 2339 O O . GLU D 2 21 ? 17.94421 5.41979 -19.13099 1.000 43.79673 70 GLU D O 1
ATOM 2341 N N . GLY D 2 22 ? 16.11918 4.37584 -19.95758 1.000 39.98417 71 GLY D N 1
ATOM 2342 C CA . GLY D 2 22 ? 15.75571 5.48815 -20.81865 1.000 36.83208 71 GLY D CA 1
ATOM 2343 C C . GLY D 2 22 ? 16.81677 5.86464 -21.82599 1.000 35.80905 71 GLY D C 1
ATOM 2344 O O . GLY D 2 22 ? 16.89972 7.03193 -22.22414 1.000 35.57391 71 GLY D O 1
ATOM 2345 N N . GLY D 2 23 ? 17.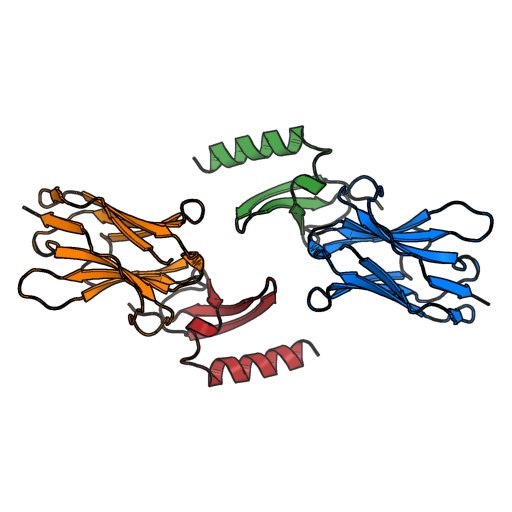63928 4.90665 -22.24658 1.000 29.25479 72 GLY D N 1
ATOM 2346 C CA . GLY D 2 23 ? 18.67256 5.19399 -23.21874 1.000 27.28589 72 GLY D CA 1
ATOM 2347 C C . GLY D 2 23 ? 19.83285 6.00588 -22.69710 1.000 31.21675 72 GLY D C 1
ATOM 2348 O O . GLY D 2 23 ? 20.52940 6.64667 -23.48674 1.000 34.66941 72 GLY D O 1
ATOM 2349 N N . LYS D 2 24 ? 20.06971 5.99854 -21.38768 1.000 33.18145 73 LYS D N 1
ATOM 2350 C CA . LYS D 2 24 ? 21.13815 6.80487 -20.81910 1.000 35.14868 73 LYS D CA 1
ATOM 2351 C C . LYS D 2 24 ? 21.77462 6.06837 -19.64927 1.000 37.69153 73 LYS D C 1
ATOM 2352 O O . LYS D 2 24 ? 21.11399 5.30691 -18.93657 1.000 37.37278 73 LYS D O 1
ATOM 2354 N N . VAL D 2 25 ? 23.07044 6.30306 -19.46786 1.000 31.90398 74 VAL D N 1
ATOM 2355 C CA . VAL D 2 25 ? 23.81973 5.80826 -18.32000 1.000 34.41048 74 VAL D CA 1
ATOM 2356 C C . VAL D 2 25 ? 24.05595 6.98572 -17.38256 1.000 32.72380 74 VAL D C 1
ATOM 2357 O O . VAL D 2 25 ? 24.68913 7.97701 -17.76589 1.000 31.78396 74 VAL D O 1
ATOM 2361 N N . LEU D 2 26 ? 23.54416 6.88406 -16.15755 1.000 31.3530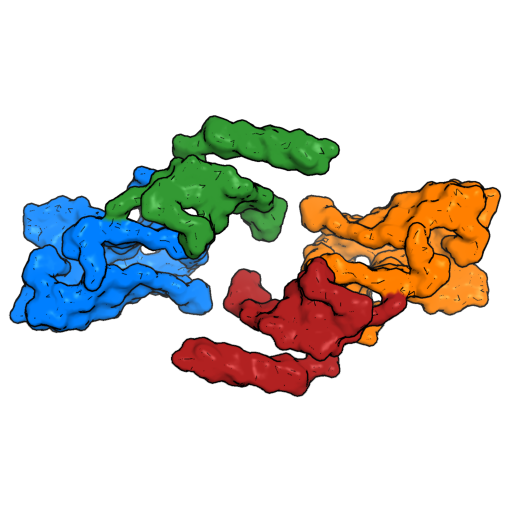3 75 LEU D N 1
ATOM 2362 C CA . LEU D 2 26 ? 23.57492 7.98179 -15.20382 1.000 29.78469 75 LEU D CA 1
ATOM 2363 C C . LEU D 2 26 ? 24.21902 7.52968 -13.90293 1.000 32.53576 75 LEU D C 1
ATOM 2364 O O . LEU D 2 26 ? 24.14035 6.35809 -13.52374 1.000 35.31491 75 LEU D O 1
ATOM 2369 N N . TYR D 2 27 ? 24.85896 8.47963 -13.22526 1.000 30.66788 76 TYR D N 1
ATOM 2370 C CA . TYR D 2 27 ? 25.45742 8.26541 -11.91691 1.000 29.96798 76 TYR D CA 1
ATOM 2371 C C . TYR D 2 27 ? 24.95453 9.33049 -10.95467 1.000 30.62625 76 TYR D C 1
ATOM 2372 O O . TYR D 2 27 ? 24.90761 10.51491 -11.29632 1.000 31.27808 76 TYR D O 1
ATOM 2381 N N . LYS D 2 28 ? 24.57999 8.90857 -9.75246 1.000 31.08393 77 LYS D N 1
ATOM 2382 C CA . LYS D 2 28 ? 24.27181 9.84850 -8.68181 1.000 33.45707 77 LYS D CA 1
ATOM 2383 C C . LYS D 2 28 ? 25.57370 10.25229 -7.99976 1.000 36.03827 77 LYS D C 1
ATOM 2384 O O . LYS D 2 28 ? 26.28179 9.40238 -7.44648 1.000 35.93380 77 LYS D O 1
ATOM 2388 N N . VAL D 2 29 ? 25.89337 11.54271 -8.04338 1.000 35.90732 78 VAL D N 1
ATOM 2389 C CA . VAL D 2 29 ? 27.18626 12.05092 -7.60251 1.000 35.50894 78 VAL D CA 1
ATOM 2390 C C . VAL D 2 29 ? 27.00071 12.91001 -6.36047 1.000 35.28271 78 VAL D C 1
ATOM 2391 O O . VAL D 2 29 ? 26.03144 13.67073 -6.25291 1.000 38.18484 78 VAL D O 1
ATOM 2395 N N . ARG D 2 30 ? 27.93211 12.77683 -5.42005 1.000 39.46065 79 ARG D N 1
ATOM 2396 C CA . ARG D 2 30 ? 28.04120 13.66636 -4.27162 1.000 37.76645 79 ARG D CA 1
ATOM 2397 C C . ARG D 2 30 ? 29.12754 14.68998 -4.57403 1.000 35.29299 79 ARG D C 1
ATOM 2398 O O . ARG D 2 30 ? 30.27669 14.31917 -4.83817 1.000 36.81416 79 ARG D O 1
ATOM 2406 N N . TRP D 2 31 ? 28.76368 15.96842 -4.54550 1.000 34.03144 80 TRP D N 1
ATOM 2407 C CA . TRP D 2 31 ? 29.66770 17.03315 -4.95409 1.000 34.00429 80 TRP D CA 1
ATOM 2408 C C . TRP D 2 31 ? 30.54875 17.47431 -3.79306 1.000 38.13129 80 TRP D C 1
ATOM 2409 O O . TRP D 2 31 ? 30.07786 17.63524 -2.66297 1.000 38.04633 80 TRP D O 1
ATOM 2420 N N . LYS D 2 32 ? 31.83376 17.66784 -4.08343 1.000 35.16291 81 LYS D N 1
ATOM 2421 C CA . LYS D 2 32 ? 32.76110 18.17897 -3.08443 1.000 36.51219 81 LYS D CA 1
ATOM 2422 C C . LYS D 2 32 ? 32.41593 19.62396 -2.74983 1.000 39.00894 81 LYS D C 1
ATOM 2423 O O . LYS D 2 32 ? 32.23875 20.45540 -3.64643 1.000 34.56954 81 LYS D O 1
ATOM 2425 N N . GLY D 2 33 ? 32.31548 19.92130 -1.45761 1.000 39.96830 82 GLY D N 1
ATOM 2426 C CA . GLY D 2 33 ? 31.92935 21.24338 -1.01505 1.000 38.63536 82 GLY D CA 1
ATOM 2427 C C . GLY D 2 33 ? 30.43996 21.47845 -0.92405 1.000 41.72953 82 GLY D C 1
ATOM 2428 O O . GLY D 2 33 ? 30.02181 22.62347 -0.71243 1.000 46.15593 82 GLY D O 1
ATOM 2429 N N . TYR D 2 34 ? 29.62617 20.43782 -1.07630 1.000 41.24317 83 TYR D N 1
ATOM 2430 C CA . TYR D 2 34 ? 28.17837 20.55426 -1.01778 1.000 39.46792 83 TYR D CA 1
ATOM 2431 C C . TYR D 2 34 ? 27.61706 19.44949 -0.13276 1.000 41.70557 83 TYR D C 1
ATOM 2432 O O . TYR D 2 34 ? 28.32679 18.52950 0.28268 1.000 48.78037 83 TYR D O 1
ATOM 2441 N N . THR D 2 35 ? 26.32412 19.55089 0.15440 1.000 43.90237 84 THR D N 1
ATOM 2442 C CA . THR D 2 35 ? 25.64596 18.63325 1.05249 1.000 44.04925 84 THR D CA 1
ATOM 2443 C C . THR D 2 35 ? 24.90808 17.56221 0.25402 1.000 42.97222 84 THR D C 1
ATOM 2444 O O . THR D 2 35 ? 24.90110 17.55762 -0.97920 1.000 44.02746 84 THR D O 1
ATOM 2448 N N . SER D 2 36 ? 24.27177 16.63951 0.97956 1.000 47.69303 85 SER D N 1
ATOM 2449 C CA . SER D 2 36 ? 23.48244 15.59523 0.33857 1.000 45.26684 85 SER D CA 1
ATOM 2450 C C . SER D 2 36 ? 22.25787 16.15199 -0.37514 1.000 45.73505 85 SER D C 1
ATOM 2451 O O . SER D 2 36 ? 21.73898 15.50135 -1.28860 1.000 46.14524 85 SER D O 1
ATOM 2454 N N . ASP D 2 37 ? 21.78284 17.33536 0.01837 1.000 45.65604 86 ASP D N 1
ATOM 2455 C CA . ASP D 2 37 ? 20.66056 17.95643 -0.67302 1.000 45.10160 86 ASP D CA 1
ATOM 2456 C C . ASP D 2 37 ? 21.03539 18.45933 -2.06040 1.000 44.60588 86 ASP D C 1
ATOM 2457 O O . ASP D 2 37 ? 20.14492 18.86325 -2.81628 1.000 43.51050 86 ASP D O 1
ATOM 2462 N N . ASP D 2 38 ? 22.32072 18.44189 -2.41107 1.000 42.41712 87 ASP D N 1
ATOM 2463 C CA . ASP D 2 38 ? 22.79162 18.88826 -3.71441 1.000 36.97139 87 ASP D CA 1
ATOM 2464 C C . ASP D 2 38 ? 23.16511 17.72850 -4.63073 1.000 38.68395 87 ASP D C 1
ATOM 2465 O O . ASP D 2 38 ? 23.73761 17.95921 -5.70073 1.000 37.46973 87 ASP D O 1
ATOM 2470 N N . ASP D 2 39 ? 22.86021 16.49151 -4.23805 1.000 37.88870 88 ASP D N 1
ATOM 2471 C CA . ASP D 2 39 ? 23.16044 15.34127 -5.08171 1.000 34.63318 88 ASP D CA 1
ATOM 2472 C C . ASP D 2 39 ? 22.36428 15.41061 -6.37949 1.000 34.84027 88 ASP D C 1
ATOM 2473 O O . ASP D 2 39 ? 21.17436 15.73720 -6.38136 1.000 34.58405 88 ASP D O 1
ATOM 2478 N N . THR D 2 40 ? 23.03200 15.10315 -7.49111 1.000 31.64854 89 THR D N 1
ATOM 2479 C CA . THR D 2 40 ? 22.41387 15.13636 -8.80979 1.000 30.14557 89 THR D CA 1
ATOM 2480 C C . THR D 2 40 ? 22.81247 13.89134 -9.58979 1.000 32.61863 89 THR D C 1
ATOM 2481 O O . THR D 2 40 ? 23.77916 13.20357 -9.25330 1.000 30.81572 89 THR D O 1
ATOM 2485 N N . TRP D 2 41 ? 22.05190 13.61029 -10.64377 1.000 30.05657 90 TRP D N 1
ATOM 2486 C CA . TRP D 2 41 ? 22.35335 12.52280 -11.56447 1.000 31.98106 90 TRP D CA 1
ATOM 2487 C C . TRP D 2 41 ? 22.98727 13.09591 -12.82420 1.000 30.66072 90 TRP D C 1
ATOM 2488 O O . TRP D 2 41 ? 22.45631 14.04106 -13.41720 1.000 29.70756 90 TRP D O 1
ATOM 2499 N N . GLU D 2 42 ? 24.11945 12.52922 -13.22579 1.000 28.82613 91 GLU D N 1
ATOM 2500 C CA . GLU D 2 42 ? 24.86590 13.04636 -14.35935 1.000 30.16581 91 GLU D CA 1
ATOM 2501 C C . GLU D 2 42 ? 25.20467 11.92294 -15.32846 1.000 30.67389 91 GLU D C 1
ATOM 2502 O O . GLU D 2 42 ? 25.42164 10.78066 -14.91202 1.000 28.61765 91 GLU D O 1
ATOM 2508 N N . PRO D 2 43 ? 25.24785 12.21913 -16.62572 1.000 27.34088 92 PRO D N 1
ATOM 2509 C CA . PRO D 2 43 ? 25.56303 11.17974 -17.61182 1.000 31.32720 92 PRO D CA 1
ATOM 2510 C C . PRO D 2 43 ? 27.01920 10.74546 -17.53635 1.000 32.94492 92 PRO D C 1
ATOM 2511 O O . PRO D 2 43 ? 27.89613 11.46842 -17.05753 1.000 25.55359 92 PRO D O 1
ATOM 2515 N N . GLU D 2 44 ? 27.26626 9.53335 -18.04034 1.000 24.10526 93 GLU D N 1
ATOM 2516 C CA . GLU D 2 44 ? 28.62179 8.99305 -18.05132 1.000 25.55401 93 GLU D CA 1
ATOM 2517 C C . GLU D 2 44 ? 29.54331 9.80446 -18.95466 1.000 29.63852 93 GLU D C 1
ATOM 2518 O O . GLU D 2 44 ? 30.72295 9.98663 -18.63241 1.000 31.66523 93 GLU D O 1
ATOM 2524 N N . ILE D 2 45 ? 29.02505 10.29993 -20.08544 1.000 27.86839 94 ILE D N 1
ATOM 2525 C CA . ILE D 2 45 ? 29.85001 11.05703 -21.02749 1.000 28.90642 94 ILE D CA 1
ATOM 2526 C C . ILE D 2 45 ? 30.50516 12.24482 -20.33437 1.000 30.91836 94 ILE D C 1
ATOM 2527 O O . ILE D 2 45 ? 31.67135 12.56893 -20.59031 1.000 33.96283 94 ILE D O 1
ATOM 2532 N N . HIS D 2 46 ? 29.77516 12.90283 -19.43695 1.000 31.69835 95 HIS D N 1
ATOM 2533 C CA . HIS D 2 46 ? 30.28562 14.09232 -18.76844 1.000 32.58100 95 HIS D CA 1
ATOM 2534 C C . HIS D 2 46 ? 31.22059 13.77033 -17.61222 1.000 34.74737 95 HIS D C 1
ATOM 2535 O O . HIS D 2 46 ? 31.79103 14.69511 -17.02401 1.000 34.02713 95 HIS D O 1
ATOM 2542 N N . LEU D 2 47 ? 31.39094 12.49041 -17.27864 1.000 32.08367 96 LEU D N 1
ATOM 2543 C CA . LEU D 2 47 ? 32.24688 12.06361 -16.17843 1.000 36.15646 96 LEU D CA 1
ATOM 2544 C C . LEU D 2 47 ? 33.42424 11.22015 -16.65584 1.000 38.27397 96 LEU D C 1
ATOM 2545 O O . LEU D 2 47 ? 34.08797 10.57446 -15.83915 1.000 38.73164 96 LEU D O 1
ATOM 2550 N N . GLU D 2 48 ? 33.70523 11.21627 -17.95969 1.000 38.97253 97 GLU D N 1
ATOM 2551 C CA . GLU D 2 48 ? 34.75318 10.35933 -18.50389 1.000 43.57595 97 GLU D CA 1
ATOM 2552 C C . GLU D 2 48 ? 36.15894 10.78683 -18.10156 1.000 45.93190 97 GLU D C 1
ATOM 2553 O O . GLU D 2 48 ? 37.12085 10.14307 -18.53425 1.000 51.32062 97 GLU D O 1
ATOM 2559 N N . ASP D 2 49 ? 36.31568 11.83906 -17.30374 1.000 44.34166 98 ASP D N 1
ATOM 2560 C CA . ASP D 2 49 ? 37.61786 12.18407 -16.75202 1.000 45.47480 98 ASP D CA 1
ATOM 2561 C C . ASP D 2 49 ? 37.90457 11.45437 -15.44717 1.000 45.07603 98 ASP D C 1
ATOM 2562 O O . ASP D 2 49 ? 38.96788 11.66230 -14.85334 1.000 43.55203 98 ASP D O 1
ATOM 2567 N N . CYS D 2 50 ? 36.98573 10.60247 -15.00049 1.000 42.92563 99 CYS D N 1
ATOM 2568 C CA . CYS D 2 50 ? 37.14642 9.74769 -13.82968 1.000 42.98040 99 CYS D CA 1
ATOM 2569 C C . CYS D 2 50 ? 36.72808 8.32453 -14.17291 1.000 40.33751 99 CYS D C 1
ATOM 2570 O O . CYS D 2 50 ? 35.95980 7.67958 -13.45636 1.000 40.19683 99 CYS D O 1
ATOM 2573 N N . LYS D 2 51 ? 37.24193 7.82337 -15.30045 1.000 41.00282 100 LYS D N 1
ATOM 2574 C CA . LYS D 2 51 ? 36.80989 6.52655 -15.81465 1.000 45.38408 100 LYS D CA 1
ATOM 2575 C C . LYS D 2 51 ? 37.08605 5.40403 -14.82270 1.000 44.74065 100 LYS D C 1
ATOM 2576 O O . LYS D 2 51 ? 36.30298 4.45229 -14.72203 1.000 44.63891 100 LYS D O 1
ATOM 2582 N N . GLU D 2 52 ? 38.19334 5.49210 -14.08183 1.000 45.87697 101 GLU D N 1
ATOM 2583 C CA . GLU D 2 52 ? 38.52149 4.42643 -13.13979 1.000 46.20353 101 GLU D CA 1
ATOM 2584 C C . GLU D 2 52 ? 37.53732 4.38619 -11.98034 1.000 44.56769 101 GLU D C 1
ATOM 2585 O O . GLU D 2 52 ? 37.11572 3.30368 -11.55635 1.000 48.05118 101 GLU D O 1
ATOM 2591 N N . VAL D 2 53 ? 37.16585 5.55243 -11.45008 1.000 41.51361 102 VAL D N 1
ATOM 2592 C CA . VAL D 2 53 ? 36.15191 5.59554 -10.40141 1.000 43.15927 102 VAL D CA 1
ATOM 2593 C C . VAL D 2 53 ? 34.84197 5.00970 -10.91142 1.000 44.15867 102 VAL D C 1
ATOM 2594 O O . VAL D 2 53 ? 34.17266 4.23857 -10.21189 1.000 42.14792 102 VAL D O 1
ATOM 2598 N N . LEU D 2 54 ? 34.46850 5.34631 -12.14758 1.000 40.98139 103 LEU D N 1
ATOM 2599 C CA . LEU D 2 54 ? 33.23495 4.81963 -12.72075 1.000 42.91480 103 LEU D CA 1
ATOM 2600 C C . LEU D 2 54 ? 33.34144 3.32159 -12.97801 1.000 41.42235 103 LEU D C 1
ATOM 2601 O O . LEU D 2 54 ? 32.42315 2.56069 -12.65184 1.000 41.63107 103 LEU D O 1
ATOM 2606 N N . LEU D 2 55 ? 34.45671 2.87994 -13.56734 1.000 41.76189 104 LEU D N 1
ATOM 2607 C CA . LEU D 2 55 ? 34.60437 1.46754 -13.90706 1.000 43.40524 104 LEU D CA 1
ATOM 2608 C C . LEU D 2 55 ? 34.57680 0.59133 -12.66191 1.000 43.38750 104 LEU D C 1
ATOM 2609 O O . LEU D 2 55 ? 34.00766 -0.50641 -12.67996 1.000 46.05374 104 LEU D O 1
ATOM 2614 N N . GLU D 2 56 ? 35.18724 1.05771 -11.56958 1.000 45.48112 105 GLU D N 1
ATOM 2615 C CA . GLU D 2 56 ? 35.14843 0.29493 -10.32703 1.000 45.44458 105 GLU D CA 1
ATOM 2616 C C . GLU D 2 56 ? 33.74108 0.26731 -9.74815 1.000 44.79185 105 GLU D C 1
ATOM 2617 O O . GLU D 2 56 ? 33.30287 -0.75733 -9.21235 1.000 39.23378 105 GLU D O 1
ATOM 2623 N N . PHE D 2 57 ? 33.01810 1.38511 -9.84604 1.000 40.26452 106 PHE D N 1
ATOM 2624 C CA . PHE D 2 57 ? 31.65217 1.42463 -9.33638 1.000 38.64573 106 PHE D CA 1
ATOM 2625 C C . PHE D 2 57 ? 30.72844 0.54939 -10.17438 1.000 42.41583 106 PHE D C 1
ATOM 2626 O O . PHE D 2 57 ? 29.80383 -0.07646 -9.64249 1.000 42.74653 106 PHE D O 1
ATOM 2634 N N . ARG D 2 58 ? 30.97025 0.48746 -11.48574 1.000 40.97781 107 ARG D N 1
ATOM 2635 C CA . ARG D 2 58 ? 30.15759 -0.35441 -12.35881 1.000 40.28399 107 ARG D CA 1
ATOM 2636 C C . ARG D 2 58 ? 30.27234 -1.82350 -11.97203 1.000 41.28868 107 ARG D C 1
ATOM 2637 O O . ARG D 2 58 ? 29.26604 -2.53757 -11.89264 1.000 38.27942 107 ARG D O 1
ATOM 2645 N N . LYS D 2 59 ? 31.49855 -2.29351 -11.73141 1.000 43.30612 108 LYS D N 1
ATOM 2646 C CA . LYS D 2 59 ? 31.69978 -3.69830 -11.39705 1.000 45.87015 108 LYS D CA 1
ATOM 2647 C C . LYS D 2 59 ? 31.15468 -4.02089 -10.01173 1.000 49.23991 108 LYS D C 1
ATOM 2648 O O . LYS D 2 59 ? 30.59781 -5.10489 -9.79400 1.000 52.55309 108 LYS D O 1
ATOM 2654 N N . LYS D 2 60 ? 31.30120 -3.09048 -9.06373 1.000 47.77572 109 LYS D N 1
ATOM 2655 C CA . LYS D 2 60 ? 30.85577 -3.35266 -7.69910 1.000 47.16144 109 LYS D CA 1
ATOM 2656 C C . LYS D 2 60 ? 29.33571 -3.37045 -7.60041 1.000 47.95871 109 LYS D C 1
ATOM 2657 O O . LYS D 2 60 ? 28.76201 -4.23649 -6.92857 1.000 52.38553 109 LYS D O 1
ATOM 2661 N N . ILE D 2 61 ? 28.66316 -2.42406 -8.26071 1.000 46.28427 110 ILE D N 1
ATOM 2662 C CA . ILE D 2 61 ? 27.20593 -2.42014 -8.24152 1.000 47.51990 110 ILE D CA 1
ATOM 2663 C C . ILE D 2 61 ? 26.64441 -3.58055 -9.05112 1.000 49.73275 110 ILE D C 1
ATOM 2664 O O . ILE D 2 61 ? 25.48666 -3.97207 -8.85345 1.000 51.77671 110 ILE D O 1
ATOM 2669 N N . ALA D 2 62 ? 27.44155 -4.14960 -9.95978 1.000 53.19642 111 ALA D N 1
ATOM 2670 C CA . ALA D 2 62 ? 26.98676 -5.31466 -10.70956 1.000 51.57442 111 ALA D CA 1
ATOM 2671 C C . ALA D 2 62 ? 27.04061 -6.57086 -9.85028 1.000 53.12000 111 ALA D C 1
ATOM 2672 O O . ALA D 2 62 ? 26.14994 -7.42553 -9.92879 1.000 55.83456 111 ALA D O 1
ATOM 2674 N N . GLU D 2 63 ? 28.07796 -6.69758 -9.02048 1.000 55.34813 112 GLU D N 1
ATOM 2675 C CA . GLU D 2 63 ? 28.15395 -7.82704 -8.10135 1.000 56.46289 112 GLU D CA 1
ATOM 2676 C C . GLU D 2 63 ? 27.11793 -7.71450 -6.98898 1.000 61.04265 112 GLU D C 1
ATOM 2677 O O . GLU D 2 63 ? 26.62835 -8.73620 -6.49413 1.000 63.18426 112 GLU D O 1
ATOM 2679 N N . ASN D 2 64 ? 26.77185 -6.48973 -6.58343 1.000 62.06016 113 ASN D N 1
ATOM 2680 C CA . ASN D 2 64 ? 25.70850 -6.31042 -5.59922 1.000 61.01921 113 ASN D CA 1
ATOM 2681 C C . ASN D 2 64 ? 24.35691 -6.70440 -6.17798 1.000 60.92580 113 ASN D C 1
ATOM 2682 O O . ASN D 2 64 ? 23.53092 -7.31430 -5.48736 1.000 64.66193 113 ASN D O 1
ATOM 2687 N N . LYS D 2 65 ? 24.11592 -6.36173 -7.44617 1.000 60.36869 114 LYS D N 1
ATOM 2688 C CA . LYS D 2 65 ? 22.89461 -6.79630 -8.11096 1.000 60.98344 114 LYS D CA 1
ATOM 2689 C C . LYS D 2 65 ? 22.84823 -8.31133 -8.24175 1.000 59.47796 114 LYS D C 1
ATOM 2690 O O . LYS D 2 65 ? 21.76152 -8.89560 -8.30871 1.000 60.71716 114 LYS D O 1
ATOM 2692 N N . ALA D 2 66 ? 24.00669 -8.96219 -8.26917 1.000 60.37449 115 ALA D N 1
ATOM 2693 C CA . ALA D 2 66 ? 24.06180 -10.41490 -8.34063 1.000 60.51627 115 ALA D CA 1
ATOM 2694 C C . ALA D 2 66 ? 23.69032 -11.03373 -6.99772 1.000 60.81341 115 ALA D C 1
ATOM 2695 O O . ALA D 2 66 ? 22.63180 -11.64544 -6.85758 1.000 64.18005 115 ALA D O 1
#

Secondary structure (DSSP, 8-state):
--EEEEE--EEE-TT--EEEEEEEESS-GGGSEEEEEEE-TTS--EEEEEE-TTS-EEE-GGGTTTEEEEEETTTTEEEEEE-S--GGG-EEEEEEEES-SS---EEEE---EEEEE-/--EEEEE--EEE-TT--EEEEEEEESS-GGGSEEEEEEE-TTS--EEEEEE-TTS-EEE-GGGTTTEEEEEETTTTEEEEEE-S--GGG-EEEEEEEE--SS---EEEE---EEEEE-/----EEEEEEEEEETTEEEEEEEETT--GGG-EEEEGGGGGGGHHHHHHHHHHHHHHH-/----EEEEEEEEEETTEEEEEEEETTS-GGG-EEEESGGGGGGHHHHHHHHHHHHHHH-